Protein AF-A0A7S1Y7N0-F1 (afdb_monomer)

Solvent-accessible surface area (backbone atoms only — not comparable to full-atom values): 38386 Å² total; per-residue (Å²): 84,39,41,34,38,46,30,48,67,91,74,90,88,79,92,87,86,82,84,85,91,84,85,90,87,85,89,87,83,88,89,88,84,90,83,86,89,90,85,89,87,85,92,85,90,82,86,88,86,88,82,91,82,89,82,92,78,90,81,90,72,92,76,75,76,79,74,81,70,72,79,75,90,74,63,71,74,60,58,62,70,76,57,64,86,84,74,81,80,71,81,81,79,85,71,87,68,91,85,71,87,70,51,74,71,53,52,51,50,50,51,53,52,50,50,53,53,49,50,56,50,49,53,54,52,49,54,51,50,52,54,48,51,53,51,50,53,52,48,52,52,54,48,51,53,52,51,50,54,49,50,55,51,49,52,52,50,51,51,51,52,51,52,53,51,51,52,48,54,51,48,53,49,53,59,70,42,41,62,62,52,49,51,51,52,50,42,56,48,16,46,67,70,40,73,86,61,88,70,60,92,76,45,55,31,52,56,98,87,43,74,45,62,67,78,64,77,66,74,80,57,92,68,72,60,87,79,48,65,61,63,59,49,49,55,48,58,75,64,59,64,84,72,85,61,79,65,43,29,32,28,41,35,36,34,46,54,85,82,34,72,64,46,52,61,44,48,65,57,50,50,51,52,46,35,73,70,63,38,92,44,44,46,75,44,77,42,68,62,94,63,93,72,65,41,62,71,84,84,30,24,36,36,39,36,40,31,87,38,39,88,55,57,48,55,70,58,51,51,48,49,60,54,64,55,34,60,96,78,83,76,88,54,75,51,48,39,33,38,38,35,39,38,56,52,44,42,85,38,44,87,38,84,69,36,32,59,59,26,70,76,66,41,58,43,59,28,29,34,44,32,53,54,40,54,54,49,55,39,72,74,52,90,50,90,76,65,53,37,36,25,35,44,22,37,40,59,77,38,76,79,74,76,88,59,78,90,72,64,73,80,64,50,76,58,47,61,45,47,45,65,74,70,82,47,46,17,20,53,62,30,50,50,50,51,49,48,39,44,58,33,74,35,73,34,32,49,72,19,43,29,21,43,27,12,43,50,61,74,91,71,65,47,73,62,56,51,53,56,39,38,46,60,40,32,71,47,54,75,50,76,42,51,38,83,68,53,49,61,96,90,65,63,38,70,83,45,43,64,59,51,28,50,48,50,34,52,51,43,45,50,53,38,69,41,89,83,61,82,54,91,55,59,43,44,59,43,79,41,72,53,70,58,93,49,87,53,37,67,45,35,32,26,25,28,37,36,41,50,87,57,87,75,58,86,75,64,64,53,74,68,56,45,51,56,39,63,76,63,73,61,77,92,74,75,75,84,69,76,83,59,42,56,21,30,43,29,42,34,35,36,31,32,55,90,76,49,43,31,33,39,42,30,24,50,34,57,83,45,94,69,33,63,82,55,64,74,42,52,53,53,50,51,59,50,48,53,51,51,45,47,52,56,48,67,50,69,80,78,78,74,47,86,91,78,111

Sequence (646 aa):
TIAILCLAGGACLSEAFVAPSLRSATVCRHSRQHKHGCRLSASGDEASSKDDADSDMDWDKDIDYEKEWSKNEETDDLFDRVWGPEEKLIPKLNVEIPGLRLTEEDVEKINVEASKAIDQGYDKQLEDLERMREKLQREVSRQQERRKVNRELMGKRESAKLMAKVNKMTQDLLESTKEARESTRRAARADRESKGKPKEFGSWGTIDGAAVLVDTEFGDRESAMLGSVQNAVQKTEESVEEIDGSETNLVLIVADEDEDPIAKALIPSFAKQLEESFGDNLTVQVAKPSSSLPLGGNDAACLLLFASSFTQPPKKALQRMLSRTIKPNGKIGDPPTQIVCVSSLGTERVDKFPYSMQNFVGGKLEARRRVEECVVSTVQTRVVEPPLDYTICKFGDLVESSGDDDSKKKKLMEWALMPGDVLDDPISVEAAAATLVQAVAFQPMARNASLCASGDVALDTVTDDEWDEAFLRLSGPELKRFDEDFLLKEGEVGKDRLDSLCFFVQEWGNYLATNKNNGLTTPIRSEYSSTEPTTNSVQLRGGIRLIFLPTNTGKRYLNKAEERKRQSKGESIIIPLREKPGEGGVEVLVELVRDSQRLRVRVRRCNMIDDTVVKEMSESSILNKLEKALADWRDERPVEWTEEEM

Mean predicted aligned error: 18.17 Å

Radius of gyration: 35.56 Å; Cα contacts (8 Å, |Δi|>4): 746; chains: 1; bounding box: 86×87×111 Å

pLDDT: mean 72.17, std 21.05, range [24.11, 97.5]

Organism: NCBI:txid210454

Secondary structure (DSSP, 8-state):
-EEEE---SS----S---PPP-------------------------------------------TTSS-S--TT-HHHHHHHS-S------------TT----HHHHHHHHHHHHHHHHHHHHHHHHHHHHHHHHHHHHHHHHHHHHHHHHHHHHHHHHHHHHHHHHHHHHHHHHHTHHHHHHHHHHHHHHHHTTTPPPPTTEEEEETTEEEE--GGGSS-----TT-HHHHHHHHHHT-S---S---EEEEEE--TTT-HHHHHHHHHHHHHHHHHHGGGEEEEEE--SS----SSSS-EEEEEEGGG-SS--HHHHHHHHHHSS-TT-SS-PPEEEEEEEEETTSS-TTSTTHHHHHHTT-HHHHHHHHHHHHHHHHHT---SSPPEEEEEEE--EE----S-TTS---PPBPEEEESS---S-EEHHHHHHHHHIIIII-GGGTTEEEEEEBB--TTT--HHHHHHHHTTTSSSEEEEE-HHHHS-TT--HHHHHHHHHHHHHHHHHHHHH-TTS--SS-EEEEEPP-S-SSTTEEEEEEEEEEEPPPGGGGG---HHHHHHHHHHT-------PPPPP--EEEEEEEEETTT--EEEEEEEE---TTPPP-HHHHHHHHHHHHHHHHHHHHSPP----TTT-

Nearest PDB structures (foldseek):
  5gtg-assembly8_H  TM=3.487E-01  e=1.629E-01  Allium cepa
  2il5-assembly1_A  TM=1.975E-01  e=1.144E-01  Staphylococcus aureus subsp. aureus USA300
  5yqj-assembly3_C  TM=3.634E-01  e=1.927E+00  Saccharomyces cerevisiae S288C
  6r42-assembly1_A  TM=2.482E-01  e=3.903E+00  Pseudomonas aeruginosa PAO1

Structure (mmCIF, N/CA/C/O backbone):
data_AF-A0A7S1Y7N0-F1
#
_entry.id   AF-A0A7S1Y7N0-F1
#
loop_
_atom_site.group_PDB
_atom_site.id
_atom_site.type_symbol
_atom_site.label_atom_id
_atom_site.label_alt_id
_atom_site.label_comp_id
_atom_site.label_asym_id
_atom_site.label_entity_id
_atom_site.label_seq_id
_atom_site.pdbx_PDB_ins_code
_atom_site.Cartn_x
_atom_site.Cartn_y
_atom_site.Cartn_z
_atom_site.occupancy
_atom_site.B_iso_or_equiv
_atom_site.auth_seq_id
_atom_site.auth_comp_id
_atom_site.auth_asym_id
_atom_site.auth_atom_id
_atom_site.pdbx_PDB_model_num
ATOM 1 N N . THR A 1 1 ? 4.742 -21.887 18.304 1.00 38.41 1 THR A N 1
ATOM 2 C CA . THR A 1 1 ? 3.675 -22.734 17.723 1.00 38.41 1 THR A CA 1
ATOM 3 C C . THR A 1 1 ? 2.996 -22.021 16.573 1.00 38.41 1 THR A C 1
ATOM 5 O O . THR A 1 1 ? 2.493 -20.921 16.771 1.00 38.41 1 THR A O 1
ATOM 8 N N . ILE A 1 2 ? 3.006 -22.609 15.375 1.00 38.94 2 ILE A N 1
ATOM 9 C CA . ILE A 1 2 ? 2.332 -22.068 14.185 1.00 38.94 2 ILE A CA 1
ATOM 10 C C . ILE A 1 2 ? 1.108 -22.946 13.926 1.00 38.94 2 ILE A C 1
ATOM 12 O O . ILE A 1 2 ? 1.253 -24.110 13.588 1.00 38.94 2 ILE A O 1
ATOM 16 N N . ALA A 1 3 ? -0.107 -22.431 14.070 1.00 38.84 3 ALA A N 1
ATOM 17 C CA . ALA A 1 3 ? -1.286 -23.153 13.596 1.00 38.84 3 ALA A CA 1
ATOM 18 C C . ALA A 1 3 ? -1.543 -22.742 12.141 1.00 38.84 3 ALA A C 1
ATOM 20 O O . ALA A 1 3 ? -1.875 -21.589 11.878 1.00 38.84 3 ALA A O 1
ATOM 21 N N . ILE A 1 4 ? -1.374 -23.656 11.192 1.00 46.41 4 ILE A N 1
ATOM 22 C CA . ILE A 1 4 ? -1.753 -23.469 9.791 1.00 46.41 4 ILE A CA 1
ATOM 23 C C . ILE A 1 4 ? -3.163 -24.045 9.607 1.00 46.41 4 ILE A C 1
ATOM 25 O O . ILE A 1 4 ? -3.473 -25.139 10.053 1.00 46.41 4 ILE A O 1
ATOM 29 N N . LEU A 1 5 ? -4.075 -23.311 8.986 1.00 36.56 5 LEU A N 1
ATOM 30 C CA . LEU A 1 5 ? -5.453 -23.734 8.747 1.00 36.56 5 LEU A CA 1
ATOM 31 C C . LEU A 1 5 ? -5.699 -23.757 7.231 1.00 36.56 5 LEU A C 1
ATOM 33 O O . LEU A 1 5 ? -5.912 -22.706 6.625 1.00 36.56 5 LEU A O 1
ATOM 37 N N . CYS A 1 6 ? -5.647 -24.948 6.630 1.00 32.47 6 CYS A N 1
ATOM 38 C CA . CYS A 1 6 ? -5.736 -25.194 5.185 1.00 32.47 6 CYS A CA 1
ATOM 39 C C . CYS A 1 6 ? -7.053 -25.892 4.812 1.00 32.47 6 CYS A C 1
ATOM 41 O O . CYS A 1 6 ? -7.038 -27.089 4.557 1.00 32.47 6 CYS A O 1
ATOM 43 N N . LEU A 1 7 ? -8.204 -25.224 4.758 1.00 31.91 7 LEU A N 1
ATOM 44 C CA . LEU A 1 7 ? -9.444 -25.920 4.374 1.00 31.91 7 LEU A CA 1
ATOM 45 C C . LEU A 1 7 ? -9.545 -26.072 2.838 1.00 31.91 7 LEU A C 1
ATOM 47 O O . LEU A 1 7 ? -10.352 -25.427 2.192 1.00 31.91 7 LEU A O 1
ATOM 51 N N . ALA A 1 8 ? -8.683 -26.878 2.218 1.00 29.12 8 ALA A N 1
ATOM 52 C CA . ALA A 1 8 ? -8.687 -27.085 0.768 1.00 29.12 8 ALA A CA 1
ATOM 53 C C . ALA A 1 8 ? -9.245 -28.463 0.379 1.00 29.12 8 ALA A C 1
ATOM 55 O O . ALA A 1 8 ? -8.819 -29.484 0.917 1.00 29.12 8 ALA A O 1
ATOM 56 N N . GLY A 1 9 ? -10.143 -28.476 -0.614 1.00 30.28 9 GLY A N 1
ATOM 57 C CA . GLY A 1 9 ? -10.431 -29.656 -1.431 1.00 30.28 9 GLY A CA 1
ATOM 58 C C . GLY A 1 9 ? -9.159 -30.130 -2.144 1.00 30.28 9 GLY A C 1
ATOM 59 O O . GLY A 1 9 ? -8.339 -29.315 -2.566 1.00 30.28 9 GLY A O 1
ATOM 60 N N . GLY A 1 10 ? -8.973 -31.449 -2.186 1.00 28.80 10 GLY A N 1
ATOM 61 C CA . GLY A 1 10 ? -7.686 -32.115 -2.382 1.00 28.80 10 GLY A CA 1
ATOM 62 C C . GLY A 1 10 ? -6.833 -31.657 -3.570 1.00 28.80 10 GLY A C 1
ATOM 63 O O . GLY A 1 10 ? -7.232 -31.767 -4.722 1.00 28.80 10 GLY A O 1
ATOM 64 N N . ALA A 1 11 ? -5.594 -31.275 -3.257 1.00 26.56 11 ALA A N 1
ATOM 65 C CA . ALA A 1 11 ? -4.399 -31.546 -4.051 1.00 26.56 11 ALA A CA 1
ATOM 66 C C . ALA A 1 11 ? -3.197 -31.627 -3.087 1.00 26.56 11 ALA A C 1
ATOM 68 O O . ALA A 1 11 ? -3.073 -30.816 -2.168 1.00 26.56 11 ALA A O 1
ATOM 69 N N . CYS A 1 12 ? -2.368 -32.661 -3.241 1.00 27.47 12 CYS A N 1
ATOM 70 C CA . CYS A 1 12 ? -1.277 -33.028 -2.337 1.00 27.47 12 CYS A CA 1
ATOM 71 C C . CYS A 1 12 ? -0.229 -31.913 -2.157 1.00 27.47 12 CYS A C 1
ATOM 73 O O . CYS A 1 12 ? 0.483 -31.577 -3.094 1.00 27.47 12 CYS A O 1
ATOM 75 N N . LEU A 1 13 ? -0.066 -31.430 -0.921 1.00 31.47 13 LEU A N 1
ATOM 76 C CA . LEU A 1 13 ? 1.144 -30.761 -0.428 1.00 31.47 13 LEU A CA 1
ATOM 77 C C . LEU A 1 13 ? 1.805 -31.686 0.602 1.00 31.47 13 LEU A C 1
ATOM 79 O O . LEU A 1 13 ? 1.681 -31.496 1.810 1.00 31.47 13 LEU A O 1
ATOM 83 N N . SER A 1 14 ? 2.466 -32.737 0.129 1.00 26.69 14 SER A N 1
ATOM 84 C CA . SER A 1 14 ? 3.393 -33.527 0.939 1.00 26.69 14 SER A CA 1
ATOM 85 C C . SER A 1 14 ? 4.737 -33.488 0.227 1.00 26.69 14 SER A C 1
ATOM 87 O O . SER A 1 14 ? 4.801 -33.956 -0.901 1.00 26.69 14 SER A O 1
ATOM 89 N N . GLU A 1 15 ? 5.764 -32.949 0.892 1.00 30.09 15 GLU A N 1
ATOM 90 C CA . GLU A 1 15 ? 7.166 -32.818 0.435 1.00 30.09 15 GLU A CA 1
ATOM 91 C C . GLU A 1 15 ? 7.555 -31.487 -0.245 1.00 30.09 15 GLU A C 1
ATOM 93 O O . GLU A 1 15 ? 7.908 -31.468 -1.414 1.00 30.09 15 GLU A O 1
ATOM 98 N N . ALA A 1 16 ? 7.579 -30.369 0.498 1.00 29.08 16 ALA A N 1
ATOM 99 C CA . ALA A 1 16 ? 8.433 -29.209 0.170 1.00 29.08 16 ALA A CA 1
ATOM 100 C C . ALA A 1 16 ? 8.523 -28.204 1.340 1.00 29.08 16 ALA A C 1
ATOM 102 O O . ALA A 1 16 ? 7.947 -27.126 1.290 1.00 29.08 16 ALA A O 1
ATOM 103 N N . PHE A 1 17 ? 9.228 -28.543 2.422 1.00 32.59 17 PHE A N 1
ATOM 104 C CA . PHE A 1 17 ? 9.710 -27.546 3.392 1.00 32.59 17 PHE A CA 1
ATOM 105 C C . PHE A 1 17 ? 11.066 -28.007 3.934 1.00 32.59 17 PHE A C 1
ATOM 107 O O . PHE A 1 17 ? 11.158 -28.706 4.939 1.00 32.59 17 PHE A O 1
ATOM 114 N N . VAL A 1 18 ? 12.134 -27.638 3.228 1.00 29.09 18 VAL A N 1
ATOM 115 C CA . VAL A 1 18 ? 13.513 -27.714 3.722 1.00 29.09 18 VAL A CA 1
ATOM 116 C C . VAL A 1 18 ? 14.080 -26.303 3.600 1.00 29.09 18 VAL A C 1
ATOM 118 O O . VAL A 1 18 ? 14.380 -25.852 2.502 1.00 29.09 18 VAL A O 1
ATOM 121 N N . ALA A 1 19 ? 14.161 -25.574 4.716 1.00 31.27 19 ALA A N 1
ATOM 122 C CA . ALA A 1 19 ? 14.764 -24.242 4.754 1.00 31.27 19 ALA A CA 1
ATOM 123 C C . ALA A 1 19 ? 16.293 -24.340 4.967 1.00 31.27 19 ALA A C 1
ATOM 125 O O . ALA A 1 19 ? 16.732 -25.155 5.788 1.00 31.27 19 ALA A O 1
ATOM 126 N N . PRO A 1 20 ? 17.114 -23.523 4.281 1.00 30.56 20 PRO A N 1
ATOM 127 C CA . PRO A 1 20 ? 18.558 -23.461 4.499 1.00 30.56 20 PRO A CA 1
ATOM 128 C C . PRO A 1 20 ? 18.922 -22.612 5.735 1.00 30.56 20 PRO A C 1
ATOM 130 O O . PRO A 1 20 ? 18.231 -21.668 6.108 1.00 30.56 20 PRO A O 1
ATOM 133 N N . SER A 1 21 ? 20.020 -22.972 6.407 1.00 27.62 21 SER A N 1
ATOM 134 C CA . SER A 1 21 ? 20.470 -22.378 7.676 1.00 27.62 21 SER A CA 1
ATOM 135 C C . SER A 1 21 ? 21.104 -20.985 7.514 1.00 27.62 21 SER A C 1
ATOM 137 O O . SER A 1 21 ? 22.103 -20.867 6.803 1.00 27.62 21 SER A O 1
ATOM 139 N N . LEU A 1 22 ? 20.642 -19.971 8.261 1.00 31.95 22 LEU A N 1
ATOM 140 C CA . LEU A 1 22 ? 21.273 -18.640 8.347 1.00 31.95 22 LEU A CA 1
ATOM 141 C C . LEU A 1 22 ? 21.881 -18.370 9.739 1.00 31.95 22 LEU A C 1
ATOM 143 O O . LEU A 1 22 ? 21.341 -18.776 10.769 1.00 31.95 22 LEU A O 1
ATOM 147 N N . ARG A 1 23 ? 23.054 -17.715 9.765 1.00 28.94 23 ARG A N 1
ATOM 148 C CA . ARG A 1 23 ? 23.860 -17.410 10.966 1.00 28.94 23 ARG A CA 1
ATOM 149 C C . ARG A 1 23 ? 23.649 -15.965 11.452 1.00 28.94 23 ARG A C 1
ATOM 151 O O . ARG A 1 23 ? 23.615 -15.035 10.665 1.00 28.94 23 ARG A O 1
ATOM 158 N N . SER A 1 24 ? 23.606 -15.827 12.779 1.00 28.28 24 SER A N 1
ATOM 159 C CA . SER A 1 24 ? 23.408 -14.626 13.615 1.00 28.28 24 SER A CA 1
ATOM 160 C C . SER A 1 24 ? 24.395 -13.460 13.404 1.00 28.28 24 SER A C 1
ATOM 162 O O . SER A 1 24 ? 25.604 -13.686 13.346 1.00 28.28 24 SER A O 1
ATOM 164 N N . ALA A 1 25 ? 23.904 -12.212 13.505 1.00 26.67 25 ALA A N 1
ATOM 165 C CA . ALA A 1 25 ? 24.714 -11.009 13.753 1.00 26.67 25 ALA A CA 1
ATOM 166 C C . ALA A 1 25 ? 24.054 -10.012 14.738 1.00 26.67 25 ALA A C 1
ATOM 168 O O . ALA A 1 25 ? 22.841 -9.957 14.910 1.00 26.67 25 ALA A O 1
ATOM 169 N N . THR A 1 26 ? 24.919 -9.272 15.433 1.00 26.78 26 THR A N 1
ATOM 170 C CA . THR A 1 26 ? 24.757 -8.667 16.768 1.00 26.78 26 THR A CA 1
ATOM 171 C C . THR A 1 26 ? 24.391 -7.173 16.757 1.00 26.78 26 THR A C 1
ATOM 173 O O . THR A 1 26 ? 24.840 -6.415 15.905 1.00 26.78 26 THR A O 1
ATOM 176 N N . VAL A 1 27 ? 23.653 -6.738 17.787 1.00 24.94 27 VAL A N 1
ATOM 177 C CA . VAL A 1 27 ? 23.190 -5.361 18.074 1.00 24.94 27 VAL A CA 1
ATOM 178 C C . VAL A 1 27 ? 24.304 -4.447 18.615 1.00 24.94 27 VAL A C 1
ATOM 180 O O . VAL A 1 27 ? 25.045 -4.863 19.503 1.00 24.94 27 VAL A O 1
ATOM 183 N N . CYS A 1 28 ? 24.338 -3.162 18.216 1.00 24.11 28 CYS A N 1
ATOM 184 C CA . CYS A 1 28 ? 25.074 -2.113 18.945 1.00 24.11 28 CYS A CA 1
ATOM 185 C C . CYS A 1 28 ? 24.369 -0.735 18.962 1.00 24.11 28 CYS A C 1
ATOM 187 O O . CYS A 1 28 ? 23.735 -0.318 17.998 1.00 24.11 28 CYS A O 1
ATOM 189 N N . ARG A 1 29 ? 24.479 -0.041 20.110 1.00 24.39 29 ARG A N 1
ATOM 190 C CA . ARG A 1 29 ? 23.764 1.179 20.549 1.00 24.39 29 ARG A CA 1
ATOM 191 C C . ARG A 1 29 ? 24.584 2.482 20.397 1.00 24.39 29 ARG A C 1
ATOM 193 O O . ARG A 1 29 ? 25.750 2.494 20.761 1.00 24.39 29 ARG A O 1
ATOM 200 N N . HIS A 1 30 ? 23.864 3.568 20.068 1.00 25.88 30 HIS A N 1
ATOM 201 C CA . HIS A 1 30 ? 23.913 4.972 20.564 1.00 25.88 30 HIS A CA 1
ATOM 202 C C . HIS A 1 30 ? 25.228 5.789 20.575 1.00 25.88 30 HIS A C 1
ATOM 204 O O . HIS A 1 30 ? 26.160 5.444 21.288 1.00 25.88 30 HIS A O 1
ATOM 210 N N . SER A 1 31 ? 25.166 7.039 20.073 1.00 25.73 31 SER A N 1
ATOM 211 C CA . SER A 1 31 ? 25.398 8.250 20.901 1.00 25.73 31 SER A CA 1
ATOM 212 C C . SER A 1 31 ? 24.903 9.550 20.225 1.00 25.73 31 SER A C 1
ATOM 214 O O . SER A 1 31 ? 24.892 9.664 19.007 1.00 25.73 31 SER A O 1
ATOM 216 N N . ARG A 1 32 ? 24.460 10.514 21.049 1.00 26.03 32 ARG A N 1
ATOM 217 C CA . ARG A 1 32 ? 23.992 11.880 20.719 1.00 26.03 32 ARG A CA 1
ATOM 218 C C . ARG A 1 32 ? 25.127 12.893 20.903 1.00 26.03 32 ARG A C 1
ATOM 220 O O . ARG A 1 32 ? 25.832 12.758 21.899 1.00 26.03 32 ARG A O 1
ATOM 227 N N . GLN A 1 33 ? 25.141 14.001 20.142 1.00 26.92 33 GLN A N 1
ATOM 228 C CA . GLN A 1 33 ? 25.518 15.334 20.666 1.00 26.92 33 GLN A CA 1
ATOM 229 C C . GLN A 1 33 ? 25.117 16.539 19.768 1.00 26.92 33 GLN A C 1
ATOM 231 O O . GLN A 1 33 ? 25.598 16.707 18.660 1.00 26.92 33 GLN A O 1
ATOM 236 N N . HIS A 1 34 ? 24.219 17.378 20.308 1.00 24.48 34 HIS A N 1
ATOM 237 C CA . HIS A 1 34 ? 24.224 18.853 20.427 1.00 24.48 34 HIS A CA 1
ATOM 238 C C . HIS A 1 34 ? 25.151 19.758 19.559 1.00 24.48 34 HIS A C 1
ATOM 240 O O . HIS A 1 34 ? 26.359 19.717 19.761 1.00 24.48 34 HIS A O 1
ATOM 246 N N . LYS A 1 35 ? 24.596 20.785 18.864 1.00 27.42 35 LYS A N 1
ATOM 247 C CA . LYS A 1 35 ? 24.579 22.236 19.261 1.00 27.42 35 LYS A CA 1
ATOM 248 C C . LYS A 1 35 ? 24.129 23.228 18.155 1.00 27.42 35 LYS A C 1
ATOM 250 O O . LYS A 1 35 ? 24.346 22.978 16.984 1.00 27.42 35 LYS A O 1
ATOM 255 N N . HIS A 1 36 ? 23.546 24.346 18.636 1.00 25.44 36 HIS A N 1
ATOM 256 C CA . HIS A 1 36 ? 23.443 25.755 18.156 1.00 25.44 36 HIS A CA 1
ATOM 257 C C . HIS A 1 36 ? 23.580 26.064 16.647 1.00 25.44 36 HIS A C 1
ATOM 259 O O . HIS A 1 36 ? 24.542 25.657 16.026 1.00 25.44 36 HIS A O 1
ATOM 265 N N . GLY A 1 37 ? 22.736 26.859 15.983 1.00 25.91 37 GLY A N 1
ATOM 266 C CA . GLY A 1 37 ? 21.934 28.008 16.407 1.00 25.91 37 GLY A CA 1
ATOM 267 C C . GLY A 1 37 ? 22.420 29.252 15.652 1.00 25.91 37 GLY A C 1
ATOM 268 O O . GLY A 1 37 ? 23.575 29.607 15.816 1.00 25.91 37 GLY A O 1
ATOM 269 N N . CYS A 1 38 ? 21.573 29.907 14.848 1.00 26.30 38 CYS A N 1
ATOM 270 C CA . CYS A 1 38 ? 21.654 31.344 14.546 1.00 26.30 38 CYS A CA 1
ATOM 271 C C . CYS A 1 38 ? 20.463 31.797 13.692 1.00 26.30 38 CYS A C 1
ATOM 273 O O . CYS A 1 38 ? 19.916 31.045 12.894 1.00 26.30 38 CYS A O 1
ATOM 275 N N . ARG A 1 39 ? 20.046 33.036 13.938 1.00 25.41 39 ARG A N 1
ATOM 276 C CA . ARG A 1 39 ? 18.776 33.658 13.563 1.00 25.41 39 ARG A CA 1
ATOM 277 C C . ARG A 1 39 ? 19.116 34.966 12.860 1.00 25.41 39 ARG A C 1
ATOM 279 O O . ARG A 1 39 ? 19.744 35.802 13.499 1.00 25.41 39 ARG A O 1
ATOM 286 N N . LEU A 1 40 ? 18.680 35.163 11.618 1.00 26.70 40 LEU A N 1
ATOM 287 C CA . LEU A 1 40 ? 18.650 36.480 10.977 1.00 26.70 40 LEU A CA 1
ATOM 288 C C . LEU A 1 40 ? 17.403 36.633 10.098 1.00 26.70 40 LEU A C 1
ATOM 290 O O . LEU A 1 40 ? 16.833 35.672 9.594 1.00 26.70 40 LEU A O 1
ATOM 294 N N . SER A 1 41 ? 16.966 37.881 10.052 1.00 28.33 41 SER A N 1
ATOM 295 C CA . SER A 1 41 ? 15.671 38.448 9.687 1.00 28.33 41 SER A CA 1
ATOM 296 C C . SER A 1 41 ? 15.723 39.218 8.368 1.00 28.33 41 SER A C 1
ATOM 298 O O . SER A 1 41 ? 16.760 39.822 8.114 1.00 28.33 41 SER A O 1
ATOM 300 N N . ALA A 1 42 ? 14.592 39.307 7.654 1.00 26.98 42 ALA A N 1
ATOM 301 C CA . ALA A 1 42 ? 14.091 40.446 6.841 1.00 26.98 42 ALA A CA 1
ATOM 302 C C . ALA A 1 42 ? 13.088 39.886 5.806 1.00 26.98 42 ALA A C 1
ATOM 304 O O . ALA A 1 42 ? 13.438 38.979 5.065 1.00 26.98 42 ALA A O 1
ATOM 305 N N . SER A 1 43 ? 11.777 40.137 5.898 1.00 31.92 43 SER A N 1
ATOM 306 C CA . SER A 1 43 ? 11.004 41.331 5.489 1.00 31.92 43 SER A CA 1
ATOM 307 C C . SER A 1 43 ? 10.961 41.555 3.972 1.00 31.92 43 SER A C 1
ATOM 309 O O . SER A 1 43 ? 11.964 41.936 3.378 1.00 31.92 43 SER A O 1
ATOM 311 N N . GLY A 1 44 ? 9.773 41.391 3.389 1.00 29.62 44 GLY A N 1
ATOM 312 C CA . GLY A 1 44 ? 9.472 41.709 1.995 1.00 29.62 44 GLY A CA 1
ATOM 313 C C . GLY A 1 44 ? 8.015 41.376 1.685 1.00 29.62 44 GLY A C 1
ATOM 314 O O . GLY A 1 44 ? 7.697 40.235 1.366 1.00 29.62 44 GLY A O 1
ATOM 315 N N . ASP A 1 45 ? 7.139 42.358 1.879 1.00 30.19 45 ASP A N 1
ATOM 316 C CA . ASP A 1 45 ? 5.737 42.338 1.463 1.00 30.19 45 ASP A CA 1
ATOM 317 C C . ASP A 1 45 ? 5.649 42.489 -0.060 1.00 30.19 45 ASP A C 1
ATOM 319 O O . ASP A 1 45 ? 6.322 43.365 -0.587 1.00 30.19 45 ASP A O 1
ATOM 323 N N . GLU A 1 46 ? 4.784 41.727 -0.745 1.00 32.25 46 GLU A N 1
ATOM 324 C CA . GLU A 1 46 ? 4.046 42.242 -1.910 1.00 32.25 46 GLU A CA 1
ATOM 325 C C . GLU A 1 46 ? 2.837 41.373 -2.321 1.00 32.25 46 GLU A C 1
ATOM 327 O O . GLU A 1 46 ? 2.770 40.164 -2.100 1.00 32.25 46 GLU A O 1
ATOM 332 N N . ALA A 1 47 ? 1.829 42.079 -2.838 1.00 32.97 47 ALA A N 1
ATOM 333 C CA . ALA A 1 47 ? 0.432 41.716 -3.079 1.00 32.97 47 ALA A CA 1
ATOM 334 C C . ALA A 1 47 ? 0.238 40.711 -4.240 1.00 32.97 47 ALA A C 1
ATOM 336 O O . ALA A 1 47 ? 0.830 40.856 -5.299 1.00 32.97 47 ALA A O 1
ATOM 337 N N . SER A 1 48 ? -0.507 39.610 -4.071 1.00 33.28 48 SER A N 1
ATOM 338 C CA . SER A 1 48 ? -1.977 39.478 -4.187 1.00 33.28 48 SER A CA 1
ATOM 339 C C . SER A 1 48 ? -2.557 39.774 -5.584 1.00 33.28 48 SER A C 1
ATOM 341 O O . SER A 1 48 ? -2.929 40.908 -5.881 1.00 33.28 48 SER A O 1
ATOM 343 N N . SER A 1 49 ? -2.816 38.713 -6.353 1.00 32.34 49 SER A N 1
ATOM 344 C CA . SER A 1 49 ? -3.953 38.628 -7.281 1.00 32.34 49 SER A CA 1
ATOM 345 C C . SER A 1 49 ? -4.661 37.277 -7.092 1.00 32.34 49 SER A C 1
ATOM 347 O O . SER A 1 49 ? -4.023 36.248 -6.864 1.00 32.34 49 SER A O 1
ATOM 349 N N . LYS A 1 50 ? -5.994 37.337 -7.032 1.00 33.12 50 LYS A N 1
ATOM 350 C CA . LYS A 1 50 ? -6.936 36.230 -6.835 1.00 33.12 50 LYS A CA 1
ATOM 351 C C . LYS A 1 50 ? -7.469 35.819 -8.199 1.00 33.12 50 LYS A C 1
ATOM 353 O O . LYS A 1 50 ? -7.896 36.714 -8.915 1.00 33.12 50 LYS A O 1
ATOM 358 N N . ASP A 1 51 ? -7.556 34.519 -8.456 1.00 33.22 51 ASP A N 1
ATOM 359 C CA . ASP A 1 51 ? -8.483 33.960 -9.438 1.00 33.22 51 ASP A CA 1
ATOM 360 C C . ASP A 1 51 ? -9.144 32.713 -8.836 1.00 33.22 51 ASP A C 1
ATOM 362 O O . ASP A 1 51 ? -8.474 31.811 -8.326 1.00 33.22 51 ASP A O 1
ATOM 366 N N . ASP A 1 52 ? -10.476 32.738 -8.831 1.00 37.34 52 ASP A N 1
ATOM 367 C CA . ASP A 1 52 ? -11.380 31.730 -8.285 1.00 37.34 52 ASP A CA 1
ATOM 368 C C . ASP A 1 52 ? -11.551 30.562 -9.276 1.00 37.34 52 ASP A C 1
ATOM 370 O O . ASP A 1 52 ? -11.773 30.779 -10.469 1.00 37.34 52 ASP A O 1
ATOM 374 N N . ALA A 1 53 ? -11.493 29.317 -8.788 1.00 39.06 53 ALA A N 1
ATOM 375 C CA . ALA A 1 53 ? -11.898 28.137 -9.554 1.00 39.06 53 ALA A CA 1
ATOM 376 C C . ALA A 1 53 ? -12.689 27.162 -8.666 1.00 39.06 53 ALA A C 1
ATOM 378 O O . ALA A 1 53 ? -12.150 26.543 -7.745 1.00 39.06 53 ALA A O 1
ATOM 379 N N . ASP A 1 54 ? -13.983 27.076 -8.970 1.00 36.78 54 ASP A N 1
ATOM 380 C CA . ASP A 1 54 ? -15.018 26.268 -8.330 1.00 36.78 54 ASP A CA 1
ATOM 381 C C . ASP A 1 54 ? -14.754 24.756 -8.447 1.00 36.78 54 ASP A C 1
ATOM 383 O O . ASP A 1 54 ? -14.488 24.235 -9.531 1.00 36.78 54 ASP A O 1
ATOM 387 N N . SER A 1 55 ? -14.865 24.033 -7.325 1.00 41.44 55 SER A N 1
ATOM 388 C CA . SER A 1 55 ? -14.780 22.570 -7.274 1.00 41.44 55 SER A CA 1
ATOM 389 C C . SER A 1 55 ? -16.174 21.947 -7.115 1.00 41.44 55 SER A C 1
ATOM 391 O O . SER A 1 55 ? -16.773 22.028 -6.039 1.00 41.44 55 SER A O 1
ATOM 393 N N . ASP A 1 56 ? -16.663 21.283 -8.162 1.00 42.34 56 ASP A N 1
ATOM 394 C CA . ASP A 1 56 ? -17.831 20.395 -8.113 1.00 42.34 56 ASP A CA 1
ATOM 395 C C . ASP A 1 56 ? -17.496 19.110 -7.330 1.00 42.34 56 ASP A C 1
ATOM 397 O O . ASP A 1 56 ? -16.614 18.344 -7.723 1.00 42.34 56 ASP A O 1
ATOM 401 N N . MET A 1 57 ? -18.210 18.854 -6.227 1.00 45.72 57 MET A N 1
ATOM 402 C CA . MET A 1 57 ? -18.173 17.573 -5.507 1.00 45.72 57 MET A CA 1
ATOM 403 C C . MET A 1 57 ? -19.549 16.905 -5.469 1.00 45.72 57 MET A C 1
ATOM 405 O O . MET A 1 57 ? -20.553 17.508 -5.087 1.00 45.72 57 MET A O 1
ATOM 409 N N . ASP A 1 58 ? -19.524 15.630 -5.849 1.00 41.62 58 ASP A N 1
ATOM 410 C CA . ASP A 1 58 ? -20.615 14.665 -5.970 1.00 41.62 58 ASP A CA 1
ATOM 411 C C . ASP A 1 58 ? -21.026 14.118 -4.585 1.00 41.62 58 ASP A C 1
ATOM 413 O O . ASP A 1 58 ? -20.188 13.592 -3.849 1.00 41.62 58 ASP A O 1
ATOM 417 N N . TRP A 1 59 ? -22.306 14.250 -4.213 1.00 47.44 59 TRP A N 1
ATOM 418 C CA . TRP A 1 59 ? -22.838 13.935 -2.870 1.00 47.44 59 TRP A CA 1
ATOM 419 C C . TRP A 1 59 ? -23.751 12.699 -2.810 1.00 47.44 59 TRP A C 1
ATOM 421 O O . TRP A 1 59 ? -24.445 12.497 -1.811 1.00 47.44 59 TRP A O 1
ATOM 431 N N . ASP A 1 60 ? -23.741 11.839 -3.823 1.00 42.19 60 ASP A N 1
ATOM 432 C CA . ASP A 1 60 ? -24.619 10.668 -3.847 1.00 42.19 60 ASP A CA 1
ATOM 433 C C . ASP A 1 60 ? -23.933 9.427 -3.248 1.00 42.19 60 ASP A C 1
ATOM 435 O O . ASP A 1 60 ? -23.307 8.617 -3.931 1.00 42.19 60 ASP A O 1
ATOM 439 N N . LYS A 1 61 ? -24.080 9.265 -1.925 1.00 45.22 61 LYS A N 1
ATOM 440 C CA . LYS A 1 61 ? -24.088 7.940 -1.284 1.00 45.22 61 LYS A CA 1
ATOM 441 C C . LYS A 1 61 ? -25.316 7.791 -0.391 1.00 45.22 61 LYS A C 1
ATOM 443 O O . LYS A 1 61 ? -25.520 8.549 0.557 1.00 45.22 61 LYS A O 1
ATOM 448 N N . ASP A 1 62 ? -26.106 6.790 -0.751 1.00 46.38 62 ASP A N 1
ATOM 449 C CA . ASP A 1 62 ? -27.422 6.419 -0.248 1.00 46.38 62 ASP A CA 1
ATOM 450 C C . ASP A 1 62 ? -27.509 6.330 1.282 1.00 46.38 62 ASP A C 1
ATOM 452 O O . ASP A 1 62 ? -26.909 5.462 1.919 1.00 46.38 62 ASP A O 1
ATOM 456 N N . ILE A 1 63 ? -28.319 7.211 1.871 1.00 44.94 63 ILE A N 1
ATOM 457 C CA . ILE A 1 63 ? -28.835 7.062 3.233 1.00 44.94 63 ILE A CA 1
ATOM 458 C C . ILE A 1 63 ? -30.335 6.797 3.109 1.00 44.94 63 ILE A C 1
ATOM 460 O O . ILE A 1 63 ? -31.108 7.673 2.714 1.00 44.94 63 ILE A O 1
ATOM 464 N N . ASP A 1 64 ? -30.730 5.569 3.430 1.00 47.34 64 ASP A N 1
ATOM 465 C CA . ASP A 1 64 ? -32.117 5.110 3.445 1.00 47.34 64 ASP A CA 1
ATOM 466 C C . ASP A 1 64 ? -32.794 5.541 4.760 1.00 47.34 64 ASP A C 1
ATOM 468 O O . ASP A 1 64 ? -32.838 4.810 5.750 1.00 47.34 64 ASP A O 1
ATOM 472 N N . TYR A 1 65 ? -33.258 6.795 4.790 1.00 50.47 65 TYR A N 1
ATOM 473 C CA . TYR A 1 65 ? -33.835 7.442 5.976 1.00 50.47 65 TYR A CA 1
ATOM 474 C C . TYR A 1 65 ? -35.151 6.814 6.469 1.00 50.47 65 TYR A C 1
ATOM 476 O O . TYR A 1 65 ? -35.578 7.110 7.585 1.00 50.47 65 TYR A O 1
ATOM 484 N N . GLU A 1 66 ? -35.806 5.955 5.684 1.00 47.19 66 GLU A N 1
ATOM 485 C CA . GLU A 1 66 ? -37.118 5.398 6.042 1.00 47.19 66 GLU A CA 1
ATOM 486 C C . GLU A 1 66 ? -37.034 4.130 6.905 1.00 47.19 66 GLU A C 1
ATOM 488 O O . GLU A 1 66 ? -38.036 3.725 7.496 1.00 47.19 66 GLU A O 1
ATOM 493 N N . LYS A 1 67 ? -35.846 3.527 7.059 1.00 49.12 67 LYS A N 1
ATOM 494 C CA . LYS A 1 67 ? -35.689 2.254 7.785 1.00 49.12 67 LYS A CA 1
ATOM 495 C C . LYS A 1 67 ? -35.307 2.385 9.265 1.00 49.12 67 LYS A C 1
ATOM 497 O O . LYS A 1 67 ? -35.434 1.412 9.999 1.00 49.12 67 LYS A O 1
ATOM 502 N N . GLU A 1 68 ? -34.881 3.564 9.723 1.00 46.56 68 GLU A N 1
ATOM 503 C CA . GLU A 1 68 ? -34.418 3.780 11.112 1.00 46.56 68 GLU A CA 1
ATOM 504 C C . GLU A 1 68 ? -35.471 4.392 12.056 1.00 46.56 68 GLU A C 1
ATOM 506 O O . GLU A 1 68 ? -35.193 4.589 13.235 1.00 46.56 68 GLU A O 1
ATOM 511 N N . TRP A 1 69 ? -36.698 4.643 11.587 1.00 46.31 69 TRP A N 1
ATOM 512 C CA . TRP A 1 69 ? -37.791 5.187 12.414 1.00 46.31 69 TRP A CA 1
ATOM 513 C C . TRP A 1 69 ? -38.931 4.186 12.662 1.00 46.31 69 TRP A C 1
ATOM 515 O O . TRP A 1 69 ? 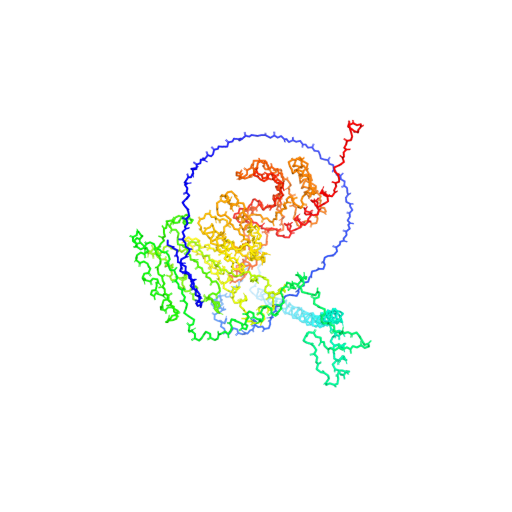-40.078 4.575 12.897 1.00 46.31 69 TRP A O 1
ATOM 525 N N . SER A 1 70 ? -38.649 2.880 12.646 1.00 40.81 70 SER A N 1
ATOM 526 C CA . SER A 1 70 ? -39.593 1.900 13.188 1.00 40.81 70 SER A CA 1
ATOM 527 C C . SER A 1 70 ? -39.620 2.014 14.715 1.00 40.81 70 SER A C 1
ATOM 529 O O . SER A 1 70 ? -38.703 1.558 15.390 1.00 40.81 70 SER A O 1
ATOM 531 N N . LYS A 1 71 ? -40.668 2.682 15.209 1.00 45.62 71 LYS A N 1
ATOM 532 C CA . LYS A 1 71 ? -41.189 2.737 16.586 1.00 45.62 71 LYS A CA 1
ATOM 533 C C . LYS A 1 71 ? -40.507 1.774 17.574 1.00 45.62 71 LYS A C 1
ATOM 535 O O . LYS A 1 71 ? -40.906 0.619 17.690 1.00 45.62 71 LYS A O 1
ATOM 540 N N . ASN A 1 72 ? -39.534 2.282 18.329 1.00 40.81 72 ASN A N 1
ATOM 541 C CA . ASN A 1 72 ? -39.166 1.685 19.609 1.00 40.81 72 ASN A CA 1
ATOM 542 C C . ASN A 1 72 ? -40.228 2.105 20.634 1.00 40.81 72 ASN A C 1
ATOM 544 O O . ASN A 1 72 ? -40.223 3.241 21.096 1.00 40.81 72 ASN A O 1
ATOM 548 N N . GLU A 1 73 ? -41.137 1.191 20.967 1.00 48.59 73 GLU A N 1
ATOM 549 C CA . GLU A 1 73 ? -42.169 1.340 22.010 1.00 48.59 73 GLU A CA 1
ATOM 550 C C . GLU A 1 73 ? -41.612 1.139 23.443 1.00 48.59 73 GLU A C 1
ATOM 552 O O . GLU A 1 73 ? -42.374 0.936 24.378 1.00 48.59 73 GLU A O 1
ATOM 557 N N . GLU A 1 74 ? -40.290 1.212 23.648 1.00 47.19 74 GLU A N 1
ATOM 558 C CA . GLU A 1 74 ? -39.636 0.951 24.949 1.00 47.19 74 GLU A CA 1
ATOM 559 C C . GLU A 1 74 ? -39.002 2.196 25.609 1.00 47.19 74 GLU A C 1
ATOM 561 O O . GLU A 1 74 ? -38.292 2.080 26.606 1.00 47.19 74 GLU A O 1
ATOM 566 N N . THR A 1 75 ? -39.225 3.408 25.087 1.00 49.16 75 THR A N 1
ATOM 567 C CA . THR A 1 75 ? -38.606 4.633 25.644 1.00 49.16 75 THR A CA 1
ATOM 568 C C . THR A 1 75 ? -39.426 5.350 26.717 1.00 49.16 75 THR A C 1
ATOM 570 O O . THR A 1 75 ? -38.903 6.282 27.331 1.00 49.16 75 THR A O 1
ATOM 573 N N . ASP A 1 76 ? -40.660 4.922 26.987 1.00 47.31 76 ASP A N 1
ATOM 574 C CA . ASP A 1 76 ? -41.536 5.611 27.949 1.00 47.31 76 ASP A CA 1
ATOM 575 C C . ASP A 1 76 ? -41.109 5.392 29.417 1.00 47.31 76 ASP A C 1
ATOM 577 O O . ASP A 1 76 ? -41.279 6.285 30.244 1.00 47.31 76 ASP A O 1
ATOM 581 N N . ASP A 1 77 ? -40.401 4.303 29.737 1.00 52.56 77 ASP A N 1
ATOM 582 C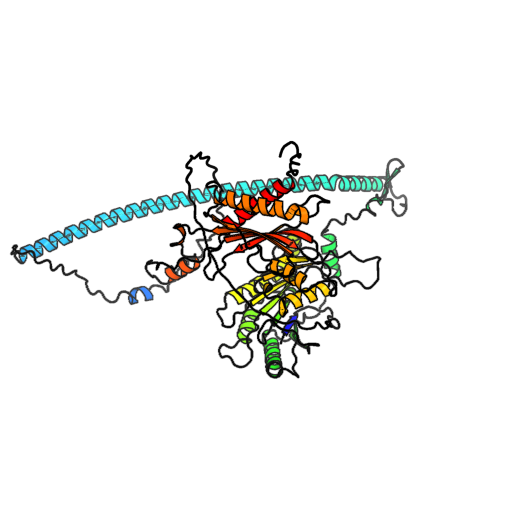 CA . ASP A 1 77 ? -39.949 4.019 31.113 1.00 52.56 77 ASP A CA 1
ATOM 583 C C . ASP A 1 77 ? -38.705 4.824 31.550 1.00 52.56 77 ASP A C 1
ATOM 585 O O . ASP A 1 77 ? -38.343 4.848 32.733 1.00 52.56 77 ASP A O 1
ATOM 589 N N . LEU A 1 78 ? -38.011 5.488 30.615 1.00 50.03 78 LEU A N 1
ATOM 590 C CA . LEU A 1 78 ? -36.808 6.270 30.928 1.00 50.03 78 LEU A CA 1
ATOM 591 C C . LEU A 1 78 ? -37.126 7.739 31.248 1.00 50.03 78 LEU A C 1
ATOM 593 O O . LEU A 1 78 ? -36.354 8.389 31.955 1.00 50.03 78 LEU A O 1
ATOM 597 N N . PHE A 1 79 ? -38.262 8.255 30.768 1.00 46.00 79 PHE A N 1
ATOM 598 C CA . PHE A 1 79 ? -38.664 9.646 30.987 1.00 46.00 79 PHE A CA 1
ATOM 599 C C . PHE A 1 79 ? -39.179 9.878 32.420 1.00 46.00 79 PHE A C 1
ATOM 601 O O . PHE A 1 79 ? -38.781 10.855 33.058 1.00 46.00 79 PHE A O 1
ATOM 608 N N . ASP A 1 80 ? -39.922 8.918 32.980 1.00 50.12 80 ASP A N 1
ATOM 609 C CA . ASP A 1 80 ? -40.444 8.972 34.359 1.00 50.12 80 ASP A CA 1
ATOM 610 C C . ASP A 1 80 ? -39.359 8.811 35.437 1.00 50.12 80 ASP A C 1
ATOM 612 O O . ASP A 1 80 ? -39.548 9.169 36.601 1.00 50.12 80 ASP A O 1
ATOM 616 N N . ARG A 1 81 ? -38.180 8.289 35.074 1.00 51.44 81 ARG A N 1
ATOM 617 C CA . ARG A 1 81 ? -37.100 8.013 36.033 1.00 51.44 81 ARG A CA 1
ATOM 618 C C . ARG A 1 81 ? -36.142 9.189 36.241 1.00 51.44 81 ARG A C 1
ATOM 620 O O . ARG A 1 81 ? -35.414 9.205 37.232 1.00 51.44 81 ARG A O 1
ATOM 627 N N . VAL A 1 82 ? -36.134 10.157 35.323 1.00 51.69 82 VAL A N 1
ATOM 628 C CA . VAL A 1 82 ? -35.281 11.360 35.393 1.00 51.69 82 VAL A CA 1
ATOM 629 C C . VAL A 1 82 ? -36.033 12.551 35.995 1.00 51.69 82 VAL A C 1
ATOM 631 O O . VAL A 1 82 ? -35.415 13.397 36.639 1.00 51.69 82 VAL A O 1
ATOM 634 N N . TRP A 1 83 ? -37.360 12.581 35.870 1.00 47.44 83 TRP A N 1
ATOM 635 C CA . TRP A 1 83 ? -38.221 13.624 36.423 1.00 47.44 83 TRP A CA 1
ATOM 636 C C . TRP A 1 83 ? -39.161 13.024 37.469 1.00 47.44 83 TRP A C 1
ATOM 638 O O . TRP A 1 83 ? -40.311 12.706 37.193 1.00 47.44 83 TRP A O 1
ATOM 648 N N . GLY A 1 84 ? -38.643 12.843 38.687 1.00 46.97 84 GLY A N 1
ATOM 649 C CA . GLY A 1 84 ? -39.466 12.484 39.844 1.00 46.97 84 GLY A CA 1
ATOM 650 C C . GLY A 1 84 ? -40.586 13.507 40.114 1.00 46.97 84 GLY A C 1
ATOM 651 O O . GLY A 1 84 ? -40.576 14.601 39.545 1.00 46.97 84 GLY A O 1
ATOM 652 N N . PRO A 1 85 ? -41.552 13.167 40.987 1.00 44.75 85 PRO A N 1
ATOM 653 C CA . PRO A 1 85 ? -42.786 13.925 41.163 1.00 44.75 85 PRO A CA 1
ATOM 654 C C . PRO A 1 85 ? -42.503 15.388 41.518 1.00 44.75 85 PRO A C 1
ATOM 656 O O . PRO A 1 85 ? -41.733 15.677 42.430 1.00 44.75 85 PRO A O 1
ATOM 659 N N . GLU A 1 86 ? -43.149 16.275 40.763 1.00 46.66 86 GLU A N 1
ATOM 660 C CA . GLU A 1 86 ? -43.052 17.734 40.766 1.00 46.66 86 GLU A CA 1
ATOM 661 C C . GLU A 1 86 ? -42.856 18.365 42.160 1.00 46.66 86 GLU A C 1
ATOM 663 O O . GLU A 1 86 ? -43.807 18.761 42.840 1.00 46.66 86 GLU A O 1
ATOM 668 N N . GLU A 1 87 ? -41.602 18.588 42.558 1.00 45.38 87 GLU A N 1
ATOM 669 C CA . GLU A 1 87 ? -41.297 19.690 43.463 1.00 45.38 87 GLU A CA 1
ATOM 670 C C . GLU A 1 87 ? -41.425 20.979 42.653 1.00 45.38 87 GLU A C 1
ATOM 672 O O . GLU A 1 87 ? -40.564 21.323 41.844 1.00 45.38 87 GLU A O 1
ATOM 677 N N . LYS A 1 88 ? -42.548 21.679 42.846 1.00 50.19 88 LYS A N 1
ATOM 678 C CA . LYS A 1 88 ? -42.800 23.019 42.309 1.00 50.19 88 LYS A CA 1
ATOM 679 C C . LYS A 1 88 ? -41.639 23.946 42.677 1.00 50.19 88 LYS A C 1
ATOM 681 O O . LYS A 1 88 ? -41.628 24.555 43.747 1.00 50.19 88 LYS A O 1
ATOM 686 N N . LEU A 1 89 ? -40.675 24.073 41.770 1.00 44.16 89 LEU A N 1
ATOM 687 C CA . LEU A 1 89 ? -39.635 25.093 41.784 1.00 44.16 89 LEU A CA 1
ATOM 688 C C . LEU A 1 89 ? -40.301 26.448 41.530 1.00 44.16 89 LEU A C 1
ATOM 690 O O . LEU A 1 89 ? -40.286 26.974 40.424 1.00 44.16 89 LEU A O 1
ATOM 694 N N . ILE A 1 90 ? -40.920 27.009 42.568 1.00 47.03 90 ILE A N 1
ATOM 695 C CA . ILE A 1 90 ? -41.239 28.432 42.621 1.00 47.03 90 ILE A CA 1
ATOM 696 C C . ILE A 1 90 ? -39.900 29.125 42.905 1.00 47.03 90 ILE A C 1
ATOM 698 O O . ILE A 1 90 ? -39.372 28.962 44.012 1.00 47.03 90 ILE A O 1
ATOM 702 N N . PRO A 1 91 ? -39.297 29.858 41.951 1.00 44.12 91 PRO A N 1
ATOM 703 C CA . PRO A 1 91 ? -38.082 30.603 42.233 1.00 44.12 91 PRO A CA 1
ATOM 704 C C . PRO A 1 91 ? -38.408 31.655 43.296 1.00 44.12 91 PRO A C 1
ATOM 706 O O . PRO A 1 91 ? -39.125 32.622 43.043 1.00 44.12 91 PRO A O 1
ATOM 709 N N . LYS A 1 92 ? -37.903 31.452 44.517 1.00 46.34 92 LYS A N 1
ATOM 710 C CA . LYS A 1 92 ? -37.974 32.447 45.590 1.00 46.34 92 LYS A CA 1
ATOM 711 C C . LYS A 1 92 ? -37.074 33.623 45.213 1.00 46.34 92 LYS A C 1
ATOM 713 O O . LYS A 1 92 ? -35.891 33.642 45.541 1.00 46.34 92 LYS A O 1
ATOM 718 N N . LEU A 1 93 ? -37.634 34.598 44.503 1.00 48.12 93 LEU A N 1
ATOM 719 C CA . LEU A 1 93 ? -37.043 35.920 44.313 1.00 48.12 93 LEU A CA 1
ATOM 720 C C . LEU A 1 93 ? -37.111 36.680 45.646 1.00 48.12 93 LEU A C 1
ATOM 722 O O . LEU A 1 93 ? -37.960 37.540 45.851 1.00 48.12 93 LEU A O 1
ATOM 726 N N . ASN A 1 94 ? -36.208 36.352 46.572 1.00 42.81 94 ASN A N 1
ATOM 727 C CA . ASN A 1 94 ? -35.954 37.166 47.761 1.00 42.81 94 ASN A CA 1
ATOM 728 C C . ASN A 1 94 ? -35.147 38.407 47.353 1.00 42.81 94 ASN A C 1
ATOM 730 O O . ASN A 1 94 ? -33.949 38.501 47.611 1.00 42.81 94 ASN A O 1
ATOM 734 N N . VAL A 1 95 ? -35.799 39.350 46.673 1.00 53.31 95 VAL A N 1
ATOM 735 C CA . VAL A 1 95 ? -35.274 40.704 46.485 1.00 53.31 95 VAL A CA 1
ATOM 736 C C . VAL A 1 95 ? -36.033 41.604 47.452 1.00 53.31 95 VAL A C 1
ATOM 738 O O . VAL A 1 95 ? -37.138 42.057 47.166 1.00 53.31 95 VAL A O 1
ATOM 741 N N . GLU A 1 96 ? -35.457 41.833 48.630 1.00 49.28 96 GLU A N 1
ATOM 742 C CA . GLU A 1 96 ? -35.962 42.839 49.563 1.00 49.28 96 GLU A CA 1
ATOM 743 C C . GLU A 1 96 ? -35.683 44.229 48.973 1.00 49.28 96 GLU A C 1
ATOM 745 O O . GLU A 1 96 ? -34.553 44.712 49.009 1.00 49.28 96 GLU A O 1
ATOM 750 N N . ILE A 1 97 ? -36.701 44.869 48.390 1.00 60.09 97 ILE A N 1
ATOM 751 C CA . ILE A 1 97 ? -36.630 46.273 47.964 1.00 60.09 97 ILE A CA 1
ATOM 752 C C . ILE A 1 97 ? -36.982 47.136 49.187 1.00 60.09 97 ILE A C 1
ATOM 754 O O . ILE A 1 97 ? -38.148 47.164 49.595 1.00 60.09 97 ILE A O 1
ATOM 758 N N . PRO A 1 98 ? -36.024 47.847 49.811 1.00 46.28 98 PRO A N 1
ATOM 759 C CA . PRO A 1 98 ? -36.296 48.598 51.028 1.00 46.28 98 PRO A CA 1
ATOM 760 C C . PRO A 1 98 ? -37.145 49.831 50.691 1.00 46.28 98 PRO A C 1
ATOM 762 O O . PRO A 1 98 ? -36.684 50.724 49.984 1.00 46.28 98 PRO A O 1
ATOM 765 N N . GLY A 1 99 ? -38.379 49.899 51.203 1.00 60.59 99 GLY A N 1
ATOM 766 C CA . GLY A 1 99 ? -39.202 51.121 51.172 1.00 60.59 99 GLY A CA 1
ATOM 767 C C . GLY A 1 99 ? -40.636 50.976 50.657 1.00 60.59 99 GLY A C 1
ATOM 768 O O . GLY A 1 99 ? -41.430 51.890 50.868 1.00 60.59 99 GLY A O 1
ATOM 769 N N . LEU A 1 100 ? -41.014 49.846 50.054 1.00 59.69 100 LEU A N 1
ATOM 770 C CA . LEU A 1 100 ? -42.397 49.584 49.638 1.00 59.69 100 LEU A CA 1
ATOM 771 C C . LEU A 1 100 ? -43.089 48.648 50.636 1.00 59.69 100 LEU A C 1
ATOM 773 O O . LEU A 1 100 ? -42.909 47.436 50.600 1.00 59.69 100 LEU A O 1
ATOM 777 N N . ARG A 1 101 ? -43.902 49.214 51.536 1.00 60.22 101 ARG A N 1
ATOM 778 C CA . ARG A 1 101 ? -44.875 48.444 52.327 1.00 60.22 101 ARG A CA 1
ATOM 779 C C . ARG A 1 101 ? -46.100 48.178 51.454 1.00 60.22 101 ARG A C 1
ATOM 781 O O . ARG A 1 101 ? -47.082 48.907 51.542 1.00 60.22 101 ARG A O 1
ATOM 788 N N . LEU A 1 102 ? -46.000 47.192 50.570 1.00 68.44 102 LEU A N 1
ATOM 789 C CA . LEU A 1 102 ? -47.157 46.681 49.838 1.00 68.44 102 LEU A CA 1
ATOM 790 C C . LEU A 1 102 ? -48.051 45.920 50.821 1.00 68.44 102 LEU A C 1
ATOM 792 O O . LEU A 1 102 ? -47.552 45.157 51.650 1.00 68.44 102 LEU A O 1
ATOM 796 N N . THR A 1 103 ? -49.355 46.176 50.771 1.00 78.88 103 THR A N 1
ATOM 797 C CA . THR A 1 103 ? -50.323 45.398 51.550 1.00 78.88 103 THR A CA 1
ATOM 798 C C . THR A 1 103 ? -50.461 44.000 50.938 1.00 78.88 103 THR A C 1
ATOM 800 O O . THR A 1 103 ? -50.166 43.820 49.756 1.00 78.88 103 THR A O 1
ATOM 803 N N . GLU A 1 104 ? -50.880 42.995 51.715 1.00 78.06 104 GLU A N 1
ATOM 804 C CA . GLU A 1 104 ? -51.048 41.621 51.199 1.00 78.06 104 GLU A CA 1
ATOM 805 C C . GLU A 1 104 ? -51.983 41.578 49.973 1.00 78.06 104 GLU A C 1
ATOM 807 O O . GLU A 1 104 ? -51.705 40.863 49.012 1.00 78.06 104 GLU A O 1
ATOM 812 N N . GLU A 1 105 ? -53.006 42.440 49.936 1.00 79.12 105 GLU A N 1
ATOM 813 C CA . GLU A 1 105 ? -53.921 42.575 48.794 1.00 79.12 105 GLU A CA 1
ATOM 814 C C . GLU A 1 105 ? -53.235 43.102 47.520 1.00 79.12 105 GLU A C 1
ATOM 816 O O . GLU A 1 105 ? -53.600 42.714 46.407 1.00 79.12 105 GLU A O 1
ATOM 821 N N . ASP A 1 106 ? -52.234 43.976 47.651 1.00 82.81 106 ASP A N 1
ATOM 822 C CA . ASP A 1 106 ? -51.489 44.504 46.503 1.00 82.81 106 ASP A CA 1
ATOM 823 C C . ASP A 1 106 ? -50.519 43.456 45.945 1.00 82.81 106 ASP A C 1
ATOM 825 O O . ASP A 1 106 ? -50.333 43.367 44.732 1.00 82.81 106 ASP A O 1
ATOM 829 N N . VAL A 1 107 ? -49.937 42.622 46.813 1.00 78.50 107 VAL A N 1
ATOM 830 C CA . VAL A 1 107 ? -49.065 41.511 46.402 1.00 78.50 107 VAL A CA 1
ATOM 831 C C . VAL A 1 107 ? -49.859 40.461 45.629 1.00 78.50 107 VAL A C 1
ATOM 833 O O . VAL A 1 107 ? -49.398 39.990 44.589 1.00 78.50 107 VAL A O 1
ATOM 836 N N . GLU A 1 108 ? -51.070 40.124 46.077 1.00 80.88 108 GLU A N 1
ATOM 837 C CA . GLU A 1 108 ? -51.944 39.204 45.344 1.00 80.88 108 GLU A CA 1
ATOM 838 C C . GLU A 1 108 ? -52.351 39.766 43.979 1.00 80.88 108 GLU A C 1
ATOM 840 O O . GLU A 1 108 ? -52.251 39.056 42.976 1.00 80.88 108 GLU A O 1
ATOM 845 N N . LYS A 1 109 ? -52.724 41.051 43.897 1.00 85.44 109 LYS A N 1
ATOM 846 C CA . LYS A 1 109 ? -53.041 41.696 42.612 1.00 85.44 109 LYS A CA 1
ATOM 847 C C . LYS A 1 109 ? -51.850 41.703 41.660 1.00 85.44 109 LYS A C 1
ATOM 849 O O . LYS A 1 109 ? -52.015 41.343 40.498 1.00 85.44 109 LYS A O 1
ATOM 854 N N . ILE A 1 110 ? -50.654 42.038 42.147 1.00 83.94 110 ILE A N 1
ATOM 855 C CA . ILE A 1 110 ? -49.430 42.025 41.335 1.00 83.94 110 ILE A CA 1
ATOM 856 C C . ILE A 1 110 ? -49.108 40.605 40.865 1.00 83.94 110 ILE A C 1
ATOM 858 O O . ILE A 1 110 ? -48.746 40.425 39.708 1.00 83.94 110 ILE A O 1
ATOM 862 N N . ASN A 1 111 ? -49.284 39.583 41.705 1.00 81.44 111 ASN A N 1
ATOM 863 C CA . ASN A 1 111 ? -49.053 38.193 41.306 1.00 81.44 111 ASN A CA 1
ATOM 864 C C . ASN A 1 111 ? -50.066 37.712 40.254 1.00 81.44 111 ASN A C 1
ATOM 866 O O . ASN A 1 111 ? -49.691 37.003 39.318 1.00 81.44 111 ASN A O 1
ATOM 870 N N . VAL A 1 112 ? -51.336 38.114 40.363 1.00 87.50 112 VAL A N 1
ATOM 871 C CA . VAL A 1 112 ? -52.371 37.796 39.363 1.00 87.50 112 VAL A CA 1
ATOM 872 C C . VAL A 1 112 ? -52.113 38.533 38.043 1.00 87.50 112 VAL A C 1
ATOM 874 O O . VAL A 1 112 ? -52.236 37.942 36.973 1.00 87.50 112 VAL A O 1
ATOM 877 N N . GLU A 1 113 ? -51.708 39.802 38.083 1.00 87.00 113 GLU A N 1
ATOM 878 C CA . GLU A 1 113 ? -51.355 40.553 36.871 1.00 87.00 113 GLU A CA 1
ATOM 879 C C . GLU A 1 113 ? -50.062 40.038 36.227 1.00 87.00 113 GLU A C 1
ATOM 881 O O . GLU A 1 113 ? -49.999 39.899 35.004 1.00 87.00 113 GLU A O 1
ATOM 886 N N . ALA A 1 114 ? -49.055 39.690 37.032 1.00 83.75 114 ALA A N 1
ATOM 887 C CA . ALA A 1 114 ? -47.797 39.127 36.558 1.00 83.75 114 ALA A CA 1
ATOM 888 C C . ALA A 1 114 ? -47.993 37.740 35.938 1.00 83.75 114 ALA A C 1
ATOM 890 O O . ALA A 1 114 ? -47.488 37.501 34.845 1.00 83.75 114 ALA A O 1
ATOM 891 N N . SER A 1 115 ? -48.756 36.848 36.580 1.00 81.19 115 SER A N 1
ATOM 892 C CA . SER A 1 115 ? -49.084 35.532 36.005 1.00 81.19 115 SER A CA 1
ATOM 893 C C . SER A 1 115 ? -49.840 35.676 34.688 1.00 81.19 115 SER A C 1
ATOM 895 O O . SER A 1 115 ? -49.426 35.101 33.689 1.00 81.19 115 SER A O 1
ATOM 897 N N . LYS A 1 116 ? -50.845 36.556 34.623 1.00 90.69 116 LYS A N 1
ATOM 898 C CA . LYS A 1 116 ? -51.581 36.820 33.381 1.00 90.69 116 LYS A CA 1
ATOM 899 C C . LYS A 1 116 ? -50.697 37.388 32.263 1.00 90.69 116 LYS A C 1
ATOM 901 O O . LYS A 1 116 ? -50.884 37.031 31.102 1.00 90.69 116 LYS A O 1
ATOM 906 N N . ALA A 1 117 ? -49.747 38.267 32.583 1.00 88.12 117 ALA A N 1
ATOM 907 C CA . ALA A 1 117 ? -48.799 38.802 31.604 1.00 88.12 117 ALA A CA 1
ATOM 908 C C . ALA A 1 117 ? -47.801 37.737 31.117 1.00 88.12 117 ALA A C 1
ATOM 910 O O . ALA A 1 117 ? -47.436 37.727 29.941 1.00 88.12 117 ALA A O 1
ATOM 911 N N . ILE A 1 118 ? -47.380 36.837 32.009 1.00 84.25 118 ILE A N 1
ATOM 912 C CA . ILE A 1 118 ? -46.515 35.701 31.685 1.00 84.25 118 ILE A CA 1
ATOM 913 C C . ILE A 1 118 ? -47.253 34.712 30.774 1.00 84.25 118 ILE A C 1
ATOM 915 O O . ILE A 1 118 ? -46.712 34.352 29.730 1.00 84.25 118 ILE A O 1
ATOM 919 N N . ASP A 1 119 ? -48.495 34.353 31.101 1.00 87.31 119 ASP A N 1
ATOM 920 C CA . ASP A 1 119 ? -49.323 33.443 30.299 1.00 87.31 119 ASP A CA 1
ATOM 921 C C . ASP A 1 119 ? -49.558 34.008 28.890 1.00 87.31 119 ASP A C 1
ATOM 923 O O . ASP A 1 119 ? -49.314 33.330 27.895 1.00 87.31 119 ASP A O 1
ATOM 927 N N . GLN A 1 120 ? -49.889 35.301 28.780 1.00 89.94 120 GLN A N 1
ATOM 928 C CA . GLN A 1 120 ? -50.010 35.982 27.482 1.00 89.94 120 GLN A CA 1
ATOM 929 C C . GLN A 1 120 ? -48.692 36.010 26.691 1.00 89.94 120 GLN A C 1
ATOM 931 O O . GLN A 1 120 ? -48.699 35.989 25.457 1.00 89.94 120 GLN A O 1
ATOM 936 N N . GLY A 1 121 ? -47.553 36.081 27.386 1.00 90.19 121 GLY A N 1
ATOM 937 C CA . GLY A 1 121 ? -46.230 35.979 26.778 1.00 90.19 121 GLY A CA 1
ATOM 938 C C . GLY A 1 121 ? -45.961 34.586 26.208 1.00 90.19 121 GLY A C 1
ATOM 939 O O . GLY A 1 121 ? -45.470 34.480 25.082 1.00 90.19 121 GLY A O 1
ATOM 940 N N . TYR A 1 122 ? -46.320 33.537 26.952 1.00 89.12 122 TYR A N 1
ATOM 941 C CA . TYR A 1 122 ? -46.177 32.150 26.514 1.00 89.12 122 TYR A CA 1
ATOM 942 C C . TYR A 1 122 ? -47.097 31.810 25.346 1.00 89.12 122 TYR A C 1
ATOM 944 O O . TYR A 1 122 ? -46.619 31.229 24.374 1.00 89.12 122 TYR A O 1
ATOM 952 N N . ASP A 1 123 ? -48.360 32.236 25.378 1.00 90.75 123 ASP A N 1
ATOM 953 C CA . ASP A 1 123 ? -49.309 32.004 24.283 1.00 90.75 123 ASP A CA 1
ATOM 954 C C . ASP A 1 123 ? -48.800 32.610 22.969 1.00 90.75 123 ASP A C 1
ATOM 956 O O . ASP A 1 123 ? -48.790 31.960 21.922 1.00 90.75 123 ASP A O 1
ATOM 960 N N . LYS A 1 124 ? -48.270 33.839 23.022 1.00 91.00 124 LYS A N 1
ATOM 961 C CA . LYS A 1 124 ? -47.696 34.493 21.840 1.00 91.00 124 LYS A CA 1
ATOM 962 C C . LYS A 1 124 ? -46.447 33.772 21.321 1.00 91.00 124 LYS A C 1
ATOM 964 O O . LYS A 1 124 ? -46.257 33.668 20.110 1.00 91.00 124 LYS A O 1
ATOM 969 N N . GLN A 1 125 ? -45.591 33.275 22.216 1.00 87.44 125 GLN A N 1
ATOM 970 C CA . GLN A 1 125 ? -44.418 32.486 21.829 1.00 87.44 125 GLN A CA 1
ATOM 971 C C . GLN A 1 125 ? -44.804 31.127 21.236 1.00 87.44 125 GLN A C 1
ATOM 973 O O . GLN A 1 125 ? -44.164 30.686 20.281 1.00 87.44 125 GLN A O 1
ATOM 978 N N . LEU A 1 126 ? -45.851 30.487 21.762 1.00 90.94 126 LEU A N 1
ATOM 979 C CA . LEU A 1 126 ? -46.419 29.252 21.225 1.00 90.94 126 LEU A CA 1
ATOM 980 C C . LEU A 1 126 ? -46.953 29.466 19.805 1.00 90.94 126 LEU A C 1
ATOM 982 O O . LEU A 1 126 ? -46.570 28.720 18.906 1.00 90.94 126 LEU A O 1
ATOM 986 N N . GLU A 1 127 ? -47.723 30.531 19.563 1.00 93.38 127 GLU A N 1
ATOM 987 C CA . GLU A 1 127 ? -48.197 30.870 18.213 1.00 93.38 127 GLU A CA 1
ATOM 988 C C . GLU A 1 127 ? -47.041 31.110 17.224 1.00 93.38 127 GLU A C 1
ATOM 990 O O . GLU A 1 127 ? -47.085 30.670 16.070 1.00 93.38 127 GLU A O 1
ATOM 995 N N . ASP A 1 128 ? -45.984 31.808 17.648 1.00 91.19 128 ASP A N 1
ATOM 996 C CA . ASP A 1 128 ? -44.824 32.069 16.791 1.00 91.19 128 ASP A CA 1
ATOM 997 C C . ASP A 1 128 ? -44.002 30.793 16.528 1.00 91.19 128 ASP A C 1
ATOM 999 O O . ASP A 1 128 ? -43.520 30.589 15.406 1.00 91.19 128 ASP A O 1
ATOM 1003 N N . LEU A 1 129 ? -43.894 29.895 17.513 1.00 86.50 129 LEU A N 1
ATOM 1004 C CA . LEU A 1 129 ? -43.287 28.571 17.351 1.00 86.50 129 LEU A CA 1
ATOM 1005 C C . LEU A 1 129 ? -44.078 27.701 16.373 1.00 86.50 129 LEU A C 1
ATOM 1007 O O . LEU A 1 129 ? -43.478 27.079 15.493 1.00 86.50 129 LEU A O 1
ATOM 1011 N N . GLU A 1 130 ? -45.407 27.689 16.464 1.00 92.25 130 GLU A N 1
ATOM 1012 C CA . GLU A 1 130 ? -46.270 26.966 15.527 1.00 92.25 130 GLU A CA 1
ATOM 1013 C C . GLU A 1 130 ? -46.128 27.514 14.103 1.00 92.25 130 GLU A C 1
ATOM 1015 O O . GLU A 1 130 ? -45.912 26.748 13.159 1.00 92.25 130 GLU A O 1
ATOM 1020 N N . ARG A 1 131 ? -46.106 28.844 13.933 1.00 93.88 131 ARG A N 1
ATOM 1021 C CA . ARG A 1 131 ? -45.843 29.472 12.626 1.00 93.88 131 ARG A CA 1
ATOM 1022 C C . ARG A 1 131 ? -44.466 29.117 12.067 1.00 93.88 131 ARG A C 1
ATOM 1024 O O . ARG A 1 131 ? -44.336 28.920 10.856 1.00 93.88 131 ARG A O 1
ATOM 1031 N N . MET A 1 132 ? -43.426 29.056 12.901 1.00 88.00 132 MET A N 1
ATOM 1032 C CA . MET A 1 132 ? -42.092 28.630 12.462 1.00 88.00 132 MET A CA 1
ATOM 1033 C C . MET A 1 132 ? -42.069 27.153 12.077 1.00 88.00 132 MET A C 1
ATOM 1035 O O . MET A 1 132 ? -41.493 26.809 11.043 1.00 88.00 132 MET A O 1
ATOM 1039 N N . ARG A 1 133 ? -42.743 26.292 12.846 1.00 89.00 133 ARG A N 1
ATOM 1040 C CA . ARG A 1 133 ? -42.874 24.863 12.544 1.00 89.00 133 ARG A CA 1
ATOM 1041 C C . ARG A 1 133 ? -43.569 24.645 11.203 1.00 89.00 133 ARG A C 1
ATOM 1043 O O . ARG A 1 133 ? -43.058 23.891 10.380 1.00 89.00 133 ARG A O 1
ATOM 1050 N N . GLU A 1 134 ? -44.662 25.358 10.935 1.00 94.94 134 GLU A N 1
ATOM 1051 C CA . GLU A 1 134 ? -45.345 25.297 9.639 1.00 94.94 134 GLU A CA 1
ATOM 1052 C C . GLU A 1 134 ? -44.463 25.790 8.483 1.00 94.94 134 GLU A C 1
ATOM 1054 O O . GLU A 1 134 ? -44.443 25.173 7.415 1.00 94.94 134 GLU A O 1
ATOM 1059 N N . LYS A 1 135 ? -43.718 26.891 8.666 1.00 91.88 135 LYS A N 1
ATOM 1060 C CA . LYS A 1 135 ? -42.785 27.396 7.642 1.00 91.88 135 LYS A CA 1
ATOM 1061 C C . LYS A 1 135 ? -41.688 26.379 7.334 1.00 91.88 135 LYS A C 1
ATOM 1063 O O . LYS A 1 135 ? -41.469 26.077 6.162 1.00 91.88 135 LYS A O 1
ATOM 1068 N N . LEU A 1 136 ? -41.066 25.809 8.365 1.00 88.25 136 LEU A N 1
ATOM 1069 C CA . LEU A 1 136 ? -40.040 24.777 8.217 1.00 88.25 136 LEU A CA 1
ATOM 1070 C C . LEU A 1 136 ? -40.601 23.528 7.539 1.00 88.25 136 LEU A C 1
ATOM 1072 O O . LEU A 1 136 ? -39.990 23.012 6.610 1.00 88.25 136 LEU A O 1
ATOM 1076 N N . GLN A 1 137 ? -41.794 23.074 7.923 1.00 92.19 137 GLN A N 1
ATOM 1077 C CA . GLN A 1 137 ? -42.420 21.905 7.306 1.00 92.19 137 GLN A CA 1
ATOM 1078 C C . GLN A 1 137 ? -42.730 22.135 5.816 1.00 92.19 137 GLN A C 1
ATOM 1080 O O . GLN A 1 137 ? -42.508 21.243 4.990 1.00 92.19 137 GLN A O 1
ATOM 1085 N N . ARG A 1 138 ? -43.169 23.345 5.437 1.00 94.19 138 ARG A N 1
ATOM 1086 C CA . ARG A 1 138 ? -43.351 23.727 4.024 1.00 94.19 138 ARG A CA 1
ATOM 1087 C C . ARG A 1 138 ? -42.024 23.798 3.265 1.00 94.19 138 ARG A C 1
ATOM 1089 O O . ARG A 1 138 ? -41.971 23.377 2.111 1.00 94.19 138 ARG A O 1
ATOM 1096 N N . GLU A 1 139 ? -40.960 24.315 3.875 1.00 89.56 139 GLU A N 1
ATOM 1097 C CA . GLU A 1 139 ? -39.631 24.365 3.252 1.00 89.56 139 GLU A CA 1
ATOM 1098 C C . GLU A 1 139 ? -39.023 22.975 3.068 1.00 89.56 139 GLU A C 1
ATOM 1100 O O . GLU A 1 139 ? -38.523 22.679 1.984 1.00 89.56 139 GLU A O 1
ATOM 1105 N N . VAL A 1 140 ? -39.135 22.100 4.070 1.00 87.06 140 VAL A N 1
ATOM 1106 C CA . VAL A 1 140 ? -38.689 20.703 3.985 1.00 87.06 140 VAL A CA 1
ATOM 1107 C C . VAL A 1 140 ? -39.433 19.974 2.868 1.00 87.06 140 VAL A C 1
ATOM 1109 O O . VAL A 1 140 ? -38.790 19.334 2.038 1.00 87.06 140 VAL A O 1
ATOM 1112 N N . SER A 1 141 ? -40.756 20.141 2.768 1.00 89.62 141 SER A N 1
ATOM 1113 C CA . SER A 1 141 ? -41.556 19.526 1.695 1.00 89.62 141 SER A CA 1
ATOM 1114 C C . SER A 1 141 ? -41.119 20.024 0.308 1.00 89.62 141 SER A C 1
ATOM 1116 O O . SER A 1 141 ? -40.871 19.228 -0.596 1.00 89.62 141 SER A O 1
ATOM 1118 N N . ARG A 1 142 ? -40.900 21.340 0.150 1.00 92.31 142 ARG A N 1
ATOM 1119 C CA . ARG A 1 142 ? -40.366 21.921 -1.099 1.00 92.31 142 ARG A CA 1
ATOM 1120 C C . ARG A 1 142 ? -38.954 21.428 -1.425 1.00 92.31 142 ARG A C 1
ATOM 1122 O O . ARG A 1 142 ? -38.630 21.230 -2.596 1.00 92.31 142 ARG A O 1
ATOM 1129 N N . GLN A 1 143 ? -38.094 21.244 -0.424 1.00 86.38 143 GLN A N 1
ATOM 1130 C CA . GLN A 1 143 ? -36.753 20.692 -0.627 1.00 86.38 143 GLN A CA 1
ATOM 1131 C C . GLN A 1 143 ? -36.802 19.215 -1.028 1.00 86.38 143 GLN A C 1
ATOM 1133 O O . GLN A 1 143 ? -36.044 18.810 -1.909 1.00 86.38 143 GLN A O 1
ATOM 1138 N N . GLN A 1 144 ? -37.700 18.421 -0.442 1.00 86.38 144 GLN A N 1
ATOM 1139 C CA . GLN A 1 144 ? -37.900 17.020 -0.816 1.00 86.38 144 GLN A CA 1
ATOM 1140 C C . GLN A 1 144 ? -38.378 16.884 -2.267 1.00 86.38 144 GLN A C 1
ATOM 1142 O O . GLN A 1 144 ? -37.811 16.082 -3.011 1.00 86.38 144 GLN A O 1
ATOM 1147 N N . GLU A 1 145 ? -39.331 17.710 -2.709 1.00 91.50 145 GLU A N 1
ATOM 1148 C CA . GLU A 1 145 ? -39.780 17.745 -4.109 1.00 91.50 145 GLU A CA 1
ATOM 1149 C C . GLU A 1 145 ? -38.643 18.122 -5.066 1.00 91.50 145 GLU A C 1
ATOM 1151 O O . GLU A 1 145 ? -38.412 17.430 -6.059 1.00 91.50 145 GLU A O 1
ATOM 1156 N N . ARG A 1 146 ? -37.859 19.161 -4.739 1.00 87.50 146 ARG A N 1
ATOM 1157 C CA . ARG A 1 146 ? -36.677 19.546 -5.532 1.00 87.50 146 ARG A CA 1
ATOM 1158 C C . ARG A 1 146 ? -35.645 18.422 -5.612 1.00 87.50 146 ARG A C 1
ATOM 1160 O O . ARG A 1 146 ? -35.121 18.152 -6.690 1.00 87.50 146 ARG A O 1
ATOM 1167 N N . ARG A 1 147 ? -35.376 17.733 -4.499 1.00 79.62 147 ARG A N 1
ATOM 1168 C CA . ARG A 1 147 ? -34.466 16.576 -4.467 1.00 79.62 147 ARG A CA 1
ATOM 1169 C C . ARG A 1 147 ? -35.003 15.404 -5.282 1.00 79.62 147 ARG A C 1
ATOM 1171 O O . ARG A 1 147 ? -34.211 14.709 -5.906 1.00 79.62 147 ARG A O 1
ATOM 1178 N N . LYS A 1 148 ? -36.318 15.169 -5.295 1.00 89.50 148 LYS A N 1
ATOM 1179 C CA . LYS A 1 148 ? -36.934 14.120 -6.119 1.00 89.50 148 LYS A CA 1
ATOM 1180 C C . LYS A 1 148 ? -36.764 14.421 -7.611 1.00 89.50 148 LYS A C 1
ATOM 1182 O O . LYS A 1 148 ? -36.266 13.569 -8.337 1.00 89.50 148 LYS A O 1
ATOM 1187 N N . VAL A 1 149 ? -37.074 15.646 -8.041 1.00 90.31 149 VAL A N 1
ATOM 1188 C CA . VAL A 1 149 ? -36.900 16.072 -9.443 1.00 90.31 149 VAL A CA 1
ATOM 1189 C C . VAL A 1 149 ? -35.429 16.015 -9.870 1.00 90.31 149 VAL A C 1
ATOM 1191 O O . VAL A 1 149 ? -35.127 15.530 -10.958 1.00 90.31 149 VAL A O 1
ATOM 1194 N N . ASN A 1 150 ? -34.497 16.443 -9.011 1.00 86.06 150 ASN A N 1
ATOM 1195 C CA . ASN A 1 150 ? -33.065 16.353 -9.306 1.00 86.06 150 ASN A CA 1
ATOM 1196 C C . ASN A 1 150 ? -32.578 14.903 -9.406 1.00 86.06 150 ASN A C 1
ATOM 1198 O O . ASN A 1 150 ? -31.855 14.592 -10.347 1.00 86.06 150 ASN A O 1
ATOM 1202 N N . ARG A 1 151 ? -33.013 14.007 -8.507 1.00 81.81 151 ARG A N 1
ATOM 1203 C CA . ARG A 1 151 ? -32.692 12.571 -8.590 1.00 81.81 151 ARG A CA 1
ATOM 1204 C C . ARG A 1 151 ? -33.216 11.946 -9.883 1.00 81.81 151 ARG A C 1
ATOM 1206 O O . ARG A 1 151 ? -32.487 11.224 -10.551 1.00 81.81 151 ARG A O 1
ATOM 1213 N N . GLU A 1 152 ? -34.438 12.282 -10.296 1.00 89.19 152 GLU A N 1
ATOM 1214 C CA . GLU A 1 152 ? -34.994 11.809 -11.570 1.00 89.19 152 GLU A CA 1
ATOM 1215 C C . GLU A 1 152 ? -34.221 12.346 -12.789 1.00 89.19 152 GLU A C 1
ATOM 1217 O O . GLU A 1 152 ? -33.999 11.614 -13.756 1.00 89.19 152 GLU A O 1
ATOM 1222 N N . LEU A 1 153 ? -33.782 13.609 -12.762 1.00 90.00 153 LEU A N 1
ATOM 1223 C CA . LEU A 1 153 ? -32.971 14.194 -13.835 1.00 90.00 153 LEU A CA 1
ATOM 1224 C C . LEU A 1 153 ? -31.557 13.603 -13.892 1.00 90.00 153 LEU A C 1
ATOM 1226 O O . LEU A 1 153 ? -31.062 13.344 -14.991 1.00 90.00 153 LEU A O 1
ATOM 1230 N N . MET A 1 154 ? -30.920 13.363 -12.743 1.00 82.50 154 MET A N 1
ATOM 1231 C CA . MET A 1 154 ? -29.604 12.719 -12.669 1.00 82.50 154 MET A CA 1
ATOM 1232 C C . MET A 1 154 ? -29.686 11.266 -13.137 1.00 82.50 154 MET A C 1
ATOM 1234 O O . MET A 1 154 ? -28.945 10.893 -14.044 1.00 82.50 154 MET A O 1
ATOM 1238 N N . GLY A 1 155 ? -30.685 10.502 -12.682 1.00 87.50 155 GLY A N 1
ATOM 1239 C CA . GLY A 1 155 ? -30.919 9.136 -13.157 1.00 87.50 155 GLY A CA 1
ATOM 1240 C C . GLY A 1 155 ? -31.146 9.058 -14.673 1.00 87.50 155 GLY A C 1
ATOM 1241 O O . GLY A 1 155 ? -30.603 8.180 -15.344 1.00 87.50 155 GLY A O 1
ATOM 1242 N N . LYS A 1 156 ? -31.867 10.024 -15.266 1.00 90.25 156 LYS A N 1
ATOM 1243 C CA . LYS A 1 156 ? -32.010 10.119 -16.734 1.00 90.25 156 LYS A CA 1
ATOM 1244 C C . LYS A 1 156 ? -30.687 10.434 -17.440 1.00 90.25 156 LYS A C 1
ATOM 1246 O O . LYS A 1 156 ? -30.430 9.880 -18.508 1.00 90.25 156 LYS A O 1
ATOM 1251 N N . ARG A 1 157 ? -29.844 11.305 -16.874 1.00 87.81 157 ARG A N 1
ATOM 1252 C CA . ARG A 1 157 ? -28.521 11.641 -17.437 1.00 87.81 157 ARG A CA 1
ATOM 1253 C C . ARG A 1 157 ? -27.560 10.461 -17.372 1.00 87.81 157 ARG A C 1
ATOM 1255 O O . ARG A 1 157 ? -26.859 10.204 -18.348 1.00 87.81 157 ARG A O 1
ATOM 1262 N N . GLU A 1 158 ? -27.536 9.739 -16.261 1.00 84.44 158 GLU A N 1
ATOM 1263 C CA . GLU A 1 158 ? -26.707 8.545 -16.097 1.00 84.44 158 GLU A CA 1
ATOM 1264 C C . GLU A 1 158 ? -27.166 7.413 -17.008 1.00 84.44 158 GLU A C 1
ATOM 1266 O O . GLU A 1 158 ? -26.347 6.837 -17.720 1.00 84.44 158 GLU A O 1
ATOM 1271 N N . SER A 1 159 ? -28.477 7.171 -17.090 1.00 88.12 159 SER A N 1
ATOM 1272 C CA . SER A 1 159 ? -29.046 6.220 -18.046 1.00 88.12 159 SER A CA 1
ATOM 1273 C C . SER A 1 159 ? -28.661 6.571 -19.490 1.00 88.12 159 SER A C 1
ATOM 1275 O O . SER A 1 159 ? -28.214 5.701 -20.236 1.00 88.12 159 SER A O 1
ATOM 1277 N N . ALA A 1 160 ? -28.724 7.850 -19.877 1.00 88.62 160 ALA A N 1
ATOM 1278 C CA . ALA A 1 160 ? -28.293 8.296 -21.203 1.00 88.62 160 ALA A CA 1
ATOM 1279 C C . ALA A 1 160 ? -26.781 8.100 -21.440 1.00 88.62 160 ALA A C 1
ATOM 1281 O O . ALA A 1 160 ? -26.388 7.659 -22.521 1.00 88.62 160 ALA A O 1
ATOM 1282 N N . LYS A 1 161 ? -25.930 8.370 -20.438 1.00 88.12 161 LYS A N 1
ATOM 1283 C CA . LYS A 1 161 ? -24.479 8.108 -20.508 1.00 88.12 161 LYS A CA 1
ATOM 1284 C C . LYS A 1 161 ? -24.179 6.613 -20.653 1.00 88.12 161 LYS A C 1
ATOM 1286 O O . LYS A 1 161 ? -23.337 6.241 -21.469 1.00 88.12 161 LYS A O 1
ATOM 1291 N N . LEU A 1 162 ? -24.879 5.759 -19.904 1.00 86.12 162 LEU A N 1
ATOM 1292 C CA . LEU A 1 162 ? -24.746 4.305 -20.002 1.00 86.12 162 LEU A CA 1
ATOM 1293 C C . LEU A 1 162 ? -25.182 3.803 -21.380 1.00 86.12 162 LEU A C 1
ATOM 1295 O O . LEU A 1 162 ? -24.435 3.060 -22.007 1.00 86.12 162 LEU A O 1
ATOM 1299 N N . MET A 1 163 ? -26.316 4.275 -21.905 1.00 88.12 163 MET A N 1
ATOM 1300 C CA . MET A 1 163 ? -26.769 3.926 -23.258 1.00 88.12 163 MET A CA 1
ATOM 1301 C C . MET A 1 163 ? -25.786 4.398 -24.338 1.00 88.12 163 MET A C 1
ATOM 1303 O O . MET A 1 163 ? -25.511 3.657 -25.278 1.00 88.12 163 MET A O 1
ATOM 1307 N N . ALA A 1 164 ? -25.189 5.585 -24.190 1.00 89.75 164 ALA A N 1
ATOM 1308 C CA . ALA A 1 164 ? -24.143 6.057 -25.097 1.00 89.75 164 ALA A CA 1
ATOM 1309 C C . ALA A 1 164 ? -22.887 5.168 -25.043 1.00 89.75 164 ALA A C 1
ATOM 1311 O O . ALA A 1 164 ? -22.321 4.839 -26.086 1.00 89.75 164 ALA A O 1
ATOM 1312 N N . LYS A 1 165 ? -22.478 4.721 -23.848 1.00 89.44 165 LYS A N 1
ATOM 1313 C CA . LYS A 1 165 ? -21.346 3.799 -23.676 1.00 89.44 165 LYS A CA 1
ATOM 1314 C C . LYS A 1 165 ? -21.646 2.414 -24.252 1.00 89.44 165 LYS A C 1
ATOM 1316 O O . LYS A 1 165 ? -20.786 1.854 -24.920 1.00 89.44 165 LYS A O 1
ATOM 1321 N N . VAL A 1 166 ? -22.853 1.883 -24.047 1.00 87.06 166 VAL A N 1
ATOM 1322 C CA . VAL A 1 166 ? -23.302 0.612 -24.642 1.00 87.06 166 VAL A CA 1
ATOM 1323 C C . VAL A 1 166 ? -23.310 0.705 -26.164 1.00 87.06 166 VAL A C 1
ATOM 1325 O O . VAL A 1 166 ? -22.784 -0.189 -26.819 1.00 87.06 166 VAL A O 1
ATOM 1328 N N . ASN A 1 167 ? -23.821 1.798 -26.735 1.00 91.62 167 ASN A N 1
ATOM 1329 C CA . ASN A 1 167 ? -23.792 2.013 -28.181 1.00 91.62 167 ASN A CA 1
ATOM 1330 C C . ASN A 1 167 ? -22.359 2.088 -28.713 1.00 91.62 167 ASN A C 1
ATOM 1332 O O . ASN A 1 167 ? -22.069 1.457 -29.724 1.00 91.62 167 ASN A O 1
ATOM 1336 N N . LYS A 1 168 ? -21.454 2.782 -28.008 1.00 91.06 168 LYS A N 1
ATOM 1337 C CA . LYS A 1 168 ? -20.034 2.837 -28.371 1.00 91.06 168 LYS A CA 1
ATOM 1338 C C . LYS A 1 168 ? -19.382 1.453 -28.317 1.00 91.06 168 LYS A C 1
ATOM 1340 O O . LYS A 1 168 ? -18.816 1.030 -29.309 1.00 91.06 168 LYS A O 1
ATOM 1345 N N . MET A 1 169 ? -19.542 0.708 -27.220 1.00 84.38 169 MET A N 1
ATOM 1346 C CA . MET A 1 169 ? -19.008 -0.659 -27.105 1.00 84.38 169 MET A CA 1
ATOM 1347 C C . MET A 1 169 ? -19.597 -1.599 -28.162 1.00 84.38 169 MET A C 1
ATOM 1349 O O . MET A 1 169 ? -18.890 -2.441 -28.704 1.00 84.38 169 MET A O 1
ATOM 1353 N N . THR A 1 170 ? -20.884 -1.446 -28.483 1.00 92.12 170 THR A N 1
ATOM 1354 C CA . THR A 1 170 ? -21.539 -2.222 -29.543 1.00 92.12 170 THR A CA 1
ATOM 1355 C C . THR A 1 170 ? -20.957 -1.862 -30.905 1.00 92.12 170 THR A C 1
ATOM 1357 O O . THR A 1 170 ? -20.699 -2.754 -31.703 1.00 92.12 170 THR A O 1
ATOM 1360 N N . GLN A 1 171 ? -20.717 -0.579 -31.176 1.00 93.25 171 GLN A N 1
ATOM 1361 C CA . GLN A 1 171 ? -20.095 -0.134 -32.417 1.00 93.25 171 GLN A CA 1
ATOM 1362 C C . GLN A 1 171 ? -18.644 -0.616 -32.523 1.00 93.25 171 GLN A C 1
ATOM 1364 O O . GLN A 1 171 ? -18.299 -1.203 -33.541 1.00 93.25 171 GLN A O 1
ATOM 1369 N N . ASP A 1 172 ? -17.844 -0.483 -31.466 1.00 88.56 172 ASP A N 1
ATOM 1370 C CA . ASP A 1 172 ? -16.457 -0.959 -31.411 1.00 88.56 172 ASP A CA 1
ATOM 1371 C C . ASP A 1 172 ? -16.390 -2.486 -31.609 1.00 88.56 172 ASP A C 1
ATOM 1373 O O . ASP A 1 172 ? -15.545 -2.995 -32.346 1.00 88.56 172 ASP A O 1
ATOM 1377 N N . LEU A 1 173 ? -17.327 -3.240 -31.017 1.00 89.50 173 LEU A N 1
ATOM 1378 C CA . LEU A 1 173 ? -17.456 -4.686 -31.226 1.00 89.50 173 LEU A CA 1
ATOM 1379 C C . LEU A 1 173 ? -17.914 -5.021 -32.651 1.00 89.50 173 LEU A C 1
ATOM 1381 O O . LEU A 1 173 ? -17.468 -6.005 -33.241 1.00 89.50 173 LEU A O 1
ATOM 1385 N N . LEU A 1 174 ? -18.797 -4.214 -33.240 1.00 90.12 174 LEU A N 1
ATOM 1386 C CA . LEU A 1 174 ? -19.200 -4.385 -34.631 1.00 90.12 174 LEU A CA 1
ATOM 1387 C C . LEU A 1 174 ? -18.068 -4.008 -35.606 1.00 90.12 174 LEU A C 1
ATOM 1389 O O . LEU A 1 174 ? -17.973 -4.587 -36.685 1.00 90.12 174 LEU A O 1
ATOM 1393 N N . GLU A 1 175 ? -17.201 -3.071 -35.265 1.00 90.56 175 GLU A N 1
ATOM 1394 C CA . GLU A 1 175 ? -16.054 -2.717 -36.097 1.00 90.56 175 GLU A CA 1
ATOM 1395 C C . GLU A 1 175 ? -14.953 -3.778 -35.979 1.00 90.56 175 GLU A C 1
ATOM 1397 O O . GLU A 1 175 ? -14.497 -4.283 -37.005 1.00 90.56 175 GLU A O 1
ATOM 1402 N N . SER A 1 176 ? -14.626 -4.232 -34.765 1.00 86.94 176 SER A N 1
ATOM 1403 C CA . SER A 1 176 ? -13.601 -5.264 -34.540 1.00 86.94 176 SER A CA 1
ATOM 1404 C C . SER A 1 176 ? -13.979 -6.629 -35.121 1.00 86.94 176 SER A C 1
ATOM 1406 O O . SER A 1 176 ? -13.137 -7.337 -35.666 1.00 86.94 176 SER A O 1
ATOM 1408 N N . THR A 1 177 ? -15.263 -6.996 -35.093 1.00 86.38 177 THR A N 1
ATOM 1409 C CA . THR A 1 177 ? -15.745 -8.269 -35.664 1.00 86.38 177 THR A CA 1
ATOM 1410 C C . THR A 1 177 ? -16.085 -8.187 -37.153 1.00 86.38 177 THR A C 1
ATOM 1412 O O . THR A 1 177 ? -16.612 -9.154 -37.713 1.00 86.38 177 THR A O 1
ATOM 1415 N N . LYS A 1 178 ? -15.863 -7.044 -37.816 1.00 90.88 178 LYS A N 1
ATOM 1416 C CA . LYS A 1 178 ? -16.228 -6.861 -39.228 1.00 90.88 178 LYS A CA 1
ATOM 1417 C C . LYS A 1 178 ? -15.490 -7.850 -40.130 1.00 90.88 178 LYS A C 1
ATOM 1419 O O . LYS A 1 178 ? -16.135 -8.517 -40.937 1.00 90.88 178 LYS A O 1
ATOM 1424 N N . GLU A 1 179 ? -14.183 -8.007 -39.943 1.00 82.19 179 GLU A N 1
ATOM 1425 C CA . GLU A 1 179 ? -13.357 -8.925 -40.736 1.00 82.19 179 GLU A CA 1
ATOM 1426 C C . GLU A 1 179 ? -13.748 -10.388 -40.512 1.00 82.19 179 GLU A C 1
ATOM 1428 O O . GLU A 1 179 ? -13.945 -11.121 -41.479 1.00 82.19 179 GLU A O 1
ATOM 1433 N N . ALA A 1 180 ? -13.988 -10.792 -39.260 1.00 77.81 180 ALA A N 1
ATOM 1434 C CA . ALA A 1 180 ? -14.458 -12.140 -38.927 1.00 77.81 180 ALA A CA 1
ATOM 1435 C C . ALA A 1 180 ? -15.844 -12.442 -39.529 1.00 77.81 180 ALA A C 1
ATOM 1437 O O . ALA A 1 180 ? -16.120 -13.546 -40.004 1.00 77.81 180 ALA A O 1
ATOM 1438 N N . ARG A 1 181 ? -16.745 -11.452 -39.559 1.00 83.62 181 ARG A N 1
ATOM 1439 C CA . ARG A 1 181 ? -18.059 -11.606 -40.201 1.00 83.62 181 ARG A CA 1
ATOM 1440 C C . ARG A 1 181 ? -17.955 -11.649 -41.719 1.00 83.62 181 ARG A C 1
ATOM 1442 O O . ARG A 1 181 ? -18.704 -12.394 -42.353 1.00 83.62 181 ARG A O 1
ATOM 1449 N N . GLU A 1 182 ? -17.044 -10.889 -42.316 1.00 86.56 182 GLU A N 1
ATOM 1450 C CA . GLU A 1 182 ? -16.760 -10.970 -43.747 1.00 86.56 182 GLU A CA 1
ATOM 1451 C C . GLU A 1 182 ? -16.112 -12.304 -44.130 1.00 86.56 182 GLU A C 1
ATOM 1453 O O . GLU A 1 182 ? -16.544 -12.905 -45.114 1.00 86.56 182 GLU A O 1
ATOM 1458 N N . SER A 1 183 ? -15.160 -12.815 -43.345 1.00 76.69 183 SER A N 1
ATOM 1459 C CA . SER A 1 183 ? -14.539 -14.123 -43.577 1.00 76.69 183 SER A CA 1
ATOM 1460 C C . SER A 1 183 ? -15.564 -15.250 -43.448 1.00 76.69 183 SER A C 1
ATOM 1462 O O . SER A 1 183 ? -15.666 -16.087 -44.342 1.00 76.69 183 SER A O 1
ATOM 1464 N N . THR A 1 184 ? -16.432 -15.199 -42.433 1.00 79.88 184 THR A N 1
ATOM 1465 C CA . THR A 1 184 ? -17.537 -16.157 -42.265 1.00 79.88 184 THR A CA 1
ATOM 1466 C C . THR A 1 184 ? -18.523 -16.091 -43.436 1.00 79.88 184 THR A C 1
ATOM 1468 O O . THR A 1 184 ? -18.963 -17.124 -43.942 1.00 79.88 184 THR A O 1
ATOM 1471 N N . ARG A 1 185 ? -18.854 -14.890 -43.938 1.00 84.75 185 ARG A N 1
ATOM 1472 C CA . ARG A 1 185 ? -19.695 -14.732 -45.141 1.00 84.75 185 ARG A CA 1
ATOM 1473 C C . ARG A 1 185 ? -19.024 -15.294 -46.393 1.00 84.75 185 ARG A C 1
ATOM 1475 O O . ARG A 1 185 ? -19.715 -15.907 -47.207 1.00 84.75 185 ARG A O 1
ATOM 1482 N N . ARG A 1 186 ? -17.710 -15.104 -46.555 1.00 79.19 186 ARG A N 1
ATOM 1483 C CA . ARG A 1 186 ? -16.936 -15.688 -47.663 1.00 79.19 186 ARG A CA 1
ATOM 1484 C C . ARG A 1 186 ? -16.912 -17.214 -47.559 1.00 79.19 186 ARG A C 1
ATOM 1486 O O . ARG A 1 186 ? -17.241 -17.871 -48.538 1.00 79.19 186 ARG A O 1
ATOM 1493 N N . ALA A 1 187 ? -16.651 -17.772 -46.379 1.00 78.12 187 ALA A N 1
ATOM 1494 C CA . ALA A 1 187 ? -16.676 -19.215 -46.139 1.00 78.12 187 ALA A CA 1
ATOM 1495 C C . ALA A 1 187 ? -18.058 -19.825 -46.435 1.00 78.12 187 ALA A C 1
ATOM 1497 O O . ALA A 1 187 ? -18.159 -20.802 -47.174 1.00 78.12 187 ALA A O 1
ATOM 1498 N N . ALA A 1 188 ? -19.138 -19.200 -45.957 1.00 80.00 188 ALA A N 1
ATOM 1499 C CA . ALA A 1 188 ? -20.505 -19.645 -46.235 1.00 80.00 188 ALA A CA 1
ATOM 1500 C C . ALA A 1 188 ? -20.877 -19.548 -47.729 1.00 80.00 188 ALA A C 1
ATOM 1502 O O . ALA A 1 188 ? -21.655 -20.360 -48.235 1.00 80.00 188 ALA A O 1
ATOM 1503 N N . ARG A 1 189 ? -20.334 -18.562 -48.457 1.00 81.94 189 ARG A N 1
ATOM 1504 C CA . ARG A 1 189 ? -20.518 -18.441 -49.910 1.00 81.94 189 ARG A CA 1
ATOM 1505 C C . ARG A 1 189 ? -19.749 -19.526 -50.670 1.00 81.94 189 ARG A C 1
ATOM 1507 O O . ARG A 1 189 ? -20.346 -20.166 -51.532 1.00 81.94 189 ARG A O 1
ATOM 1514 N N . ALA A 1 190 ? -18.489 -19.771 -50.307 1.00 78.12 190 ALA A N 1
ATOM 1515 C CA . ALA A 1 190 ? -17.673 -20.852 -50.867 1.00 78.12 190 ALA A CA 1
ATOM 1516 C C . ALA A 1 190 ? -18.341 -22.219 -50.660 1.00 78.12 190 ALA A C 1
ATOM 1518 O O . ALA A 1 190 ? -18.408 -23.036 -51.579 1.00 78.12 190 ALA A O 1
ATOM 1519 N N . ASP A 1 191 ? -18.909 -22.441 -49.473 1.00 76.69 191 ASP A N 1
ATOM 1520 C CA . ASP A 1 191 ? -19.631 -23.666 -49.146 1.00 76.69 191 ASP A CA 1
ATOM 1521 C C . ASP A 1 191 ? -20.853 -23.870 -50.057 1.00 76.69 191 ASP A C 1
ATOM 1523 O O . ASP A 1 191 ? -20.988 -24.919 -50.692 1.00 76.69 191 ASP A O 1
ATOM 1527 N N . ARG A 1 192 ? -21.681 -22.831 -50.240 1.00 81.06 192 ARG A N 1
ATOM 1528 C CA . ARG A 1 192 ? -22.841 -22.872 -51.150 1.00 81.06 192 ARG A CA 1
ATOM 1529 C C . ARG A 1 192 ? -22.465 -23.113 -52.612 1.00 81.06 192 ARG A C 1
ATOM 1531 O O . ARG A 1 192 ? -23.212 -23.788 -53.321 1.00 81.06 192 ARG A O 1
ATOM 1538 N N . GLU A 1 193 ? -21.351 -22.554 -53.076 1.00 80.69 193 GLU A N 1
ATOM 1539 C CA . GLU A 1 193 ? -20.878 -22.714 -54.458 1.00 80.69 193 GLU A CA 1
ATOM 1540 C C . GLU A 1 193 ? -20.263 -24.105 -54.698 1.00 80.69 193 GLU A C 1
ATOM 1542 O O . GLU A 1 193 ? -20.370 -24.645 -55.800 1.00 80.69 193 GLU A O 1
ATOM 1547 N N . SER A 1 194 ? -19.718 -24.744 -53.656 1.00 73.69 194 SER A N 1
ATOM 1548 C CA . SER A 1 194 ? -19.026 -26.037 -53.757 1.00 73.69 194 SER A CA 1
ATOM 1549 C C . SER A 1 194 ? -19.921 -27.266 -54.008 1.00 73.69 194 SER A C 1
ATOM 1551 O O . SER A 1 194 ? -19.381 -28.337 -54.288 1.00 73.69 194 SER A O 1
ATOM 1553 N N . LYS A 1 195 ? -21.261 -27.125 -53.957 1.00 67.75 195 LYS A N 1
ATOM 1554 C CA . LYS A 1 195 ? -22.314 -28.115 -54.315 1.00 67.75 195 LYS A CA 1
ATOM 1555 C C . LYS A 1 195 ? -21.844 -29.582 -54.421 1.00 67.75 195 LYS A C 1
ATOM 1557 O O . LYS A 1 195 ? -21.908 -30.190 -55.489 1.00 67.75 195 LYS A O 1
ATOM 1562 N N . GLY A 1 196 ? -21.408 -30.160 -53.302 1.00 63.31 196 GLY A N 1
ATOM 1563 C CA . GLY A 1 196 ? -21.167 -31.602 -53.178 1.00 63.31 196 GLY A CA 1
ATOM 1564 C C . GLY A 1 196 ? -19.881 -32.142 -53.814 1.00 63.31 196 GLY A C 1
ATOM 1565 O O . GLY A 1 196 ? -19.754 -33.358 -53.943 1.00 63.31 196 GLY A O 1
ATOM 1566 N N . LYS A 1 197 ? -18.917 -31.294 -54.195 1.00 64.31 197 LYS A N 1
ATOM 1567 C CA . LYS A 1 197 ? -17.566 -31.777 -54.519 1.00 64.31 197 LYS A CA 1
ATOM 1568 C C . LYS A 1 197 ? -16.797 -32.081 -53.220 1.00 64.31 197 LYS A C 1
ATOM 1570 O O . LYS A 1 197 ? -16.875 -31.277 -52.290 1.00 64.31 197 LYS A O 1
ATOM 1575 N N . PRO A 1 198 ? -16.078 -33.217 -53.128 1.00 55.53 198 PRO A N 1
ATOM 1576 C CA . PRO A 1 198 ? -15.286 -33.548 -51.945 1.00 55.53 198 PRO A CA 1
ATOM 1577 C C . PRO A 1 198 ? -14.221 -32.468 -51.723 1.00 55.53 198 PRO A C 1
ATOM 1579 O O . PRO A 1 198 ? -13.485 -32.126 -52.648 1.00 55.53 198 PRO A O 1
ATOM 1582 N N . LYS A 1 199 ? -14.190 -31.893 -50.516 1.00 61.31 199 LYS A N 1
ATOM 1583 C CA . LYS A 1 199 ? -13.250 -30.829 -50.144 1.00 61.31 199 LYS A CA 1
ATOM 1584 C C . LYS A 1 199 ? -11.929 -31.436 -49.682 1.00 61.31 199 LYS A C 1
ATOM 1586 O O . LYS A 1 199 ? -11.929 -32.408 -48.928 1.00 61.31 199 LYS A O 1
ATOM 1591 N N . GLU A 1 200 ? -10.820 -30.842 -50.108 1.00 56.75 200 GLU A N 1
ATOM 1592 C CA . GLU A 1 200 ? -9.500 -31.148 -49.558 1.00 56.75 200 GLU A CA 1
ATOM 1593 C C . GLU A 1 200 ? -9.417 -30.639 -48.114 1.00 56.75 200 GLU A C 1
ATOM 1595 O O . GLU A 1 200 ? -9.863 -29.527 -47.802 1.00 56.75 200 GLU A O 1
ATOM 1600 N N . PHE A 1 201 ? -8.879 -31.483 -47.231 1.00 52.00 201 PHE A N 1
ATOM 1601 C CA . PHE A 1 201 ? -8.738 -31.221 -45.802 1.00 52.00 201 PHE A CA 1
ATOM 1602 C C . PHE A 1 201 ? -7.973 -29.903 -45.588 1.00 52.00 201 PHE A C 1
ATOM 1604 O O . PHE A 1 201 ? -6.834 -29.777 -46.027 1.00 52.00 201 PHE A O 1
ATOM 1611 N N . GLY A 1 202 ? -8.616 -28.913 -44.958 1.00 60.62 202 GLY A N 1
ATOM 1612 C CA . GLY A 1 202 ? -8.037 -27.581 -44.716 1.00 60.62 202 GLY A CA 1
ATOM 1613 C C . GLY A 1 202 ? -8.530 -26.446 -45.628 1.00 60.62 202 GLY A C 1
ATOM 1614 O O . GLY A 1 202 ? -8.117 -25.306 -45.437 1.00 60.62 202 GLY A O 1
ATOM 1615 N N . SER A 1 203 ? -9.442 -26.701 -46.575 1.00 64.19 203 SER A N 1
ATOM 1616 C CA . SER A 1 203 ? -10.033 -25.654 -47.430 1.00 64.19 203 SER A CA 1
ATOM 1617 C C . SER A 1 203 ? -11.563 -25.597 -47.318 1.00 64.19 203 SER A C 1
ATOM 1619 O O . SER A 1 203 ? -12.241 -26.625 -47.260 1.00 64.19 203 SER A O 1
ATOM 1621 N N . TRP A 1 204 ? -12.139 -24.388 -47.303 1.00 60.28 204 TRP A N 1
ATOM 1622 C CA . TRP A 1 204 ? -13.603 -24.216 -47.237 1.00 60.28 204 TRP A CA 1
ATOM 1623 C C . TRP A 1 204 ? -14.286 -24.283 -48.612 1.00 60.28 204 TRP A C 1
ATOM 1625 O O . TRP A 1 204 ? -15.510 -24.421 -48.685 1.00 60.28 204 TRP A O 1
ATOM 1635 N N . GLY A 1 205 ? -13.506 -24.245 -49.694 1.00 68.50 205 GLY A N 1
ATOM 1636 C CA . GLY A 1 205 ? -13.960 -24.289 -51.084 1.00 68.50 205 GLY A CA 1
ATOM 1637 C C . GLY A 1 205 ? -13.199 -23.290 -51.959 1.00 68.50 205 GLY A C 1
ATOM 1638 O O . GLY A 1 205 ? -12.298 -22.597 -51.491 1.00 68.50 205 GLY A O 1
ATOM 1639 N N . THR A 1 206 ? -13.570 -23.201 -53.235 1.00 65.38 206 THR A N 1
ATOM 1640 C CA . THR A 1 206 ? -13.010 -22.231 -54.191 1.00 65.38 206 THR A CA 1
ATOM 1641 C C . THR A 1 206 ? -14.050 -21.176 -54.555 1.00 65.38 206 THR A C 1
ATOM 1643 O O . THR A 1 206 ? -15.159 -21.553 -54.933 1.00 65.38 206 THR A O 1
ATOM 1646 N N . ILE A 1 207 ? -13.689 -19.892 -54.508 1.00 59.84 207 ILE A N 1
ATOM 1647 C CA . ILE A 1 207 ? -14.480 -18.780 -55.068 1.00 59.84 207 ILE A CA 1
ATOM 1648 C C . ILE A 1 207 ? -13.683 -18.218 -56.252 1.00 59.84 207 ILE A C 1
ATOM 1650 O O . ILE A 1 207 ? -12.498 -17.935 -56.107 1.00 59.84 207 ILE A O 1
ATOM 1654 N N . ASP A 1 208 ? -14.300 -18.109 -57.433 1.00 70.62 208 ASP A N 1
ATOM 1655 C CA . ASP A 1 208 ? -13.678 -17.577 -58.664 1.00 70.62 208 ASP A CA 1
ATOM 1656 C C . ASP A 1 208 ? -12.342 -18.246 -59.073 1.00 70.62 208 ASP A C 1
ATOM 1658 O O . ASP A 1 208 ? -11.474 -17.635 -59.690 1.00 70.62 208 ASP A O 1
ATOM 1662 N N . GLY A 1 209 ? -12.169 -19.531 -58.742 1.00 60.72 209 GLY A N 1
ATOM 1663 C CA . GLY A 1 209 ? -10.962 -20.306 -59.064 1.00 60.72 209 GLY A CA 1
ATOM 1664 C C . GLY A 1 209 ? -9.813 -20.169 -58.057 1.00 60.72 209 GLY A C 1
ATOM 1665 O O . GLY A 1 209 ? -8.820 -20.878 -58.193 1.00 60.72 209 GLY A O 1
ATOM 1666 N N . ALA A 1 210 ? -9.958 -19.334 -57.023 1.00 57.66 210 ALA A N 1
ATOM 1667 C CA . ALA A 1 210 ? -9.020 -19.241 -55.907 1.00 57.66 210 ALA A CA 1
ATOM 1668 C C . ALA A 1 210 ? -9.521 -20.060 -54.705 1.00 57.66 210 ALA A C 1
ATOM 1670 O O . ALA A 1 210 ? -10.699 -19.994 -54.342 1.00 57.66 210 ALA A O 1
ATOM 1671 N N . ALA A 1 211 ? -8.637 -20.848 -54.087 1.00 57.62 211 ALA A N 1
ATOM 1672 C CA . ALA A 1 211 ? -8.946 -21.582 -52.863 1.00 57.62 211 ALA A CA 1
ATOM 1673 C C . ALA A 1 211 ? -9.096 -20.603 -51.692 1.00 57.62 211 ALA A C 1
ATOM 1675 O O . ALA A 1 211 ? -8.195 -19.814 -51.413 1.00 57.62 211 ALA A O 1
ATOM 1676 N N . VAL A 1 212 ? -10.234 -20.661 -51.000 1.00 56.75 212 VAL A N 1
ATOM 1677 C CA . VAL A 1 212 ? -10.429 -19.951 -49.735 1.00 56.75 212 VAL A CA 1
ATOM 1678 C C . VAL A 1 212 ? -9.749 -20.785 -48.656 1.00 56.75 212 VAL A C 1
ATOM 1680 O O . VAL A 1 212 ? -10.337 -21.713 -48.088 1.00 56.75 212 VAL A O 1
ATOM 1683 N N . LEU A 1 213 ? -8.468 -20.493 -48.454 1.00 52.94 213 LEU A N 1
ATOM 1684 C CA . LEU A 1 213 ? -7.669 -21.024 -47.360 1.00 52.94 213 LEU A CA 1
ATOM 1685 C C . LEU A 1 213 ? -8.115 -20.351 -46.059 1.00 52.94 213 LEU A C 1
ATOM 1687 O O . LEU A 1 213 ? -8.436 -19.162 -46.035 1.00 52.94 213 LEU A O 1
ATOM 1691 N N . VAL A 1 214 ? -8.167 -21.127 -44.978 1.00 50.59 214 VAL A N 1
ATOM 1692 C CA . VAL A 1 214 ? -8.144 -20.541 -43.636 1.00 50.59 214 VAL A CA 1
ATOM 1693 C C . VAL A 1 214 ? -6.776 -19.884 -43.527 1.00 50.59 214 VAL A C 1
ATOM 1695 O O . VAL A 1 214 ? -5.786 -20.591 -43.690 1.00 50.59 214 VAL A O 1
ATOM 1698 N N . ASP A 1 215 ? -6.716 -18.566 -43.326 1.00 43.28 215 ASP A N 1
ATOM 1699 C CA . ASP A 1 215 ? -5.457 -17.881 -43.029 1.00 43.28 215 ASP A CA 1
ATOM 1700 C C . ASP A 1 215 ? -4.847 -18.534 -41.786 1.00 43.28 215 ASP A C 1
ATOM 1702 O O . ASP A 1 215 ? -5.212 -18.245 -40.646 1.00 43.28 215 ASP A O 1
ATOM 1706 N N . THR A 1 216 ? -3.930 -19.468 -42.012 1.00 44.72 216 THR A N 1
ATOM 1707 C CA . THR A 1 216 ? -3.088 -20.076 -40.985 1.00 44.72 216 THR A CA 1
ATOM 1708 C C . THR A 1 216 ? -1.989 -19.113 -40.535 1.00 44.72 216 THR A C 1
ATOM 1710 O O . THR A 1 216 ? -1.231 -19.443 -39.633 1.00 44.72 216 THR A O 1
ATOM 1713 N N . GLU A 1 217 ? -1.925 -17.898 -41.092 1.00 44.03 217 GLU A N 1
ATOM 1714 C CA . GLU A 1 217 ? -1.001 -16.837 -40.668 1.00 44.03 217 GLU A CA 1
ATOM 1715 C C . GLU A 1 217 ? -1.356 -16.214 -39.302 1.00 44.03 217 GLU A C 1
ATOM 1717 O O . GLU A 1 217 ? -0.576 -15.439 -38.753 1.00 44.03 217 GLU A O 1
ATOM 1722 N N . PHE A 1 218 ? -2.473 -16.613 -38.681 1.00 44.47 218 PHE A N 1
ATOM 1723 C CA . PHE A 1 218 ? -2.711 -16.391 -37.246 1.00 44.47 218 PHE A CA 1
ATOM 1724 C C . PHE A 1 218 ? -2.079 -17.467 -36.339 1.00 44.47 218 PHE A C 1
ATOM 1726 O O . PHE A 1 218 ? -2.226 -17.392 -35.122 1.00 44.47 218 PHE A O 1
ATOM 1733 N N . GLY A 1 219 ? -1.368 -18.451 -36.904 1.00 41.62 219 GLY A N 1
ATOM 1734 C CA . GLY A 1 219 ? -0.703 -19.529 -36.163 1.00 41.62 219 GLY A CA 1
ATOM 1735 C C . GLY A 1 219 ? 0.599 -19.139 -35.453 1.00 41.62 219 GLY A C 1
ATOM 1736 O O . GLY A 1 219 ? 0.967 -19.824 -34.509 1.00 41.62 219 GLY A O 1
ATOM 1737 N N . ASP A 1 220 ? 1.241 -18.028 -35.840 1.00 41.09 220 ASP A N 1
ATOM 1738 C CA . ASP A 1 220 ? 2.564 -17.627 -35.315 1.00 41.09 220 ASP A CA 1
ATOM 1739 C C . ASP A 1 220 ? 2.593 -16.229 -34.669 1.00 41.09 220 ASP A C 1
ATOM 1741 O O . ASP A 1 220 ? 3.648 -15.732 -34.275 1.00 41.09 220 ASP A O 1
ATOM 1745 N N . ARG A 1 221 ? 1.439 -15.567 -34.510 1.00 39.00 221 ARG A N 1
ATOM 1746 C CA . ARG A 1 221 ? 1.344 -14.376 -33.657 1.00 39.00 221 ARG A CA 1
ATOM 1747 C C . ARG A 1 221 ? 0.701 -14.751 -32.337 1.00 39.00 221 ARG A C 1
ATOM 1749 O O . ARG A 1 221 ? -0.520 -14.867 -32.253 1.00 39.00 221 ARG A O 1
ATOM 1756 N N . GLU A 1 222 ? 1.550 -14.842 -31.313 1.00 41.75 222 GLU A N 1
ATOM 1757 C CA . GLU A 1 222 ? 1.275 -14.780 -29.871 1.00 41.75 222 GLU A CA 1
ATOM 1758 C C . GLU A 1 222 ? 0.501 -13.505 -29.480 1.00 41.75 222 GLU A C 1
ATOM 1760 O O . GLU A 1 222 ? 0.899 -12.698 -28.650 1.00 41.75 222 GLU A O 1
ATOM 1765 N N . SER A 1 223 ? -0.664 -13.320 -30.079 1.00 38.50 223 SER A N 1
ATOM 1766 C CA . SER A 1 223 ? -1.749 -12.532 -29.527 1.00 38.50 223 SER A CA 1
ATOM 1767 C C . SER A 1 223 ? -2.744 -13.526 -28.949 1.00 38.50 223 SER A C 1
ATOM 1769 O O . SER A 1 223 ? -3.909 -13.594 -29.333 1.00 38.50 223 SER A O 1
ATOM 1771 N N . ALA A 1 224 ? -2.263 -14.301 -27.973 1.00 37.22 224 ALA A N 1
ATOM 1772 C CA . ALA A 1 224 ? -3.119 -14.646 -26.859 1.00 37.22 224 ALA A CA 1
ATOM 1773 C C . ALA A 1 224 ? -3.655 -13.305 -26.352 1.00 37.22 224 ALA A C 1
ATOM 1775 O O . ALA A 1 224 ? -2.938 -12.547 -25.699 1.00 37.22 224 ALA A O 1
ATOM 1776 N N . MET A 1 225 ? -4.883 -12.958 -26.746 1.00 36.88 225 MET A N 1
ATOM 1777 C CA . MET A 1 225 ? -5.640 -11.937 -26.046 1.00 36.88 225 MET A CA 1
ATOM 1778 C C . MET A 1 225 ? -5.557 -12.312 -24.571 1.00 36.88 225 MET A C 1
ATOM 1780 O O . MET A 1 225 ? -6.119 -13.326 -24.148 1.00 36.88 225 MET A O 1
ATOM 1784 N N . LEU A 1 226 ? -4.775 -11.528 -23.832 1.00 38.75 226 LEU A N 1
ATOM 1785 C CA . LEU A 1 226 ? -4.698 -11.536 -22.384 1.00 38.75 226 LEU A CA 1
ATOM 1786 C C . LEU A 1 226 ? -6.129 -11.639 -21.843 1.00 38.75 226 LEU A C 1
ATOM 1788 O O . LEU A 1 226 ? -6.928 -10.717 -21.994 1.00 38.75 226 LEU A O 1
ATOM 1792 N N . GLY A 1 227 ? -6.463 -12.804 -21.285 1.00 40.88 227 GLY A N 1
ATOM 1793 C CA . GLY A 1 227 ? -7.757 -13.071 -20.661 1.00 40.88 227 GLY A CA 1
ATOM 1794 C C . GLY A 1 227 ? -8.897 -13.465 -21.605 1.00 40.88 227 GLY A C 1
ATOM 1795 O O . GLY A 1 227 ? -10.020 -12.999 -21.411 1.00 40.88 227 GLY A O 1
ATOM 1796 N N . SER A 1 228 ? -8.672 -14.331 -22.601 1.00 37.91 228 SER A N 1
ATOM 1797 C CA . SER A 1 228 ? -9.806 -14.926 -23.318 1.00 37.91 228 SER A CA 1
ATOM 1798 C C . SER A 1 228 ? -10.690 -15.707 -22.335 1.00 37.91 228 SER A C 1
ATOM 1800 O O . SER A 1 228 ? -10.256 -16.622 -21.631 1.00 37.91 228 SER A O 1
ATOM 1802 N N . VAL A 1 229 ? -11.969 -15.332 -22.300 1.00 40.84 229 VAL A N 1
ATOM 1803 C CA . VAL A 1 229 ? -13.040 -16.013 -21.558 1.00 40.84 229 VAL A CA 1
ATOM 1804 C C . VAL A 1 229 ? -13.045 -17.514 -21.859 1.00 40.84 229 VAL A C 1
ATOM 1806 O O . VAL A 1 229 ? -13.406 -18.296 -20.998 1.00 40.84 229 VAL A O 1
ATOM 1809 N N . GLN A 1 230 ? -12.557 -17.934 -23.029 1.00 37.34 230 GLN A N 1
ATOM 1810 C CA . GLN A 1 230 ? -12.378 -19.340 -23.379 1.00 37.34 230 GLN A CA 1
ATOM 1811 C C . GLN A 1 230 ? -11.314 -20.062 -22.555 1.00 37.34 230 GLN A C 1
ATOM 1813 O O . GLN A 1 230 ? -11.590 -21.178 -22.159 1.00 37.34 230 GLN A O 1
ATOM 1818 N N . ASN A 1 231 ? -10.172 -19.466 -22.200 1.00 41.12 231 ASN A N 1
ATOM 1819 C CA . ASN A 1 231 ? -9.229 -20.136 -21.290 1.00 41.12 231 ASN A CA 1
ATOM 1820 C C . ASN A 1 231 ? -9.769 -20.207 -19.854 1.00 41.12 231 ASN A C 1
ATOM 1822 O O . ASN A 1 231 ? -9.468 -21.154 -19.134 1.00 41.12 231 ASN A O 1
ATOM 1826 N N . ALA A 1 232 ? -10.587 -19.234 -19.440 1.00 43.19 232 ALA A N 1
ATOM 1827 C CA . ALA A 1 232 ? -11.269 -19.277 -18.148 1.00 43.19 232 ALA A CA 1
ATOM 1828 C C . ALA A 1 232 ? -12.404 -20.317 -18.131 1.00 43.19 232 ALA A C 1
ATOM 1830 O O . ALA A 1 232 ? -12.522 -21.046 -17.150 1.00 43.19 232 ALA A O 1
ATOM 1831 N N . VAL A 1 233 ? -13.187 -20.416 -19.214 1.00 40.44 233 VAL A N 1
ATOM 1832 C CA . VAL A 1 233 ? -14.284 -21.385 -19.408 1.00 40.44 233 VAL A CA 1
ATOM 1833 C C . VAL A 1 233 ? -13.744 -22.797 -19.626 1.00 40.44 233 VAL A C 1
ATOM 1835 O O . VAL A 1 233 ? -14.234 -23.728 -19.012 1.00 40.44 233 VAL A O 1
ATOM 1838 N N . GLN A 1 234 ? -12.674 -22.968 -20.398 1.00 40.03 234 GLN A N 1
ATOM 1839 C CA . GLN A 1 234 ? -12.059 -24.268 -20.660 1.00 40.03 234 GLN A CA 1
ATOM 1840 C C . GLN A 1 234 ? -11.299 -24.791 -19.433 1.00 40.03 234 GLN A C 1
ATOM 1842 O O . GLN A 1 234 ? -11.430 -25.965 -19.111 1.00 40.03 234 GLN A O 1
ATOM 1847 N N . LYS A 1 235 ? -10.630 -23.925 -18.648 1.00 47.44 235 LYS A N 1
ATOM 1848 C CA . LYS A 1 235 ? -10.146 -24.315 -17.309 1.00 47.44 235 LYS A CA 1
ATOM 1849 C C . LYS A 1 235 ? -11.281 -24.603 -16.329 1.00 47.44 235 LYS A C 1
ATOM 1851 O O . LYS A 1 235 ? -11.058 -25.377 -15.406 1.00 47.44 235 LYS A O 1
ATOM 1856 N N . THR A 1 236 ? -12.467 -23.998 -16.470 1.00 44.50 236 THR A N 1
ATOM 1857 C CA . THR A 1 236 ? -13.622 -24.381 -15.635 1.00 44.50 236 THR A CA 1
ATOM 1858 C C . THR A 1 236 ? -14.254 -25.686 -16.103 1.00 44.50 236 THR A C 1
ATOM 1860 O O . THR A 1 236 ? -14.624 -26.476 -15.256 1.00 44.50 236 THR A O 1
ATOM 1863 N N . GLU A 1 237 ? -14.307 -25.980 -17.398 1.00 43.47 237 GLU A N 1
ATOM 1864 C CA . GLU A 1 237 ? -14.832 -27.252 -17.910 1.00 43.47 237 GLU A CA 1
ATOM 1865 C C . GLU A 1 237 ? -13.871 -28.428 -17.654 1.00 43.47 237 GLU A C 1
ATOM 1867 O O . GLU A 1 237 ? -14.332 -29.503 -17.290 1.00 43.47 237 GLU A O 1
ATOM 1872 N N . GLU A 1 238 ? -12.549 -28.224 -17.718 1.00 45.16 238 GLU A N 1
ATOM 1873 C CA . GLU A 1 238 ? -11.549 -29.239 -17.329 1.00 45.16 238 GLU A CA 1
ATOM 1874 C C . GLU A 1 238 ? -11.384 -29.383 -15.802 1.00 45.16 238 GLU A C 1
ATOM 1876 O O . GLU A 1 238 ? -10.831 -30.376 -15.343 1.00 45.16 238 GLU A O 1
ATOM 1881 N N . SER A 1 239 ? -11.885 -28.435 -14.995 1.00 43.09 239 SER A N 1
ATOM 1882 C CA . SER A 1 239 ? -11.938 -28.553 -13.522 1.00 43.09 239 SER A CA 1
ATOM 1883 C C . SER A 1 239 ? -13.326 -28.905 -12.974 1.00 43.09 239 SER A C 1
ATOM 1885 O O . SER A 1 239 ? -13.515 -28.929 -11.759 1.00 43.09 239 SER A O 1
ATOM 1887 N N . VAL A 1 240 ? -14.286 -29.212 -13.855 1.00 39.78 240 VAL A N 1
ATOM 1888 C CA . VAL A 1 240 ? -15.603 -29.782 -13.521 1.00 39.78 240 VAL A CA 1
ATOM 1889 C C . VAL A 1 240 ? -15.615 -31.265 -13.917 1.00 39.78 240 VAL A C 1
ATOM 1891 O O . VAL A 1 240 ? -16.576 -31.792 -14.468 1.00 39.78 240 VAL A O 1
ATOM 1894 N N . GLU A 1 241 ? -14.540 -31.987 -13.592 1.00 38.22 241 GLU A N 1
ATOM 1895 C CA . GLU A 1 241 ? -14.764 -33.353 -13.130 1.00 38.22 241 GLU A CA 1
ATOM 1896 C C . GLU A 1 241 ? -15.511 -33.219 -11.800 1.00 38.22 241 GLU A C 1
ATOM 1898 O O . GLU A 1 241 ? -15.048 -32.526 -10.893 1.00 38.22 241 GLU A O 1
ATOM 1903 N N . GLU A 1 242 ? -16.710 -33.796 -11.714 1.00 38.81 242 GLU A N 1
ATOM 1904 C CA . GLU A 1 242 ? -17.480 -33.915 -10.476 1.00 38.81 242 GLU A CA 1
ATOM 1905 C C . GLU A 1 242 ? -16.624 -34.652 -9.437 1.00 38.81 242 GLU A C 1
ATOM 1907 O O . GLU A 1 242 ? -16.665 -35.876 -9.309 1.00 38.81 242 GLU A O 1
ATOM 1912 N N . ILE A 1 243 ? -15.811 -33.904 -8.690 1.00 39.81 243 ILE A N 1
ATOM 1913 C CA . ILE A 1 243 ? -15.213 -34.374 -7.451 1.00 39.81 243 ILE A CA 1
ATOM 1914 C C . ILE A 1 243 ? -16.374 -34.452 -6.464 1.00 39.81 243 ILE A C 1
ATOM 1916 O O . ILE A 1 243 ? -16.628 -33.539 -5.686 1.00 39.81 243 ILE A O 1
ATOM 1920 N N . ASP A 1 244 ? -17.078 -35.580 -6.493 1.00 36.81 244 ASP A N 1
ATOM 1921 C CA . ASP A 1 244 ? -18.098 -36.001 -5.523 1.00 36.81 244 ASP A CA 1
ATOM 1922 C C . ASP A 1 244 ? -17.457 -36.368 -4.158 1.00 36.81 244 ASP A C 1
ATOM 1924 O O . ASP A 1 244 ? -17.967 -37.158 -3.363 1.00 36.81 244 ASP A O 1
ATOM 1928 N N . GLY A 1 245 ? -16.271 -35.816 -3.891 1.00 44.53 245 GLY A N 1
ATOM 1929 C CA . GLY A 1 245 ? -15.560 -35.923 -2.635 1.00 44.53 245 GLY A CA 1
ATOM 1930 C C . GLY A 1 245 ? -16.061 -34.828 -1.715 1.00 44.53 245 GLY A C 1
ATOM 1931 O O . GLY A 1 245 ? -15.816 -33.652 -1.965 1.00 44.53 245 GLY A O 1
ATOM 1932 N N . SER A 1 246 ? -16.748 -35.217 -0.641 1.00 51.84 246 SER A N 1
ATOM 1933 C CA . SER A 1 246 ? -17.029 -34.346 0.499 1.00 51.84 246 SER A CA 1
ATOM 1934 C C . SER A 1 246 ? -15.797 -33.489 0.799 1.00 51.84 246 SER A C 1
ATOM 1936 O O . SER A 1 246 ? -14.760 -34.042 1.167 1.00 51.84 246 SER A O 1
ATOM 1938 N N . GLU A 1 247 ? -15.887 -32.175 0.587 1.00 58.47 247 GLU A N 1
ATOM 1939 C CA . GLU A 1 247 ? -14.781 -31.240 0.792 1.00 58.47 247 GLU A CA 1
ATOM 1940 C C . GLU A 1 247 ? -14.336 -31.313 2.262 1.00 58.47 247 GLU A C 1
ATOM 1942 O O . GLU A 1 247 ? -14.946 -30.714 3.152 1.00 58.47 247 GLU A O 1
ATOM 1947 N N . THR A 1 248 ? -13.310 -32.117 2.545 1.00 63.22 248 THR A N 1
ATOM 1948 C CA . THR A 1 248 ? -12.731 -32.209 3.881 1.00 63.22 248 THR A CA 1
ATOM 1949 C C . THR A 1 248 ? -11.829 -31.009 4.082 1.00 63.22 248 THR A C 1
ATOM 1951 O O . THR A 1 248 ? -10.789 -30.864 3.445 1.00 63.22 248 THR A O 1
ATOM 1954 N N . ASN A 1 249 ? -12.234 -30.152 4.996 1.00 68.19 249 ASN A N 1
ATOM 1955 C CA . ASN A 1 249 ? -11.469 -29.035 5.489 1.00 68.19 249 ASN A CA 1
ATOM 1956 C C . ASN A 1 249 ? -10.214 -29.551 6.217 1.00 68.19 249 ASN A C 1
ATOM 1958 O O . ASN A 1 249 ? -10.343 -30.292 7.183 1.00 68.19 249 ASN A O 1
ATOM 1962 N N . LEU A 1 250 ? -9.004 -29.171 5.808 1.00 74.56 250 LEU A N 1
ATOM 1963 C CA . LEU A 1 250 ? -7.766 -29.553 6.491 1.00 74.56 250 LEU A CA 1
ATOM 1964 C C . LEU A 1 250 ? -7.275 -28.432 7.441 1.00 74.56 250 LEU A C 1
ATOM 1966 O O . LEU A 1 250 ? -7.429 -27.237 7.212 1.00 74.56 250 LEU A O 1
ATOM 1970 N N . VAL A 1 251 ? -6.681 -28.793 8.568 1.00 74.31 251 VAL A N 1
ATOM 1971 C CA . VAL A 1 251 ? -5.996 -27.872 9.482 1.00 74.31 251 VAL A CA 1
ATOM 1972 C C . VAL A 1 251 ? -4.643 -28.471 9.783 1.00 74.31 251 VAL A C 1
ATOM 1974 O O . VAL A 1 251 ? -4.581 -29.581 10.279 1.00 74.31 251 VAL A O 1
ATOM 1977 N N . LEU A 1 252 ? -3.567 -27.755 9.500 1.00 75.06 252 LEU A N 1
ATOM 1978 C CA . LEU A 1 252 ? -2.197 -28.180 9.742 1.00 75.06 252 LEU A CA 1
ATOM 1979 C C . LEU A 1 252 ? -1.594 -27.430 10.941 1.00 75.06 252 LEU A C 1
ATOM 1981 O O . LEU A 1 252 ? -1.090 -26.325 10.831 1.00 75.06 252 LEU A O 1
ATOM 1985 N N . ILE A 1 253 ? -1.579 -28.016 12.122 1.00 76.25 253 ILE A N 1
ATOM 1986 C CA . ILE A 1 253 ? -0.913 -27.423 13.280 1.00 76.25 253 ILE A CA 1
ATOM 1987 C C . ILE A 1 253 ? 0.582 -27.750 13.213 1.00 76.25 253 ILE A C 1
ATOM 1989 O O . ILE A 1 253 ? 0.967 -28.905 13.321 1.00 76.25 253 ILE A O 1
ATOM 1993 N N . VAL A 1 254 ? 1.443 -26.748 13.065 1.00 74.62 254 VAL A N 1
ATOM 1994 C CA . VAL A 1 254 ? 2.902 -26.907 13.098 1.00 74.62 254 VAL A CA 1
ATOM 1995 C C . VAL A 1 254 ? 3.440 -26.551 14.482 1.00 74.62 254 VAL A C 1
ATOM 1997 O O . VAL A 1 254 ? 3.482 -25.385 14.895 1.00 74.62 254 VAL A O 1
ATOM 2000 N N . ALA A 1 255 ? 3.871 -27.563 15.223 1.00 78.06 255 ALA A N 1
ATOM 2001 C CA . ALA A 1 255 ? 4.386 -27.376 16.568 1.00 78.06 255 ALA A CA 1
ATOM 2002 C C . ALA A 1 255 ? 5.349 -28.483 16.973 1.00 78.06 255 ALA A C 1
ATOM 2004 O O . ALA A 1 255 ? 5.201 -29.631 16.560 1.00 78.06 255 ALA A O 1
ATOM 2005 N N . ASP A 1 256 ? 6.313 -28.135 17.818 1.00 80.94 256 ASP A N 1
ATOM 2006 C CA . ASP A 1 256 ? 7.190 -29.126 18.422 1.00 80.94 256 ASP A CA 1
ATOM 2007 C C . ASP A 1 25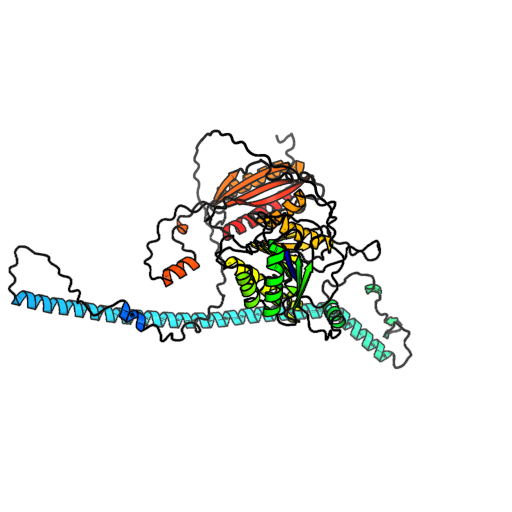6 ? 6.559 -29.657 19.714 1.00 80.94 256 ASP A C 1
ATOM 2009 O O . ASP A 1 256 ? 6.741 -29.094 20.790 1.00 80.94 256 ASP A O 1
ATOM 2013 N N . GLU A 1 257 ? 5.768 -30.726 19.607 1.00 81.94 257 GLU A N 1
ATOM 2014 C CA . GLU A 1 257 ? 5.159 -31.384 20.773 1.00 81.94 257 GLU A CA 1
ATOM 2015 C C . GLU A 1 257 ? 6.185 -32.049 21.703 1.00 81.94 257 GLU A C 1
ATOM 2017 O O . GLU A 1 257 ? 5.861 -32.368 22.854 1.00 81.94 257 GLU A O 1
ATOM 2022 N N . ASP A 1 258 ? 7.407 -32.279 21.217 1.00 82.56 258 ASP A N 1
ATOM 2023 C CA . ASP A 1 258 ? 8.461 -32.927 21.988 1.00 82.56 258 ASP A CA 1
ATOM 2024 C C . ASP A 1 258 ? 9.215 -31.909 22.846 1.00 82.56 258 ASP A C 1
ATOM 2026 O O . ASP A 1 258 ? 9.472 -32.174 24.024 1.00 82.56 258 ASP A O 1
ATOM 2030 N N . GLU A 1 259 ? 9.555 -30.755 22.266 1.00 80.50 259 GLU A N 1
ATOM 2031 C CA . GLU A 1 259 ? 10.345 -29.714 22.930 1.00 80.50 259 GLU A CA 1
ATOM 2032 C C . GLU A 1 259 ? 9.489 -28.685 23.683 1.00 80.50 259 GLU A C 1
ATOM 2034 O O . GLU A 1 259 ? 9.903 -28.221 24.749 1.00 80.50 259 GLU A O 1
ATOM 2039 N N . ASP A 1 260 ? 8.292 -28.348 23.184 1.00 73.88 260 ASP A N 1
ATOM 2040 C CA . ASP A 1 260 ? 7.428 -27.328 23.784 1.00 73.88 260 ASP A CA 1
ATOM 2041 C C . ASP A 1 260 ? 6.329 -27.963 24.675 1.00 73.88 260 ASP A C 1
ATOM 2043 O O . ASP A 1 260 ? 5.327 -28.501 24.180 1.00 73.88 260 ASP A O 1
ATOM 2047 N N . PRO A 1 261 ? 6.449 -27.877 26.020 1.00 74.00 261 PRO A N 1
ATOM 2048 C CA . PRO A 1 261 ? 5.455 -28.434 26.936 1.00 74.00 261 PRO A CA 1
ATOM 2049 C C . PRO A 1 261 ? 4.094 -27.729 26.832 1.00 74.00 261 PRO A C 1
ATOM 2051 O O . PRO A 1 261 ? 3.070 -28.318 27.190 1.00 74.00 261 PRO A O 1
ATOM 2054 N N . ILE A 1 262 ? 4.067 -26.481 26.353 1.00 69.81 262 ILE A N 1
ATOM 2055 C CA . ILE A 1 262 ? 2.843 -25.711 26.135 1.00 69.81 262 ILE A CA 1
ATOM 2056 C C . ILE A 1 262 ? 2.125 -26.258 24.900 1.00 69.81 262 ILE A C 1
ATOM 2058 O O . ILE A 1 262 ? 0.927 -26.542 24.976 1.00 69.81 262 ILE A O 1
ATOM 2062 N N . ALA A 1 263 ? 2.849 -26.478 23.798 1.00 73.19 263 ALA A N 1
ATOM 2063 C CA . ALA A 1 263 ? 2.318 -27.099 22.584 1.00 73.19 263 ALA A CA 1
ATOM 2064 C C . ALA A 1 263 ? 1.710 -28.477 22.876 1.00 73.19 263 ALA A C 1
ATOM 2066 O O . ALA A 1 263 ? 0.544 -28.720 22.559 1.00 73.19 263 ALA A O 1
ATOM 2067 N N . LYS A 1 264 ? 2.446 -29.330 23.597 1.00 79.75 264 LYS A N 1
ATOM 2068 C CA . LYS A 1 264 ? 1.995 -30.673 23.991 1.00 79.75 264 LYS A CA 1
ATOM 2069 C C . LYS A 1 264 ? 0.667 -30.681 24.756 1.00 79.75 264 LYS A C 1
ATOM 2071 O O . LYS A 1 264 ? -0.129 -31.609 24.621 1.00 79.75 264 LYS A O 1
ATOM 2076 N N . ALA A 1 265 ? 0.416 -29.660 25.577 1.00 74.56 265 ALA A N 1
ATOM 2077 C CA . ALA A 1 265 ? -0.834 -29.521 26.323 1.00 74.56 265 ALA A CA 1
ATOM 2078 C C . ALA A 1 265 ? -1.958 -28.864 25.499 1.00 74.56 265 ALA A C 1
ATOM 2080 O O . ALA A 1 265 ? -3.132 -29.199 25.674 1.00 74.56 265 ALA A O 1
ATOM 2081 N N . LEU A 1 266 ? -1.616 -27.913 24.624 1.00 71.31 266 LEU A N 1
ATOM 2082 C CA . LEU A 1 266 ? -2.578 -27.110 23.867 1.00 71.31 266 LEU A CA 1
ATOM 2083 C C . LEU A 1 266 ? -3.148 -27.835 22.655 1.00 71.31 266 LEU A C 1
ATOM 2085 O O . LEU A 1 266 ? -4.352 -27.748 22.419 1.00 71.31 266 LEU A O 1
ATOM 2089 N N . ILE A 1 267 ? -2.311 -28.529 21.889 1.00 79.56 267 ILE A N 1
ATOM 2090 C CA . ILE A 1 267 ? -2.685 -29.035 20.564 1.00 79.56 267 ILE A CA 1
ATOM 2091 C C . ILE A 1 267 ? -3.823 -30.047 20.623 1.00 79.56 267 ILE A C 1
ATOM 2093 O O . ILE A 1 267 ? -4.793 -29.841 19.897 1.00 79.56 267 ILE A O 1
ATOM 2097 N N . PRO A 1 268 ? -3.824 -31.051 21.521 1.00 81.56 268 PRO A N 1
ATOM 2098 C CA . PRO A 1 268 ? -4.941 -31.991 21.598 1.00 81.56 268 PRO A CA 1
ATOM 2099 C C . PRO A 1 268 ? -6.260 -31.303 21.974 1.00 81.56 268 PRO A C 1
ATOM 2101 O O . PRO A 1 268 ? -7.322 -31.633 21.450 1.00 81.56 268 PRO A O 1
ATOM 2104 N N . SER A 1 269 ? -6.198 -30.311 22.871 1.00 76.69 269 SER A N 1
ATOM 2105 C CA . SER A 1 269 ? -7.365 -29.520 23.279 1.00 76.69 269 SER A CA 1
ATOM 2106 C C . SER A 1 269 ? -7.879 -28.650 22.132 1.00 76.69 269 SER A C 1
ATOM 2108 O O . SER A 1 269 ? -9.088 -28.535 21.934 1.00 76.69 269 SER A O 1
ATOM 2110 N N . PHE A 1 270 ? -6.968 -28.049 21.368 1.00 74.38 270 PHE A N 1
ATOM 2111 C CA . PHE A 1 270 ? -7.295 -27.194 20.236 1.00 74.38 270 PHE A CA 1
ATOM 2112 C C . PHE A 1 270 ? -7.842 -27.995 19.050 1.00 74.38 270 PHE A C 1
ATOM 2114 O O . PHE A 1 270 ? -8.896 -27.641 18.530 1.00 74.38 270 PHE A O 1
ATOM 2121 N N . ALA A 1 271 ? -7.199 -29.107 18.684 1.00 81.06 271 ALA A N 1
ATOM 2122 C CA . ALA A 1 271 ? -7.655 -30.022 17.638 1.00 81.06 271 ALA A CA 1
ATOM 2123 C C . ALA A 1 271 ? -9.076 -30.526 17.924 1.00 81.06 271 ALA A C 1
ATOM 2125 O O . ALA A 1 271 ? -9.970 -30.349 17.101 1.00 81.06 271 ALA A O 1
ATOM 2126 N N . LYS A 1 272 ? -9.327 -31.007 19.149 1.00 80.81 272 LYS A N 1
ATOM 2127 C CA . LYS A 1 272 ? -10.664 -31.443 19.570 1.00 80.81 272 LYS A CA 1
ATOM 2128 C C . LYS A 1 272 ? -11.709 -30.325 19.475 1.00 80.81 272 LYS A C 1
ATOM 2130 O O . LYS A 1 272 ? -12.835 -30.552 19.051 1.00 80.81 272 LYS A O 1
ATOM 2135 N N . GLN A 1 273 ? -11.353 -29.099 19.861 1.00 74.25 273 GLN A N 1
ATOM 2136 C CA . GLN A 1 273 ? -12.267 -27.954 19.762 1.00 74.25 273 GLN A CA 1
ATOM 2137 C C . GLN A 1 273 ? -12.573 -27.559 18.317 1.00 74.25 273 GLN A C 1
ATOM 2139 O O . GLN A 1 273 ? -13.673 -27.072 18.033 1.00 74.25 273 GLN A O 1
ATOM 2144 N N . LEU A 1 274 ? -11.602 -27.716 17.419 1.00 74.19 274 LEU A N 1
ATOM 2145 C CA . LEU A 1 274 ? -11.789 -27.488 15.996 1.00 74.19 274 LEU A CA 1
ATOM 2146 C C . LEU A 1 274 ? -12.730 -28.544 15.407 1.00 74.19 274 LEU A C 1
ATOM 2148 O O . LEU A 1 274 ? -13.718 -28.171 14.777 1.00 74.19 274 LEU A O 1
ATOM 2152 N N . GLU A 1 275 ? -12.502 -29.821 15.702 1.00 81.25 275 GLU A N 1
ATOM 2153 C CA . GLU A 1 275 ? -13.392 -30.924 15.314 1.00 81.25 275 GLU A CA 1
ATOM 2154 C C . GLU A 1 275 ? -14.829 -30.692 15.820 1.00 81.25 275 GLU A C 1
ATOM 2156 O O . GLU A 1 275 ? -15.782 -30.747 15.048 1.00 81.25 275 GLU A O 1
ATOM 2161 N N . GLU A 1 276 ? -15.004 -30.289 17.085 1.00 81.00 276 GLU A N 1
ATOM 2162 C CA . GLU A 1 276 ? -16.323 -29.952 17.651 1.00 81.00 276 GLU A CA 1
ATOM 2163 C C . GLU A 1 276 ? -16.996 -28.745 16.967 1.00 81.00 276 GLU A C 1
ATOM 2165 O O . GLU A 1 276 ? -18.224 -28.636 16.954 1.00 81.00 276 GLU A O 1
ATOM 2170 N N . SER A 1 277 ? -16.213 -27.798 16.439 1.00 73.06 277 SER A N 1
ATOM 2171 C CA . SER A 1 277 ? -16.736 -26.549 15.868 1.00 73.06 277 SER A CA 1
ATOM 2172 C C . SER A 1 277 ? -17.064 -26.653 14.380 1.00 73.06 277 SER A C 1
ATOM 2174 O O . SER A 1 277 ? -17.977 -25.960 13.924 1.00 73.06 277 SER A O 1
ATOM 2176 N N . PHE A 1 278 ? -16.320 -27.473 13.638 1.00 72.44 278 PHE A N 1
ATOM 2177 C CA . PHE A 1 278 ? -16.449 -27.632 12.187 1.00 72.44 278 PHE A CA 1
ATOM 2178 C C . PHE A 1 278 ? -17.093 -28.970 11.776 1.00 72.44 278 PHE A C 1
ATOM 2180 O O . PHE A 1 278 ? -17.465 -29.120 10.612 1.00 72.44 278 PHE A O 1
ATOM 2187 N N . GLY A 1 279 ? -17.311 -29.888 12.726 1.00 78.94 279 GLY A N 1
ATOM 2188 C CA . GLY A 1 279 ? -17.929 -31.195 12.496 1.00 78.94 279 GLY A CA 1
ATOM 2189 C C . GLY A 1 279 ? -16.994 -32.189 11.803 1.00 78.94 279 GLY A C 1
ATOM 2190 O O . GLY A 1 279 ? -15.800 -31.937 11.652 1.00 78.94 279 GLY A O 1
ATOM 2191 N N . ASP A 1 280 ? -17.562 -33.305 11.337 1.00 79.00 280 ASP A N 1
ATOM 2192 C CA . ASP A 1 280 ? -16.826 -34.447 10.760 1.00 79.00 280 ASP A CA 1
ATOM 2193 C C . ASP A 1 280 ? -16.075 -34.122 9.455 1.00 79.00 280 ASP A C 1
ATOM 2195 O O . ASP A 1 280 ? -15.257 -34.906 8.983 1.00 79.00 280 ASP A O 1
ATOM 2199 N N . ASN A 1 281 ? -16.318 -32.946 8.875 1.00 74.88 281 ASN A N 1
ATOM 2200 C CA . ASN A 1 281 ? -15.667 -32.506 7.647 1.00 74.88 281 ASN A CA 1
ATOM 2201 C C . ASN A 1 281 ? -14.296 -31.864 7.897 1.00 74.88 281 ASN A C 1
ATOM 2203 O O . ASN A 1 281 ? -13.727 -31.329 6.954 1.00 74.88 281 ASN A O 1
ATOM 2207 N N . LEU A 1 282 ? -13.774 -31.853 9.129 1.00 78.06 282 LEU A N 1
ATOM 2208 C CA . LEU A 1 282 ? -12.478 -31.260 9.455 1.00 78.06 282 LEU A CA 1
ATOM 2209 C C . LEU A 1 282 ? -11.426 -32.330 9.769 1.00 78.06 282 LEU A C 1
ATOM 2211 O O . LEU A 1 282 ? -11.571 -33.095 10.714 1.00 78.06 282 LEU A O 1
ATOM 2215 N N . THR A 1 283 ? -10.323 -32.332 9.027 1.00 79.56 283 THR A N 1
ATOM 2216 C CA . THR A 1 283 ? -9.124 -33.118 9.331 1.00 79.56 283 THR A CA 1
ATOM 2217 C C . THR A 1 283 ? -8.084 -32.212 9.974 1.00 79.56 283 THR A C 1
ATOM 2219 O O . THR A 1 283 ? -7.658 -31.242 9.356 1.00 79.56 283 THR A O 1
ATOM 2222 N N . VAL A 1 284 ? -7.642 -32.517 11.193 1.00 79.50 284 VAL A N 1
ATOM 2223 C CA . VAL A 1 284 ? -6.526 -31.808 11.835 1.00 79.50 284 VAL A CA 1
ATOM 2224 C C . VAL A 1 284 ? -5.262 -32.665 11.732 1.00 79.50 284 VAL A C 1
ATOM 2226 O O . VAL A 1 284 ? -5.213 -33.781 12.236 1.00 79.50 284 VAL A O 1
ATOM 2229 N N . GLN A 1 285 ? -4.232 -32.152 11.070 1.00 82.62 285 GLN A N 1
ATOM 2230 C CA . GLN A 1 285 ? -2.890 -32.718 11.002 1.00 82.62 285 GLN A CA 1
ATOM 2231 C C . GLN A 1 285 ? -1.960 -31.914 11.899 1.00 82.62 285 GLN A C 1
ATOM 2233 O O . GLN A 1 285 ? -2.008 -30.689 11.899 1.00 82.62 285 GLN A O 1
ATOM 2238 N N . VAL A 1 286 ? -1.097 -32.595 12.647 1.00 79.44 286 VAL A N 1
ATOM 2239 C CA . VAL A 1 286 ? -0.046 -31.951 13.436 1.00 79.44 286 VAL A CA 1
ATOM 2240 C C . VAL A 1 286 ? 1.294 -32.313 12.810 1.00 79.44 286 VAL A C 1
ATOM 2242 O O . VAL A 1 286 ? 1.594 -33.493 12.644 1.00 79.44 286 VAL A O 1
ATOM 2245 N N . ALA A 1 287 ? 2.085 -31.312 12.437 1.00 81.19 287 ALA A N 1
ATOM 2246 C CA . ALA A 1 287 ? 3.415 -31.494 11.875 1.00 81.19 287 ALA A CA 1
ATOM 2247 C C . ALA A 1 287 ? 4.477 -30.936 12.820 1.00 81.19 287 ALA A C 1
ATOM 2249 O O . ALA A 1 287 ? 4.366 -29.819 13.329 1.00 81.19 287 ALA A O 1
ATOM 2250 N N . LYS A 1 288 ? 5.545 -31.709 13.017 1.00 79.50 288 LYS A N 1
ATOM 2251 C CA . LYS A 1 288 ? 6.719 -31.240 13.745 1.00 79.50 288 LYS A CA 1
ATOM 2252 C C . LYS A 1 288 ? 7.534 -30.307 12.841 1.00 79.50 288 LYS A C 1
ATOM 2254 O O . LYS A 1 288 ? 7.823 -30.693 11.706 1.00 79.50 288 LYS A O 1
ATOM 2259 N N . PRO A 1 289 ? 7.913 -29.101 13.298 1.00 78.00 289 PRO A N 1
ATOM 2260 C CA . PRO A 1 289 ? 8.776 -28.228 12.517 1.00 78.00 289 PRO A CA 1
ATOM 2261 C C . PRO A 1 289 ? 10.157 -28.871 12.325 1.00 78.00 289 PRO A C 1
ATOM 2263 O O . PRO A 1 289 ? 10.709 -29.474 13.242 1.00 78.00 289 PRO A O 1
ATOM 2266 N N . SER A 1 290 ? 10.737 -28.714 11.134 1.00 75.25 290 SER A N 1
ATOM 2267 C CA . SER A 1 290 ? 12.107 -29.158 10.835 1.00 75.25 290 SER A CA 1
ATOM 2268 C C . SER A 1 290 ? 13.176 -28.292 11.511 1.00 75.25 290 SER A C 1
ATOM 2270 O O . SER A 1 290 ? 14.316 -28.721 11.675 1.00 75.25 290 SER A O 1
ATOM 2272 N N . SER A 1 291 ? 12.821 -27.059 11.872 1.00 73.62 291 SER A N 1
ATOM 2273 C CA . SER A 1 291 ? 13.703 -26.060 12.473 1.00 73.62 291 SER A CA 1
ATOM 2274 C C . SER A 1 291 ? 12.890 -25.041 13.268 1.00 73.62 291 SER A C 1
ATOM 2276 O O . SER A 1 291 ? 11.743 -24.750 12.919 1.00 73.62 291 SER A O 1
ATOM 2278 N N . SER A 1 292 ? 13.487 -24.450 14.303 1.00 69.69 292 SER A N 1
ATOM 2279 C CA . SER A 1 292 ? 12.869 -23.340 15.025 1.00 69.69 292 SER A CA 1
ATOM 2280 C C . SER A 1 292 ? 12.870 -22.072 14.166 1.00 69.69 292 SER A C 1
ATOM 2282 O O . SER A 1 292 ? 13.890 -21.671 13.608 1.00 69.69 292 SER A O 1
ATOM 2284 N N . LEU A 1 293 ? 11.701 -21.445 14.042 1.00 67.69 293 LEU A N 1
ATOM 2285 C CA . LEU A 1 293 ? 11.519 -20.169 13.355 1.00 67.69 293 LEU A CA 1
ATOM 2286 C C . LEU A 1 293 ? 11.345 -19.079 14.422 1.00 67.69 293 LEU A C 1
ATOM 2288 O O . LEU A 1 293 ? 10.510 -19.264 15.316 1.00 67.69 293 LEU A O 1
ATOM 2292 N N . PRO A 1 294 ? 12.082 -17.956 14.372 1.00 65.38 294 PRO A N 1
ATOM 2293 C CA . PRO A 1 294 ? 11.838 -16.848 15.284 1.00 65.38 294 PRO A CA 1
ATOM 2294 C C . PRO A 1 294 ? 10.497 -16.196 14.925 1.00 65.38 294 PRO A C 1
ATOM 2296 O O . PRO A 1 294 ? 10.413 -15.386 14.012 1.00 65.38 294 PRO A O 1
ATOM 2299 N N . LEU A 1 295 ? 9.423 -16.566 15.621 1.00 66.50 295 LEU A N 1
ATOM 2300 C CA . LEU A 1 295 ? 8.143 -15.867 15.512 1.00 66.50 295 LEU A CA 1
ATOM 2301 C C . LEU A 1 295 ? 8.285 -14.527 16.233 1.00 66.50 295 LEU A C 1
ATOM 2303 O O . LEU A 1 295 ? 8.689 -14.496 17.396 1.00 66.50 295 LEU A O 1
ATOM 2307 N N . GLY A 1 296 ? 8.026 -13.428 15.518 1.00 51.72 296 GLY A N 1
ATOM 2308 C CA . GLY A 1 296 ? 8.429 -12.078 15.910 1.00 51.72 296 GLY A CA 1
ATOM 2309 C C . GLY A 1 296 ? 8.115 -11.714 17.367 1.00 51.72 296 GLY A C 1
ATOM 2310 O O . GLY A 1 296 ? 6.990 -11.331 17.684 1.00 51.72 296 GLY A O 1
ATOM 2311 N N . GLY A 1 297 ? 9.151 -11.775 18.211 1.00 47.50 297 GLY A N 1
ATOM 2312 C CA . GLY A 1 297 ? 9.188 -11.311 19.600 1.00 47.50 297 GLY A CA 1
ATOM 2313 C C . GLY A 1 297 ? 8.303 -12.091 20.585 1.00 47.50 297 GLY A C 1
ATOM 2314 O O . GLY A 1 297 ? 7.084 -11.974 20.547 1.00 47.50 297 GLY A O 1
ATOM 2315 N N . ASN A 1 298 ? 8.934 -12.763 21.558 1.00 49.25 298 ASN A N 1
ATOM 2316 C CA . ASN A 1 298 ? 8.325 -13.333 22.777 1.00 49.25 298 ASN A CA 1
ATOM 2317 C C . ASN A 1 298 ? 7.397 -14.551 22.591 1.00 49.25 298 ASN A C 1
ATOM 2319 O O . ASN A 1 298 ? 6.257 -14.508 23.044 1.00 49.25 298 ASN A O 1
ATOM 2323 N N . ASP A 1 299 ? 7.863 -15.638 21.966 1.00 51.09 299 ASP A N 1
ATOM 2324 C CA . ASP A 1 299 ? 7.131 -16.926 21.930 1.00 51.09 299 ASP A CA 1
ATOM 2325 C C . ASP A 1 299 ? 5.688 -16.826 21.393 1.00 51.09 299 ASP A C 1
ATOM 2327 O O . ASP A 1 299 ? 4.793 -17.605 21.726 1.00 51.09 299 ASP A O 1
ATOM 2331 N N . ALA A 1 300 ? 5.472 -15.846 20.520 1.00 60.38 300 ALA A N 1
ATOM 2332 C CA . ALA A 1 300 ? 4.219 -15.559 19.855 1.00 60.38 300 ALA A CA 1
ATOM 2333 C C . ALA A 1 300 ? 3.663 -16.771 19.091 1.00 60.38 300 ALA A C 1
ATOM 2335 O O . ALA A 1 300 ? 4.375 -17.418 18.322 1.00 60.38 300 ALA A O 1
ATOM 2336 N N . ALA A 1 301 ? 2.361 -17.037 19.220 1.00 70.00 301 ALA A N 1
ATOM 2337 C CA . ALA A 1 301 ? 1.674 -17.927 18.289 1.00 70.00 301 ALA A CA 1
ATOM 2338 C C . ALA A 1 301 ? 1.320 -17.177 16.990 1.00 70.00 301 ALA A C 1
ATOM 2340 O O . ALA A 1 301 ? 1.001 -15.987 17.000 1.00 70.00 301 ALA A O 1
ATOM 2341 N N . CYS A 1 302 ? 1.357 -17.880 15.862 1.00 76.06 302 CYS A N 1
ATOM 2342 C CA . CYS A 1 302 ? 0.912 -17.363 14.570 1.00 76.06 302 CYS A CA 1
ATOM 2343 C C . CYS A 1 302 ? -0.196 -18.268 14.028 1.00 76.06 302 CYS A C 1
ATOM 2345 O O . CYS A 1 302 ? -0.096 -19.495 14.121 1.00 76.06 302 CYS A O 1
ATOM 2347 N N . LEU A 1 303 ? -1.253 -17.663 13.486 1.00 79.69 303 LEU A N 1
ATOM 2348 C CA . LEU A 1 303 ? -2.323 -18.371 12.788 1.00 79.69 303 LEU A CA 1
ATOM 2349 C C . LEU A 1 303 ? -2.231 -18.066 11.293 1.00 79.69 303 LEU A C 1
ATOM 2351 O O . LEU A 1 303 ? -2.478 -16.928 10.904 1.00 79.69 303 LEU A O 1
ATOM 2355 N N . LEU A 1 304 ? -1.936 -19.071 10.467 1.00 84.69 304 LEU A N 1
ATOM 2356 C CA . LEU A 1 304 ? -1.952 -18.955 9.007 1.00 84.69 304 LEU A CA 1
ATOM 2357 C C . LEU A 1 304 ? -3.302 -19.451 8.472 1.00 84.69 304 LEU A C 1
ATOM 2359 O O . LEU A 1 304 ? -3.681 -20.590 8.718 1.00 84.69 304 LEU A O 1
ATOM 2363 N N . LEU A 1 305 ? -4.037 -18.607 7.757 1.00 85.31 305 LEU A N 1
ATOM 2364 C CA . LEU A 1 305 ? -5.387 -18.866 7.268 1.00 85.31 305 LEU A CA 1
ATOM 2365 C C . LEU A 1 305 ? -5.429 -18.736 5.749 1.00 85.31 305 LEU A C 1
ATOM 2367 O O . LEU A 1 305 ? -5.094 -17.683 5.224 1.00 85.31 305 LEU A O 1
ATOM 2371 N N . PHE A 1 306 ? -5.904 -19.752 5.035 1.00 88.69 306 PHE A N 1
ATOM 2372 C CA . PHE A 1 306 ? -6.072 -19.671 3.581 1.00 88.69 306 PHE A CA 1
ATOM 2373 C C . PHE A 1 306 ? -7.499 -19.240 3.224 1.00 88.69 306 PHE A C 1
ATOM 2375 O O . PHE A 1 306 ? -8.446 -19.988 3.432 1.00 88.69 306 PHE A O 1
ATOM 2382 N N . ALA A 1 307 ? -7.691 -18.049 2.658 1.00 87.44 307 ALA A N 1
ATOM 2383 C CA . ALA A 1 307 ? -9.016 -17.511 2.330 1.00 87.44 307 ALA A CA 1
ATOM 2384 C C . ALA A 1 307 ? -9.765 -18.345 1.278 1.00 87.44 307 ALA A C 1
ATOM 2386 O O . ALA A 1 307 ? -10.994 -18.405 1.298 1.00 87.44 3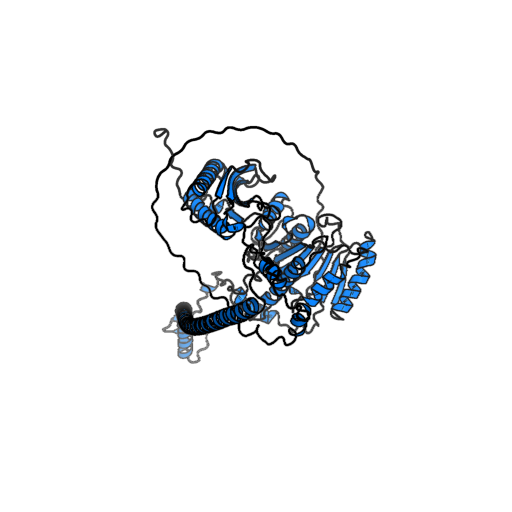07 ALA A O 1
ATOM 2387 N N . SER A 1 308 ? -9.035 -19.028 0.387 1.00 83.00 308 SER A N 1
ATOM 2388 C CA . SER A 1 308 ? -9.585 -19.987 -0.585 1.00 83.00 308 SER A CA 1
ATOM 2389 C C . SER A 1 308 ? -10.365 -21.126 0.061 1.00 83.00 308 SER A C 1
ATOM 2391 O O . SER A 1 308 ? -11.190 -21.744 -0.603 1.00 83.00 308 SER A O 1
ATOM 2393 N N . SER A 1 309 ? -10.118 -21.357 1.344 1.00 77.00 309 SER A N 1
ATOM 2394 C CA . SER A 1 309 ? -10.654 -22.465 2.108 1.00 77.00 309 SER A CA 1
ATOM 2395 C C . SER A 1 309 ? -12.076 -22.251 2.625 1.00 77.00 309 SER A C 1
ATOM 2397 O O . SER A 1 309 ? -12.685 -23.130 3.225 1.00 77.00 309 SER A O 1
ATOM 2399 N N . PHE A 1 310 ? -12.613 -21.046 2.452 1.00 73.62 310 PHE A N 1
ATOM 2400 C CA . PHE A 1 310 ? -13.900 -20.665 3.010 1.00 73.62 310 PHE A CA 1
ATOM 2401 C C . PHE A 1 310 ? -14.884 -20.359 1.889 1.00 73.62 310 PHE A C 1
ATOM 2403 O O . PHE A 1 310 ? -14.743 -19.379 1.160 1.00 73.62 310 PHE A O 1
ATOM 2410 N N . THR A 1 311 ? -15.937 -21.167 1.795 1.00 69.19 311 THR A N 1
ATOM 2411 C CA . THR A 1 311 ? -17.076 -20.909 0.898 1.00 69.19 311 THR A CA 1
ATOM 2412 C C . THR A 1 311 ? -17.973 -19.781 1.417 1.00 69.19 311 THR A C 1
ATOM 2414 O O . THR A 1 311 ? -18.629 -19.087 0.641 1.00 69.19 311 THR A O 1
ATOM 2417 N N . GLN A 1 312 ? -17.984 -19.553 2.734 1.00 69.38 312 GLN A N 1
ATOM 2418 C CA . GLN A 1 312 ? -18.712 -18.472 3.399 1.00 69.38 312 GLN A CA 1
ATOM 2419 C C . GLN A 1 312 ? -17.804 -17.740 4.394 1.00 69.38 312 GLN A C 1
ATOM 2421 O O . GLN A 1 312 ? -16.946 -18.373 5.010 1.00 69.38 312 GLN A O 1
ATOM 2426 N N . PRO A 1 313 ? -18.001 -16.425 4.615 1.00 65.44 313 PRO A N 1
ATOM 2427 C CA . PRO A 1 313 ? -17.174 -15.669 5.544 1.00 65.44 313 PRO A CA 1
ATOM 2428 C C . PRO A 1 313 ? -17.283 -16.266 6.951 1.00 65.44 313 PRO A C 1
ATOM 2430 O O . PRO A 1 313 ? -18.382 -16.301 7.520 1.00 65.44 313 PRO A O 1
ATOM 2433 N N . PRO A 1 314 ? -16.168 -16.690 7.567 1.00 66.81 314 PRO A N 1
ATOM 2434 C CA . PRO A 1 314 ? -16.195 -17.422 8.820 1.00 66.81 314 PRO A CA 1
ATOM 2435 C C . PRO A 1 314 ? -16.448 -16.500 10.016 1.00 66.81 314 PRO A C 1
ATOM 2437 O O . PRO A 1 314 ? -15.938 -16.770 11.088 1.00 66.81 314 PRO A O 1
ATOM 2440 N N . LYS A 1 315 ? -17.236 -15.421 9.913 1.00 66.56 315 LYS A N 1
ATOM 2441 C CA . LYS A 1 315 ? -17.307 -14.392 10.966 1.00 66.56 315 LYS A CA 1
ATOM 2442 C C . LYS A 1 315 ? -17.594 -14.964 12.347 1.00 66.56 315 LYS A C 1
ATOM 2444 O O . LYS A 1 315 ? -16.877 -14.669 13.292 1.00 66.56 315 LYS A O 1
ATOM 2449 N N . LYS A 1 316 ? -18.578 -15.861 12.464 1.00 70.81 316 LYS A N 1
ATOM 2450 C CA . LYS A 1 316 ? -18.865 -16.536 13.739 1.00 70.81 316 LYS A CA 1
ATOM 2451 C C . LYS A 1 316 ? -17.826 -17.603 14.087 1.00 70.81 316 LYS A C 1
ATOM 2453 O O . LYS A 1 316 ? -17.517 -17.745 15.261 1.00 70.81 316 LYS A O 1
ATOM 2458 N N . ALA A 1 317 ? -17.313 -18.352 13.112 1.00 67.88 317 ALA A N 1
ATOM 2459 C CA . ALA A 1 317 ? -16.360 -19.439 13.341 1.00 67.88 317 ALA A CA 1
ATOM 2460 C C . ALA A 1 317 ? -14.969 -18.908 13.721 1.00 67.88 317 ALA A C 1
ATOM 2462 O O . ALA A 1 317 ? -14.447 -19.283 14.761 1.00 67.88 317 ALA A O 1
ATOM 2463 N N . LEU A 1 318 ? -14.435 -17.955 12.959 1.00 68.62 318 LEU A N 1
ATOM 2464 C CA . LEU A 1 318 ? -13.202 -17.218 13.213 1.00 68.62 318 LEU A CA 1
ATOM 2465 C C . LEU A 1 318 ? -13.279 -16.445 14.531 1.00 68.62 318 LEU A C 1
ATOM 2467 O O . LEU A 1 318 ? -12.393 -16.588 15.364 1.00 68.62 318 LEU A O 1
ATOM 2471 N N . GLN A 1 319 ? -14.357 -15.692 14.784 1.00 67.75 319 GLN A N 1
ATOM 2472 C CA . GLN A 1 319 ? -14.514 -14.975 16.052 1.00 67.75 319 GLN A CA 1
ATOM 2473 C C . GLN A 1 319 ? -14.636 -15.940 17.238 1.00 67.75 319 GLN A C 1
ATOM 2475 O O . GLN A 1 319 ? -14.058 -15.679 18.290 1.00 67.75 319 GLN A O 1
ATOM 2480 N N . ARG A 1 320 ? -15.341 -17.074 17.095 1.00 68.25 320 ARG A N 1
ATOM 2481 C CA . ARG A 1 320 ? -15.365 -18.136 18.116 1.00 68.25 320 ARG A CA 1
ATOM 2482 C C . ARG A 1 320 ? -13.989 -18.759 18.305 1.00 68.25 320 ARG A C 1
ATOM 2484 O O . ARG A 1 320 ? -13.599 -18.961 19.441 1.00 68.25 320 ARG A O 1
ATOM 2491 N N . MET A 1 321 ? -13.259 -19.037 17.235 1.00 65.69 321 MET A N 1
ATOM 2492 C CA . MET A 1 321 ? -11.933 -19.645 17.300 1.00 65.69 321 MET A CA 1
ATOM 2493 C C . MET A 1 321 ? -10.962 -18.702 18.009 1.00 65.69 321 MET A C 1
ATOM 2495 O O . MET A 1 321 ? -10.402 -19.082 19.027 1.00 65.69 321 MET A O 1
ATOM 2499 N N . LEU A 1 322 ? -10.889 -17.442 17.573 1.00 65.19 322 LEU A N 1
ATOM 2500 C CA . LEU A 1 322 ? -10.041 -16.409 18.169 1.00 65.19 322 LEU A CA 1
ATOM 2501 C C . LEU A 1 322 ? -10.451 -16.058 19.604 1.00 65.19 322 LEU A C 1
ATOM 2503 O O . LEU A 1 322 ? -9.594 -15.826 20.447 1.00 65.19 322 LEU A O 1
ATOM 2507 N N . SER A 1 323 ? -11.747 -16.042 19.930 1.00 61.16 323 SER A N 1
ATOM 2508 C CA . SER A 1 323 ? -12.183 -15.847 21.325 1.00 61.16 323 SER A CA 1
ATOM 2509 C C . SER A 1 323 ? -11.933 -17.068 22.216 1.00 61.16 323 SER A C 1
ATOM 2511 O O . SER A 1 323 ? -11.815 -16.909 23.428 1.00 61.16 323 SER A O 1
ATOM 2513 N N . ARG A 1 324 ? -11.840 -18.281 21.654 1.00 59.12 324 ARG A N 1
ATOM 2514 C CA . ARG A 1 324 ? -11.623 -19.531 22.407 1.00 59.12 324 ARG A CA 1
ATOM 2515 C C . ARG A 1 324 ? -10.154 -19.890 22.581 1.00 59.12 324 ARG A C 1
ATOM 2517 O O . ARG A 1 324 ? -9.805 -20.429 23.628 1.00 59.12 324 ARG A O 1
ATOM 2524 N N . THR A 1 325 ? -9.299 -19.538 21.623 1.00 54.22 325 THR A N 1
ATOM 2525 C CA . THR A 1 325 ? -7.838 -19.647 21.754 1.00 54.22 325 THR A CA 1
ATOM 2526 C C . THR A 1 325 ? -7.270 -18.663 22.773 1.00 54.22 325 THR A C 1
ATOM 2528 O O . THR A 1 325 ? -6.101 -18.766 23.116 1.00 54.22 325 THR A O 1
ATOM 2531 N N . ILE A 1 326 ? -8.072 -17.706 23.263 1.00 53.00 326 ILE A N 1
ATOM 2532 C CA . ILE A 1 326 ? -7.591 -16.596 24.087 1.00 53.00 326 ILE A CA 1
ATOM 2533 C C . ILE A 1 326 ? -8.543 -16.396 25.264 1.00 53.00 326 ILE A C 1
ATOM 2535 O O . ILE A 1 326 ? -9.489 -15.610 25.201 1.00 53.00 326 ILE A O 1
ATOM 2539 N N . LYS A 1 327 ? -8.321 -17.133 26.358 1.00 49.72 327 LYS A N 1
ATOM 2540 C CA . LYS A 1 327 ? -9.123 -16.942 27.573 1.00 49.72 327 LYS A CA 1
ATOM 2541 C C . LYS A 1 327 ? -8.705 -15.652 28.294 1.00 49.72 327 LYS A C 1
ATOM 2543 O O . LYS A 1 327 ? -7.512 -15.415 28.451 1.00 49.72 327 LYS A O 1
ATOM 2548 N N . PRO A 1 328 ? -9.658 -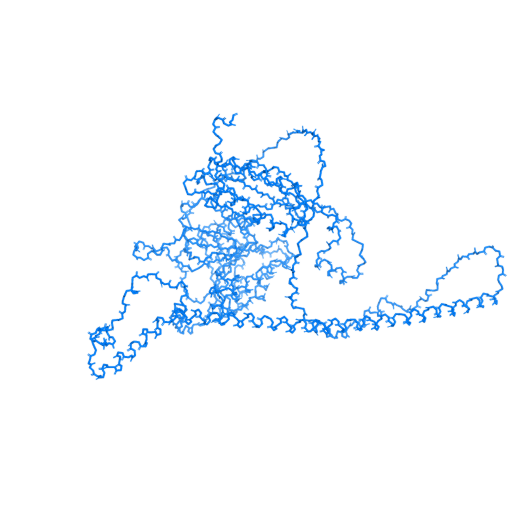14.884 28.852 1.00 46.47 328 PRO A N 1
ATOM 2549 C CA . PRO A 1 328 ? -9.385 -13.620 29.548 1.00 46.47 328 PRO A CA 1
ATOM 2550 C C . PRO A 1 328 ? -8.554 -13.749 30.842 1.00 46.47 328 PRO A C 1
ATOM 2552 O O . PRO A 1 328 ? -8.179 -12.734 31.413 1.00 46.47 328 PRO A O 1
ATOM 2555 N N . ASN A 1 329 ? -8.246 -14.970 31.307 1.00 45.47 329 ASN A N 1
ATOM 2556 C CA . ASN A 1 329 ? -7.617 -15.223 32.612 1.00 45.47 329 ASN A CA 1
ATOM 2557 C C . ASN A 1 329 ? -6.203 -15.846 32.547 1.00 45.47 329 ASN A C 1
ATOM 2559 O O . ASN A 1 329 ? -5.754 -16.426 33.534 1.00 45.47 329 ASN A O 1
ATOM 2563 N N . GLY A 1 330 ? -5.493 -15.745 31.417 1.00 47.28 330 GLY A N 1
ATOM 2564 C CA . GLY A 1 330 ? -4.023 -15.834 31.398 1.00 47.28 330 GLY A CA 1
ATOM 2565 C C . GLY A 1 330 ? -3.370 -17.115 31.943 1.00 47.28 330 GLY A C 1
ATOM 2566 O O . GLY A 1 330 ? -2.293 -17.037 32.528 1.00 47.28 330 GLY A O 1
ATOM 2567 N N . LYS A 1 331 ? -3.974 -18.302 31.771 1.00 44.56 331 LYS A N 1
ATOM 2568 C CA . LYS A 1 331 ? -3.231 -19.569 31.905 1.00 44.56 331 LYS A CA 1
ATOM 2569 C C . LYS A 1 331 ? -3.506 -20.532 30.748 1.00 44.56 331 LYS A C 1
ATOM 2571 O O . LYS A 1 331 ? -4.606 -21.067 30.625 1.00 44.56 331 LYS A O 1
ATOM 2576 N N . ILE A 1 332 ? -2.411 -20.736 30.007 1.00 39.19 332 ILE A N 1
ATOM 2577 C CA . ILE A 1 332 ? -2.102 -21.599 28.858 1.00 39.19 332 ILE A CA 1
ATOM 2578 C C . ILE A 1 332 ? -2.836 -21.240 27.556 1.00 39.19 332 ILE A C 1
ATOM 2580 O O . ILE A 1 332 ? -4.032 -21.482 27.398 1.00 39.19 332 ILE A O 1
ATOM 2584 N N . GLY A 1 333 ? -2.026 -20.685 26.644 1.00 46.09 333 GLY A N 1
ATOM 2585 C CA . GLY A 1 333 ? -2.364 -20.104 25.350 1.00 46.09 333 GLY A CA 1
ATOM 2586 C C . GLY A 1 333 ? -2.250 -18.583 25.397 1.00 46.09 333 GLY A C 1
ATOM 2587 O O . GLY A 1 333 ? -3.271 -17.912 25.541 1.00 46.09 333 GLY A O 1
ATOM 2588 N N . ASP A 1 334 ? -1.033 -18.032 25.312 1.00 52.34 334 ASP A N 1
ATOM 2589 C CA . ASP A 1 334 ? -0.906 -16.626 24.922 1.00 52.34 334 ASP A CA 1
ATOM 2590 C C . ASP A 1 334 ? -1.541 -16.484 23.533 1.00 52.34 334 ASP A C 1
ATOM 2592 O O . ASP A 1 334 ? -1.398 -17.386 22.696 1.00 52.34 334 ASP A O 1
ATOM 2596 N N . PRO A 1 335 ? -2.333 -15.427 23.293 1.00 52.38 335 PRO A N 1
ATOM 2597 C CA . PRO A 1 335 ? -2.976 -15.251 22.004 1.00 52.38 335 PRO A CA 1
ATOM 2598 C C . PRO A 1 335 ? -1.965 -15.328 20.865 1.00 52.38 335 PRO A C 1
ATOM 2600 O O . PRO A 1 335 ? -0.826 -14.892 21.054 1.00 52.38 335 PRO A O 1
ATOM 2603 N N . PRO A 1 336 ? -2.366 -15.809 19.668 1.00 57.94 336 PRO A N 1
ATOM 2604 C CA . PRO A 1 336 ? -1.547 -15.536 18.509 1.00 57.94 336 PRO A CA 1
ATOM 2605 C C . PRO A 1 336 ? -1.324 -14.031 18.451 1.00 57.94 336 PRO A C 1
ATOM 2607 O O . PRO A 1 336 ? -2.271 -13.267 18.618 1.00 57.94 336 PRO A O 1
ATOM 2610 N N . THR A 1 337 ? -0.080 -13.599 18.303 1.00 71.62 337 THR A N 1
ATOM 2611 C CA . THR A 1 337 ? 0.217 -12.168 18.183 1.00 71.62 337 THR A CA 1
ATOM 2612 C C . THR A 1 337 ? -0.030 -11.698 16.757 1.00 71.62 337 THR A C 1
ATOM 2614 O O . THR A 1 337 ? -0.170 -10.503 16.537 1.00 71.62 337 THR A O 1
ATOM 2617 N N . GLN A 1 338 ? -0.148 -12.628 15.802 1.00 81.81 338 GLN A N 1
ATOM 2618 C CA . GLN A 1 338 ? -0.341 -12.336 14.389 1.00 81.81 338 GLN A CA 1
ATOM 2619 C C . GLN A 1 338 ? -1.263 -13.369 13.721 1.00 81.81 338 GLN A C 1
ATOM 2621 O O . GLN A 1 338 ? -1.075 -14.582 13.860 1.00 81.81 338 GLN A O 1
ATOM 2626 N N . ILE A 1 339 ? -2.245 -12.887 12.959 1.00 86.69 339 ILE A N 1
ATOM 2627 C CA . ILE A 1 339 ? -3.035 -13.687 12.014 1.00 86.69 339 ILE A CA 1
ATOM 2628 C C . ILE A 1 339 ? -2.538 -13.385 10.607 1.00 86.69 339 ILE A C 1
ATOM 2630 O O . ILE A 1 339 ? -2.692 -12.264 10.135 1.00 86.69 339 ILE A O 1
ATOM 2634 N N . VAL A 1 340 ? -2.007 -14.380 9.910 1.00 90.38 340 VAL A N 1
ATOM 2635 C CA . VAL A 1 340 ? -1.619 -14.252 8.505 1.00 90.38 340 VAL A CA 1
ATOM 2636 C C . VAL A 1 340 ? -2.691 -14.889 7.632 1.00 90.38 340 VAL A C 1
ATOM 2638 O O . VAL A 1 340 ? -2.965 -16.076 7.734 1.00 90.38 340 VAL A O 1
ATOM 2641 N N . CYS A 1 341 ? -3.333 -14.100 6.783 1.00 92.56 341 CYS A N 1
ATOM 2642 C CA . CYS A 1 341 ? -4.349 -14.544 5.841 1.00 92.56 341 CYS A CA 1
ATOM 2643 C C . CYS A 1 341 ? -3.746 -14.627 4.436 1.00 92.56 341 CYS A C 1
ATOM 2645 O O . CYS A 1 341 ? -3.434 -13.603 3.836 1.00 92.56 341 CYS A O 1
ATOM 2647 N N . VAL A 1 342 ? -3.619 -15.831 3.889 1.00 94.88 342 VAL A N 1
ATOM 2648 C CA . VAL A 1 342 ? -3.234 -16.071 2.498 1.00 94.88 342 VAL A CA 1
ATOM 2649 C C . VAL A 1 342 ? -4.471 -15.975 1.619 1.00 94.88 342 VAL A C 1
ATOM 2651 O O . VAL A 1 342 ? -5.407 -16.762 1.759 1.00 94.88 342 VAL A O 1
ATOM 2654 N N . SER A 1 343 ? -4.492 -15.007 0.718 1.00 95.12 343 SER A N 1
ATOM 2655 C CA . SER A 1 343 ? -5.593 -14.760 -0.205 1.00 95.12 343 SER A CA 1
ATOM 2656 C C . SER A 1 343 ? -5.104 -14.761 -1.652 1.00 95.12 343 SER A C 1
ATOM 2658 O O . SER A 1 343 ? -3.915 -14.902 -1.932 1.00 95.12 343 SER A O 1
ATOM 2660 N N . SER A 1 344 ? -6.039 -14.639 -2.587 1.00 93.50 344 SER A N 1
ATOM 2661 C CA . SER A 1 344 ? -5.728 -14.520 -4.011 1.00 93.50 344 SER A CA 1
ATOM 2662 C C . SER A 1 344 ? -5.655 -13.065 -4.446 1.00 93.50 344 SER A C 1
ATOM 2664 O O . SER A 1 344 ? -6.367 -12.223 -3.899 1.00 93.50 344 SER A O 1
ATOM 2666 N N . LEU A 1 345 ? -4.892 -12.794 -5.503 1.00 93.31 345 LEU A N 1
ATOM 2667 C CA . LEU A 1 345 ? -5.006 -11.535 -6.241 1.00 93.31 345 LEU A CA 1
ATOM 2668 C C . LEU A 1 345 ? -6.436 -11.324 -6.774 1.00 93.31 345 LEU A C 1
ATOM 2670 O O . LEU A 1 345 ? -7.195 -12.273 -6.999 1.00 93.31 345 LEU A O 1
ATOM 2674 N N . GLY A 1 346 ? -6.808 -10.063 -6.961 1.00 91.31 346 GLY A N 1
ATOM 2675 C CA . GLY A 1 346 ? -8.103 -9.618 -7.476 1.00 91.31 346 GLY A CA 1
ATOM 2676 C C . GLY A 1 346 ? -9.161 -9.294 -6.415 1.00 91.31 346 GLY A C 1
ATOM 2677 O O . GLY A 1 346 ? -10.233 -8.796 -6.767 1.00 91.31 346 GLY A O 1
ATOM 2678 N N . THR A 1 347 ? -8.910 -9.548 -5.124 1.00 93.06 347 THR A N 1
ATOM 2679 C CA . THR A 1 347 ? -9.911 -9.345 -4.057 1.00 93.06 347 THR A CA 1
ATOM 2680 C C . THR A 1 347 ? -10.213 -7.879 -3.746 1.00 93.06 347 THR A C 1
ATOM 2682 O O . THR A 1 347 ? -11.288 -7.594 -3.225 1.00 93.06 347 THR A O 1
ATOM 2685 N N . GLU A 1 348 ? -9.346 -6.926 -4.103 1.00 91.50 348 GLU A N 1
ATOM 2686 C CA . GLU A 1 348 ? -9.659 -5.483 -4.003 1.00 91.50 348 GLU A CA 1
ATOM 2687 C C . GLU A 1 348 ? -10.206 -4.917 -5.319 1.00 91.50 348 GLU A C 1
ATOM 2689 O O . GLU A 1 348 ? -10.753 -3.813 -5.365 1.00 91.50 348 GLU A O 1
ATOM 2694 N N . ARG A 1 349 ? -10.079 -5.685 -6.404 1.00 91.62 349 ARG A N 1
ATOM 2695 C CA . ARG A 1 349 ? -10.407 -5.276 -7.774 1.00 91.62 349 ARG A CA 1
ATOM 2696 C C . ARG A 1 349 ? -11.624 -6.002 -8.327 1.00 91.62 349 ARG A C 1
ATOM 2698 O O . ARG A 1 349 ? -11.816 -6.027 -9.535 1.00 91.62 349 ARG A O 1
ATOM 2705 N N . VAL A 1 350 ? -12.478 -6.518 -7.447 1.00 89.12 350 VAL A N 1
ATOM 2706 C CA . VAL A 1 350 ? -13.673 -7.305 -7.786 1.00 89.12 350 VAL A CA 1
ATOM 2707 C C . VAL A 1 350 ? -14.587 -6.602 -8.799 1.00 89.12 350 VAL A C 1
ATOM 2709 O O . VAL A 1 350 ? -15.193 -7.261 -9.634 1.00 89.12 350 VAL A O 1
ATOM 2712 N N . ASP A 1 351 ? -14.649 -5.269 -8.786 1.00 88.69 351 ASP A N 1
ATOM 2713 C CA . ASP A 1 351 ? -15.482 -4.486 -9.710 1.00 88.69 351 ASP A CA 1
ATOM 2714 C C . ASP A 1 351 ? -14.785 -4.143 -11.041 1.00 88.69 351 ASP A C 1
ATOM 2716 O O . ASP A 1 351 ? -15.408 -3.621 -11.969 1.00 88.69 351 ASP A O 1
ATOM 2720 N N . LYS A 1 352 ? -13.482 -4.420 -11.162 1.00 89.25 352 LYS A N 1
ATOM 2721 C CA . LYS A 1 352 ? -12.668 -4.104 -12.340 1.00 89.25 352 LYS A CA 1
ATOM 2722 C C . LYS A 1 352 ? -12.524 -5.333 -13.234 1.00 89.25 352 LYS A C 1
ATOM 2724 O O . LYS A 1 352 ? -12.354 -6.453 -12.768 1.00 89.25 352 LYS A O 1
ATOM 2729 N N . PHE A 1 353 ? -12.569 -5.122 -14.545 1.00 82.75 353 PHE A N 1
ATOM 2730 C CA . PHE A 1 353 ? -12.233 -6.164 -15.515 1.00 82.75 353 PHE A CA 1
ATOM 2731 C C . PHE A 1 353 ? -10.726 -6.489 -15.429 1.00 82.75 353 PHE A C 1
ATOM 2733 O O . PHE A 1 353 ? -9.947 -5.542 -15.305 1.00 82.75 353 PHE A O 1
ATOM 2740 N N . PRO A 1 354 ? -10.298 -7.766 -15.513 1.00 86.44 354 PRO A N 1
ATOM 2741 C CA . PRO A 1 354 ? -11.096 -8.972 -15.792 1.00 86.44 354 PRO A CA 1
ATOM 2742 C C . PRO A 1 354 ? -11.764 -9.626 -14.564 1.00 86.44 354 PRO A C 1
ATOM 2744 O O . PRO A 1 354 ? -12.630 -10.487 -14.728 1.00 86.44 354 PRO A O 1
ATOM 2747 N N . TYR A 1 355 ? -11.417 -9.212 -13.344 1.00 87.06 355 TYR A N 1
ATOM 2748 C CA . TYR A 1 355 ? -11.875 -9.824 -12.085 1.00 87.06 355 TYR A CA 1
ATOM 2749 C C . TYR A 1 355 ? -13.390 -9.788 -11.879 1.00 87.06 355 TYR A C 1
ATOM 2751 O O . TYR A 1 355 ? -13.955 -10.723 -11.312 1.00 87.06 355 TYR A O 1
ATOM 2759 N N . SER A 1 356 ? -14.071 -8.764 -12.393 1.00 86.31 356 SER A N 1
ATOM 2760 C CA . SER A 1 356 ? -15.531 -8.669 -12.324 1.00 86.31 356 SER A CA 1
ATOM 2761 C C . SER A 1 356 ? -16.245 -9.808 -13.047 1.00 86.31 356 SER A C 1
ATOM 2763 O O . SER A 1 356 ? -17.263 -10.292 -12.554 1.00 86.31 356 SE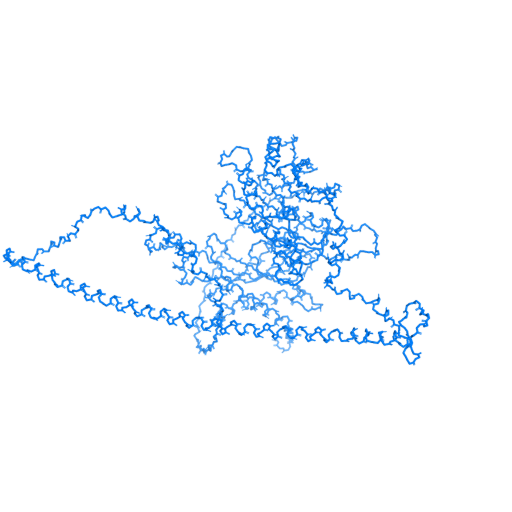R A O 1
ATOM 2765 N N . MET A 1 357 ? -15.688 -10.318 -14.152 1.00 84.44 357 MET A N 1
ATOM 2766 C CA . MET A 1 357 ? -16.232 -11.504 -14.823 1.00 84.44 357 MET A CA 1
ATOM 2767 C C . MET A 1 357 ? -15.966 -12.777 -14.022 1.00 84.44 357 MET A C 1
ATOM 2769 O O . MET A 1 357 ? -16.867 -13.598 -13.861 1.00 84.44 357 MET A O 1
ATOM 2773 N N . GLN A 1 358 ? -14.754 -12.928 -13.482 1.00 81.62 358 GLN A N 1
ATOM 2774 C CA . GLN A 1 358 ? -14.408 -14.077 -12.643 1.00 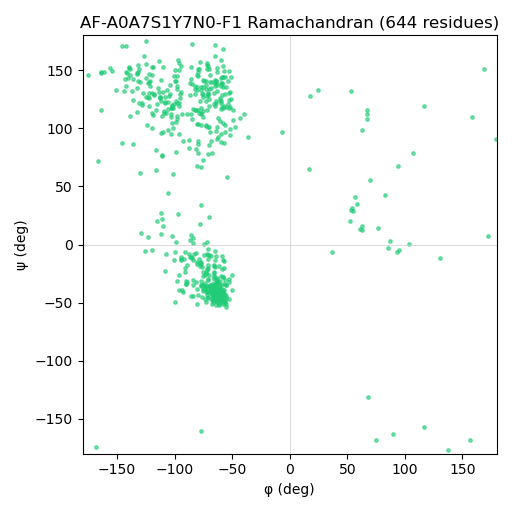81.62 358 GLN A CA 1
ATOM 2775 C C . GLN A 1 358 ? -15.295 -14.136 -11.393 1.00 81.62 358 GLN A C 1
ATOM 2777 O O . GLN A 1 358 ? -15.729 -15.211 -10.978 1.00 81.62 358 GLN A O 1
ATOM 2782 N N . ASN A 1 359 ? -15.613 -12.976 -10.817 1.00 82.94 359 ASN A N 1
ATOM 2783 C CA . ASN A 1 359 ? -16.507 -12.887 -9.678 1.00 82.94 359 ASN A CA 1
ATOM 2784 C C . ASN A 1 359 ? -17.978 -13.111 -10.060 1.00 82.94 359 ASN A C 1
ATOM 2786 O O . ASN A 1 359 ? -18.716 -13.714 -9.285 1.00 82.94 359 ASN A O 1
ATOM 2790 N N . PHE A 1 360 ? -18.411 -12.702 -11.256 1.00 80.62 360 PHE A N 1
ATOM 2791 C CA . PHE A 1 360 ? -19.775 -12.957 -11.731 1.00 80.62 360 PHE A CA 1
ATOM 2792 C C . PHE A 1 360 ? -20.087 -14.459 -11.847 1.00 80.62 360 PHE A C 1
ATOM 2794 O O . PHE A 1 360 ? -21.198 -14.883 -11.543 1.00 80.62 360 PHE A O 1
ATOM 2801 N N . VAL A 1 361 ? -19.096 -15.277 -12.219 1.00 75.31 361 VAL A N 1
ATOM 2802 C CA . VAL A 1 361 ? -19.268 -16.720 -12.489 1.00 75.31 361 VAL A CA 1
ATOM 2803 C C . VAL A 1 361 ? -19.171 -17.598 -11.223 1.00 75.31 361 VAL A C 1
ATOM 2805 O O . VAL A 1 361 ? -19.222 -18.820 -11.295 1.00 75.31 361 VAL A O 1
ATOM 2808 N N . GLY A 1 362 ? -19.112 -17.020 -10.020 1.00 73.75 362 GLY A N 1
ATOM 2809 C CA . GLY A 1 362 ? -19.171 -17.840 -8.799 1.00 73.75 362 GLY A CA 1
ATOM 2810 C C . GLY A 1 362 ? -18.912 -17.133 -7.476 1.00 73.75 362 GLY A C 1
ATOM 2811 O O . GLY A 1 362 ? -18.767 -17.803 -6.460 1.00 73.75 362 GLY A O 1
ATOM 2812 N N . GLY A 1 363 ? -18.790 -15.803 -7.463 1.00 82.56 363 GLY A N 1
ATOM 2813 C CA . GLY A 1 363 ? -18.593 -15.013 -6.246 1.00 82.56 363 GLY A CA 1
ATOM 2814 C C . GLY A 1 363 ? -17.319 -15.344 -5.462 1.00 82.56 363 GLY A C 1
ATOM 2815 O O . GLY A 1 363 ? -17.209 -14.954 -4.301 1.00 82.56 363 GLY A O 1
ATOM 2816 N N . LYS A 1 364 ? -16.371 -16.095 -6.047 1.00 86.19 364 LYS A N 1
ATOM 2817 C CA . LYS A 1 364 ? -15.218 -16.659 -5.323 1.00 86.19 364 LYS A CA 1
ATOM 2818 C C . LYS A 1 364 ? -14.301 -15.567 -4.761 1.00 86.19 364 LYS A C 1
ATOM 2820 O O . LYS A 1 364 ? -13.835 -15.688 -3.632 1.00 86.19 364 LYS A O 1
ATOM 2825 N N . LEU A 1 365 ? -14.062 -14.495 -5.522 1.00 89.75 365 LEU A N 1
ATOM 2826 C CA . LEU A 1 365 ? -13.223 -13.372 -5.082 1.00 89.75 365 LEU A CA 1
ATOM 2827 C C . LEU A 1 365 ? -13.917 -12.545 -3.997 1.00 89.75 365 LEU A C 1
ATOM 2829 O O . LEU A 1 365 ? -13.292 -12.195 -3.002 1.00 89.75 365 LEU A O 1
ATOM 2833 N N . GLU A 1 366 ? -15.221 -12.310 -4.140 1.00 90.06 366 GLU A N 1
ATOM 2834 C CA . GLU A 1 366 ? -16.033 -11.626 -3.132 1.00 90.06 366 GLU A CA 1
ATOM 2835 C C . GLU A 1 366 ? -16.088 -12.412 -1.813 1.00 90.06 366 GLU A C 1
ATOM 2837 O O . GLU A 1 366 ? -15.987 -11.837 -0.731 1.00 90.06 366 GLU A O 1
ATOM 2842 N N . ALA A 1 367 ? -16.198 -13.743 -1.879 1.00 87.69 367 ALA A N 1
ATOM 2843 C CA . ALA A 1 367 ? -16.138 -14.596 -0.698 1.00 87.69 367 ALA A CA 1
ATOM 2844 C C . ALA A 1 367 ? -14.793 -14.441 0.030 1.00 87.69 367 ALA A C 1
ATOM 2846 O O . ALA A 1 367 ? -14.788 -14.176 1.232 1.00 87.69 367 ALA A O 1
ATOM 2847 N N . ARG A 1 368 ? -13.670 -14.509 -0.699 1.00 90.69 368 ARG A N 1
ATOM 2848 C CA . ARG A 1 368 ? -12.314 -14.317 -0.149 1.00 90.69 368 ARG A CA 1
ATOM 2849 C C . ARG A 1 368 ? -12.125 -12.920 0.443 1.00 90.69 368 ARG A C 1
ATOM 2851 O O . ARG A 1 368 ? -11.655 -12.802 1.572 1.00 90.69 368 ARG A O 1
ATOM 2858 N N . ARG A 1 369 ? -12.594 -11.876 -0.245 1.00 92.38 369 ARG A N 1
ATOM 2859 C CA . ARG A 1 369 ? -12.604 -10.495 0.263 1.00 92.38 369 ARG A CA 1
ATOM 2860 C C . ARG A 1 369 ? -13.354 -10.380 1.592 1.00 92.38 369 ARG A C 1
ATOM 2862 O O . ARG A 1 369 ? -12.871 -9.748 2.525 1.00 92.38 369 ARG A O 1
ATOM 2869 N N . ARG A 1 370 ? -14.506 -11.040 1.737 1.00 89.50 370 ARG A N 1
ATOM 2870 C CA . ARG A 1 370 ? -15.245 -11.040 3.014 1.00 89.50 370 ARG A CA 1
ATOM 2871 C C . ARG A 1 370 ? -14.492 -11.756 4.136 1.00 89.50 370 ARG A C 1
ATOM 2873 O O . ARG A 1 370 ? -14.686 -11.409 5.301 1.00 89.50 370 ARG A O 1
ATOM 2880 N N . VAL A 1 371 ? -13.661 -12.755 3.822 1.00 88.25 371 VAL A N 1
ATOM 2881 C CA . VAL A 1 371 ? -12.759 -13.382 4.805 1.00 88.25 371 VAL A CA 1
ATOM 2882 C C . VAL A 1 371 ? -11.690 -12.384 5.247 1.00 88.25 371 VAL A C 1
ATOM 2884 O O . VAL A 1 371 ? -11.503 -12.213 6.450 1.00 88.25 371 VAL A O 1
ATOM 2887 N N . GLU A 1 372 ? -11.058 -11.676 4.308 1.00 92.00 372 GLU A N 1
ATOM 2888 C CA . GLU A 1 372 ? -10.085 -10.610 4.597 1.00 92.00 372 GLU A CA 1
ATOM 2889 C C . GLU A 1 372 ? -10.692 -9.533 5.512 1.00 92.00 372 GLU A C 1
ATOM 2891 O O . GLU A 1 372 ? -10.180 -9.272 6.601 1.00 92.00 372 GLU A O 1
ATOM 2896 N N . GLU A 1 373 ? -11.846 -8.975 5.133 1.00 90.69 373 GLU A N 1
ATOM 2897 C CA . GLU A 1 373 ? -12.569 -7.969 5.923 1.00 90.69 373 GLU A CA 1
ATOM 2898 C C . GLU A 1 373 ? -12.950 -8.493 7.314 1.00 90.69 373 GLU A C 1
ATOM 2900 O O . GLU A 1 373 ? -12.931 -7.756 8.303 1.00 90.69 373 GLU A O 1
ATOM 2905 N N . CYS A 1 374 ? -13.271 -9.784 7.416 1.00 87.69 374 CYS A N 1
ATOM 2906 C CA . CYS A 1 374 ? -13.546 -10.430 8.688 1.00 87.69 374 CYS A CA 1
ATOM 2907 C C . CYS A 1 374 ? -12.299 -10.510 9.579 1.00 87.69 374 CYS A C 1
ATOM 2909 O O . CYS A 1 374 ? -12.410 -10.250 10.780 1.00 87.69 374 CYS A O 1
ATOM 2911 N N . VAL A 1 375 ? -11.132 -10.856 9.028 1.00 88.19 375 VAL A N 1
ATOM 2912 C CA . VAL A 1 375 ? -9.859 -10.881 9.768 1.00 88.19 375 VAL A CA 1
ATOM 2913 C C . VAL A 1 375 ? -9.537 -9.479 10.284 1.00 88.19 375 VAL A C 1
ATOM 2915 O O . VAL A 1 375 ? -9.381 -9.301 11.493 1.00 88.19 375 VAL A O 1
ATOM 2918 N N . VAL A 1 376 ? -9.564 -8.473 9.403 1.00 89.62 376 VAL A N 1
ATOM 2919 C CA . VAL A 1 376 ? -9.296 -7.067 9.755 1.00 89.62 376 VAL A CA 1
ATOM 2920 C C . VAL A 1 376 ? -10.265 -6.574 10.829 1.00 89.62 376 VAL A C 1
ATOM 2922 O O . VAL A 1 376 ? -9.846 -6.039 11.854 1.00 89.62 376 VAL A O 1
ATOM 2925 N N . SER A 1 377 ? -11.568 -6.803 10.643 1.00 86.25 377 SER A N 1
ATOM 2926 C CA . SER A 1 377 ? -12.592 -6.402 11.610 1.00 86.25 377 SER A CA 1
ATOM 2927 C C . SER A 1 377 ? -12.402 -7.093 12.960 1.00 86.25 377 SER A C 1
ATOM 2929 O O . SER A 1 377 ? -12.592 -6.462 14.001 1.00 86.25 377 SER A O 1
ATOM 2931 N N . THR A 1 378 ? -12.008 -8.368 12.973 1.00 83.12 378 THR A N 1
ATOM 2932 C CA . THR A 1 378 ? -11.794 -9.106 14.224 1.00 83.12 378 THR A CA 1
ATOM 2933 C C . THR A 1 378 ? -10.592 -8.575 14.993 1.00 83.12 378 THR A C 1
ATOM 2935 O O . THR A 1 378 ? -10.659 -8.475 16.214 1.00 83.12 378 THR A O 1
ATOM 2938 N N . VAL A 1 379 ? -9.526 -8.183 14.294 1.00 84.19 379 VAL A N 1
ATOM 2939 C CA . VAL A 1 379 ? -8.374 -7.528 14.916 1.00 84.19 379 VAL A CA 1
ATOM 2940 C C . VAL A 1 379 ? -8.735 -6.133 15.433 1.00 84.19 379 VAL A C 1
ATOM 2942 O O . VAL A 1 379 ? -8.546 -5.848 16.611 1.00 84.19 379 VAL A O 1
ATOM 2945 N N . GLN A 1 380 ? -9.343 -5.283 14.603 1.00 83.25 380 GLN A N 1
ATOM 2946 C CA . GLN A 1 380 ? -9.652 -3.891 14.963 1.00 83.25 380 GLN A CA 1
ATOM 2947 C C . GLN A 1 380 ? -10.692 -3.748 16.081 1.00 83.25 380 GLN A C 1
ATOM 2949 O O . GLN A 1 380 ? -10.643 -2.806 16.868 1.00 83.25 380 GLN A O 1
ATOM 2954 N N . THR A 1 381 ? -11.669 -4.656 16.152 1.00 79.00 381 THR A N 1
ATOM 2955 C CA . THR A 1 381 ? -12.697 -4.622 17.210 1.00 79.00 381 THR A CA 1
ATOM 2956 C C . THR A 1 381 ? -12.166 -5.078 18.565 1.00 79.00 381 THR A C 1
ATOM 2958 O O . THR A 1 381 ? -12.855 -4.938 19.579 1.00 79.00 381 THR A O 1
ATOM 2961 N N . ARG A 1 382 ? -10.949 -5.621 18.605 1.00 72.19 382 ARG A N 1
ATOM 2962 C CA . ARG A 1 382 ? -10.396 -6.261 19.781 1.00 72.19 382 ARG A CA 1
ATOM 2963 C C . ARG A 1 382 ? -9.487 -5.311 20.547 1.00 72.19 382 ARG A C 1
ATOM 2965 O O . ARG A 1 382 ? -8.379 -5.007 20.133 1.00 72.19 382 ARG A O 1
ATOM 2972 N N . VAL A 1 383 ? -9.954 -4.903 21.721 1.00 67.12 383 VAL A N 1
ATOM 2973 C CA . VAL A 1 383 ? -9.157 -4.165 22.708 1.00 67.12 383 VAL A CA 1
ATOM 2974 C C . VAL A 1 383 ? -8.681 -5.171 23.755 1.00 67.12 383 VAL A C 1
ATOM 2976 O O . VAL A 1 383 ? -9.324 -5.348 24.787 1.00 67.12 383 VAL A O 1
ATOM 2979 N N . VAL A 1 384 ? -7.630 -5.928 23.444 1.00 65.19 384 VAL A N 1
ATOM 2980 C CA . VAL A 1 384 ? -7.030 -6.905 24.368 1.00 65.19 384 VAL A CA 1
ATOM 2981 C C . VAL A 1 384 ? -5.522 -6.690 24.378 1.00 65.19 384 VAL A C 1
ATOM 2983 O O . VAL A 1 384 ? -4.939 -6.422 23.333 1.00 65.19 384 VAL A O 1
ATOM 2986 N N . GLU A 1 385 ? -4.909 -6.797 25.554 1.00 61.97 385 GLU A N 1
ATOM 2987 C CA . GLU A 1 385 ? -3.457 -6.872 25.713 1.00 61.97 385 GLU A CA 1
ATOM 2988 C C . GLU A 1 385 ? -3.040 -8.353 25.809 1.00 61.97 385 GLU A C 1
ATOM 2990 O O . GLU A 1 385 ? -3.634 -9.085 26.608 1.00 61.97 385 GLU A O 1
ATOM 2995 N N . PRO A 1 386 ? -2.049 -8.821 25.025 1.00 65.81 386 PRO A N 1
ATOM 2996 C CA . PRO A 1 386 ? -1.314 -8.094 23.984 1.00 65.81 386 PRO A CA 1
ATOM 2997 C C . PRO A 1 386 ? -2.161 -7.836 22.720 1.00 65.81 386 PRO A C 1
ATOM 2999 O O . PRO A 1 386 ? -3.097 -8.600 22.446 1.00 65.81 386 PRO A O 1
ATOM 3002 N N . PRO A 1 387 ? -1.838 -6.776 21.948 1.00 71.00 387 PRO A N 1
ATOM 3003 C CA . PRO A 1 387 ? -2.514 -6.494 20.690 1.00 71.00 387 PRO A CA 1
ATOM 3004 C C . PRO A 1 387 ? -2.344 -7.667 19.722 1.00 71.00 387 PRO A C 1
ATOM 3006 O O . PRO A 1 387 ? -1.313 -8.337 19.690 1.00 71.00 387 PRO A O 1
ATOM 3009 N N . LEU A 1 388 ? -3.398 -7.921 18.955 1.00 80.62 388 LEU A N 1
ATOM 3010 C CA . LEU A 1 388 ? -3.418 -8.909 17.887 1.00 80.62 388 LEU A CA 1
ATOM 3011 C C . LEU A 1 388 ? -3.114 -8.173 16.583 1.00 80.62 388 LEU A C 1
ATOM 3013 O O . LEU A 1 388 ? -3.815 -7.217 16.280 1.00 80.62 388 LEU A O 1
ATOM 3017 N N . ASP A 1 389 ? -2.121 -8.613 15.823 1.00 85.94 389 ASP A N 1
ATOM 3018 C CA . ASP A 1 389 ? -1.809 -8.078 14.499 1.00 85.94 389 ASP A CA 1
ATOM 3019 C C . ASP A 1 389 ? -2.437 -8.957 13.404 1.00 85.94 389 ASP A C 1
ATOM 3021 O O . ASP A 1 389 ? -2.725 -10.140 13.615 1.00 85.94 389 ASP A O 1
ATOM 3025 N N . TYR A 1 390 ? -2.633 -8.406 12.206 1.00 90.38 390 TYR A N 1
ATOM 3026 C CA . TYR A 1 390 ? -2.955 -9.202 11.015 1.00 90.38 390 TYR A CA 1
ATOM 3027 C C . TYR A 1 390 ? -1.979 -8.943 9.870 1.00 90.38 390 TYR A C 1
ATOM 3029 O O . TYR A 1 390 ? -1.420 -7.865 9.764 1.00 90.38 390 TYR A O 1
ATOM 3037 N N . THR A 1 391 ? -1.823 -9.893 8.962 1.00 92.81 391 THR A N 1
ATOM 3038 C CA . THR A 1 391 ? -1.137 -9.699 7.682 1.00 92.81 391 THR A CA 1
ATOM 3039 C C . THR A 1 391 ? -1.961 -10.385 6.611 1.00 92.81 391 THR A C 1
ATOM 3041 O O . THR A 1 391 ? -2.366 -11.526 6.804 1.00 92.81 391 THR A O 1
ATOM 3044 N N . ILE A 1 392 ? -2.242 -9.724 5.494 1.00 94.88 392 ILE A N 1
ATOM 3045 C CA . ILE A 1 392 ? -2.928 -10.352 4.359 1.00 94.88 392 ILE A CA 1
ATOM 3046 C C . ILE A 1 392 ? -1.913 -10.499 3.234 1.00 94.88 392 ILE A C 1
ATOM 3048 O O . ILE A 1 392 ? -1.469 -9.493 2.699 1.00 94.88 392 ILE A O 1
ATOM 3052 N N . CYS A 1 393 ? -1.555 -11.731 2.878 1.00 96.25 393 CYS A N 1
ATOM 3053 C CA . CYS A 1 393 ? -0.644 -12.032 1.776 1.00 96.25 393 CYS A CA 1
ATOM 3054 C C . CYS A 1 393 ? -1.445 -12.492 0.560 1.00 96.25 393 CYS A C 1
ATOM 3056 O O . CYS A 1 393 ? -2.125 -13.516 0.623 1.00 96.25 393 CYS A O 1
ATOM 3058 N N . LYS A 1 394 ? -1.372 -11.749 -0.542 1.00 96.31 394 LYS A N 1
ATOM 3059 C CA . LYS A 1 394 ? -2.091 -12.028 -1.786 1.00 96.31 394 LYS A CA 1
ATOM 3060 C C . LYS A 1 394 ? -1.128 -12.570 -2.829 1.00 96.31 394 L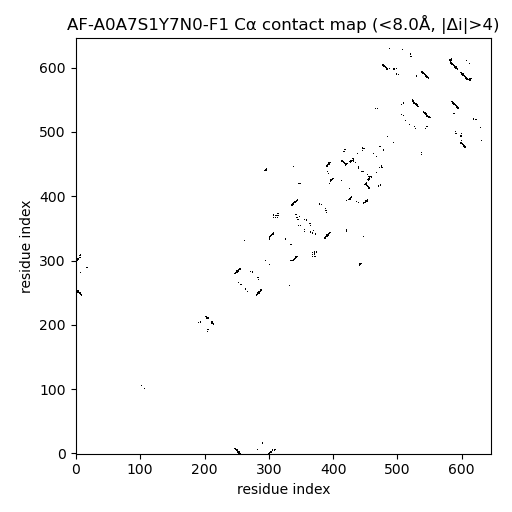YS A C 1
ATOM 3062 O O . LYS A 1 394 ? -0.145 -11.916 -3.170 1.00 96.31 394 LYS A O 1
ATOM 3067 N N . PHE A 1 395 ? -1.427 -13.756 -3.339 1.00 96.00 395 PHE A N 1
ATOM 3068 C CA . PHE A 1 395 ? -0.608 -14.414 -4.351 1.00 96.00 395 PHE A CA 1
ATOM 3069 C C . PHE A 1 395 ? -1.406 -14.662 -5.626 1.00 96.00 395 PHE A C 1
ATOM 3071 O O . PHE A 1 395 ? -2.626 -14.870 -5.589 1.00 96.00 395 PHE A O 1
ATOM 3078 N N . GLY A 1 396 ? -0.704 -14.575 -6.755 1.00 91.38 396 GLY A N 1
ATOM 3079 C CA . GLY A 1 396 ? -1.237 -14.927 -8.064 1.00 91.38 396 GLY A CA 1
ATOM 3080 C C . GLY A 1 396 ? -1.286 -16.431 -8.278 1.00 91.38 396 GLY A C 1
ATOM 3081 O O . GLY A 1 396 ? -1.238 -17.217 -7.330 1.00 91.38 396 GLY A O 1
ATOM 3082 N N . ASP A 1 397 ? -1.373 -16.829 -9.544 1.00 91.50 397 ASP A N 1
ATOM 3083 C CA . ASP A 1 397 ? -1.262 -18.236 -9.911 1.00 91.50 397 ASP A CA 1
ATOM 3084 C C . ASP A 1 397 ? 0.116 -18.764 -9.484 1.00 91.50 397 ASP A C 1
ATOM 3086 O O . ASP A 1 397 ? 1.151 -18.199 -9.853 1.00 91.50 397 ASP A O 1
ATOM 3090 N N . LEU A 1 398 ? 0.111 -19.840 -8.694 1.00 91.75 398 LEU A N 1
ATOM 3091 C CA . LEU A 1 398 ? 1.328 -20.528 -8.284 1.00 91.75 398 LEU A CA 1
ATOM 3092 C C . LEU A 1 398 ? 1.897 -21.287 -9.479 1.00 91.75 398 LEU A C 1
ATOM 3094 O O . LEU A 1 398 ? 1.194 -22.068 -10.125 1.00 91.75 398 LEU A O 1
ATOM 3098 N N . VAL A 1 399 ? 3.173 -21.057 -9.760 1.00 91.88 399 VAL A N 1
ATOM 3099 C CA . VAL A 1 399 ? 3.917 -21.749 -10.810 1.00 91.88 399 VAL A CA 1
ATOM 3100 C C . VAL A 1 399 ? 5.052 -22.513 -10.144 1.00 91.88 399 VAL A C 1
ATOM 3102 O O . VAL A 1 399 ? 5.794 -21.960 -9.335 1.00 91.88 399 VAL A O 1
ATOM 3105 N N . GLU A 1 400 ? 5.182 -23.799 -10.449 1.00 86.62 400 GLU A N 1
ATOM 3106 C CA . GLU A 1 400 ? 6.360 -24.556 -10.029 1.00 86.62 400 GLU A CA 1
ATOM 3107 C C . GLU A 1 400 ? 7.582 -23.984 -10.753 1.00 86.62 400 GLU A C 1
ATOM 3109 O O . GLU A 1 400 ? 7.545 -23.781 -11.971 1.00 86.62 400 GLU A O 1
ATOM 3114 N N . SER A 1 401 ? 8.648 -23.694 -10.003 1.00 71.75 401 SER A N 1
ATOM 3115 C CA . SER A 1 401 ? 9.971 -23.349 -10.527 1.00 71.75 401 SER A CA 1
ATOM 3116 C C . SER A 1 401 ? 10.450 -24.539 -11.364 1.00 71.75 401 SER A C 1
ATOM 3118 O O . SER A 1 401 ? 11.013 -25.506 -10.865 1.00 71.75 401 SER A O 1
ATOM 3120 N N . SER A 1 402 ? 10.099 -24.545 -12.650 1.00 56.19 402 SER A N 1
ATOM 3121 C CA . SER A 1 402 ? 10.252 -25.710 -13.519 1.00 56.19 402 SER A CA 1
ATOM 3122 C C . SER A 1 402 ? 11.709 -26.175 -13.549 1.00 56.19 402 SER A C 1
ATOM 3124 O O . SER A 1 402 ? 12.582 -25.429 -14.007 1.00 56.19 402 SER A O 1
ATOM 3126 N N . GLY A 1 403 ? 11.957 -27.410 -13.111 1.00 57.66 403 GLY A N 1
ATOM 3127 C CA . GLY A 1 403 ? 13.238 -28.081 -13.309 1.00 57.66 403 GLY A CA 1
ATOM 3128 C C . GLY A 1 403 ? 13.568 -28.181 -14.799 1.00 57.66 403 GLY A C 1
ATOM 3129 O O . GLY A 1 403 ? 12.711 -28.604 -15.563 1.00 57.66 403 GLY A O 1
ATOM 3130 N N . ASP A 1 404 ? 14.775 -27.738 -15.170 1.00 55.66 404 ASP A N 1
ATOM 3131 C CA . ASP A 1 404 ? 15.577 -27.909 -16.406 1.00 55.66 404 ASP A CA 1
ATOM 3132 C C . ASP A 1 404 ? 14.946 -27.960 -17.817 1.00 55.66 404 ASP A C 1
ATOM 3134 O O . ASP A 1 404 ? 15.685 -27.904 -18.799 1.00 55.66 404 ASP A O 1
ATOM 3138 N N . ASP A 1 405 ? 13.627 -27.980 -17.993 1.00 63.38 405 ASP A N 1
ATOM 3139 C CA . ASP A 1 405 ? 12.993 -28.117 -19.304 1.00 63.38 405 ASP A CA 1
ATOM 3140 C C . ASP A 1 405 ? 12.821 -26.736 -19.970 1.00 63.38 405 ASP A C 1
ATOM 3142 O O . ASP A 1 405 ? 11.781 -26.074 -19.905 1.00 63.38 405 ASP A O 1
ATOM 3146 N N . ASP A 1 406 ? 13.898 -26.273 -20.609 1.00 63.81 406 ASP A N 1
ATOM 3147 C CA . ASP A 1 406 ? 14.061 -24.930 -21.192 1.00 63.81 406 ASP A CA 1
ATOM 3148 C C . ASP A 1 406 ? 13.012 -24.532 -22.250 1.00 63.81 406 ASP A C 1
ATOM 3150 O O . ASP A 1 406 ? 12.889 -23.356 -22.590 1.00 63.81 406 ASP A O 1
ATOM 3154 N N . SER A 1 407 ? 12.216 -25.473 -22.762 1.00 62.03 407 SER A N 1
ATOM 3155 C CA . SER A 1 407 ? 11.251 -25.210 -23.840 1.00 62.03 407 SER A CA 1
ATOM 3156 C C . SER A 1 407 ? 9.896 -24.652 -23.378 1.00 62.03 407 SER A C 1
ATOM 3158 O O . SER A 1 407 ? 9.132 -24.161 -24.209 1.00 62.03 407 SER A O 1
ATOM 3160 N N . LYS A 1 408 ? 9.583 -24.697 -22.073 1.00 58.62 408 LYS A N 1
ATOM 3161 C CA . LYS A 1 408 ? 8.301 -24.207 -21.518 1.00 58.62 408 LYS A CA 1
ATOM 3162 C C . LYS A 1 408 ? 8.442 -23.255 -20.332 1.00 58.62 408 LYS A C 1
ATOM 3164 O O . LYS A 1 408 ? 7.431 -22.914 -19.716 1.00 58.62 408 LYS A O 1
ATOM 3169 N N . LYS A 1 409 ? 9.659 -22.789 -20.029 1.00 61.78 409 LYS A N 1
ATOM 3170 C CA . LYS A 1 409 ? 9.899 -21.770 -19.000 1.00 61.78 409 LYS A CA 1
ATOM 3171 C C . LYS A 1 409 ? 9.204 -20.472 -19.401 1.00 61.78 409 LYS A C 1
ATOM 3173 O O . LYS A 1 409 ? 9.769 -19.623 -20.089 1.00 61.78 409 LYS A O 1
ATOM 3178 N N . LYS A 1 410 ? 7.954 -20.307 -18.962 1.00 66.88 410 LYS A N 1
ATOM 3179 C CA . LYS A 1 410 ? 7.305 -19.001 -18.910 1.00 66.88 410 LYS A CA 1
ATOM 3180 C C . LYS A 1 410 ? 8.203 -18.157 -18.017 1.00 66.88 410 LYS A C 1
ATOM 3182 O O . LYS A 1 410 ? 8.258 -18.403 -16.818 1.00 66.88 410 LYS A O 1
ATOM 3187 N N . LYS A 1 411 ? 8.974 -17.253 -18.624 1.00 75.94 411 LYS A N 1
ATOM 3188 C CA . LYS A 1 411 ? 9.937 -16.410 -17.919 1.00 75.94 411 LYS A CA 1
ATOM 3189 C C . LYS A 1 411 ? 9.179 -15.649 -16.835 1.00 75.94 411 LYS A C 1
ATOM 3191 O O . LYS A 1 411 ? 8.421 -14.732 -17.150 1.00 75.94 411 LYS A O 1
ATOM 3196 N N . LEU A 1 412 ? 9.317 -16.095 -15.588 1.00 80.31 412 LEU A N 1
ATOM 3197 C CA . LEU A 1 412 ? 8.792 -15.368 -14.446 1.00 80.31 412 LEU A CA 1
ATOM 3198 C C . LEU A 1 412 ? 9.540 -14.035 -14.379 1.00 80.31 412 LEU A C 1
ATOM 3200 O O . LEU A 1 412 ? 10.729 -13.952 -14.702 1.00 80.31 412 LEU A O 1
ATOM 3204 N N . MET A 1 413 ? 8.800 -12.981 -14.052 1.00 84.12 413 MET A N 1
ATOM 3205 C CA . MET A 1 413 ? 9.382 -11.666 -13.812 1.00 84.12 413 MET A CA 1
ATOM 3206 C C . MET A 1 413 ? 10.285 -11.721 -12.574 1.00 84.12 413 MET A C 1
ATOM 3208 O O . MET A 1 413 ? 10.179 -12.632 -11.747 1.00 84.12 413 MET A O 1
ATOM 3212 N N . GLU A 1 414 ? 11.150 -10.717 -12.447 1.00 88.69 414 GLU A N 1
ATOM 3213 C CA . GLU A 1 414 ? 11.861 -10.448 -11.200 1.00 88.69 414 GLU A CA 1
ATOM 3214 C C . GLU A 1 414 ? 10.857 -10.318 -10.047 1.00 88.69 414 GLU A C 1
ATOM 3216 O O . GLU A 1 414 ? 9.755 -9.789 -10.228 1.00 88.69 414 GLU A O 1
ATOM 3221 N N . TRP A 1 415 ? 11.217 -10.851 -8.881 1.00 92.38 415 TRP A N 1
ATOM 3222 C CA . TRP A 1 415 ? 10.347 -10.810 -7.717 1.00 92.38 415 TRP A CA 1
ATOM 3223 C C . TRP A 1 415 ? 9.974 -9.380 -7.328 1.00 92.38 415 TRP A C 1
ATOM 3225 O O . TRP A 1 415 ? 10.816 -8.484 -7.259 1.00 92.38 415 TRP A O 1
ATOM 3235 N N . ALA A 1 416 ? 8.694 -9.185 -7.026 1.00 91.50 416 ALA A N 1
ATOM 3236 C CA . ALA A 1 416 ? 8.158 -7.908 -6.595 1.00 91.50 416 ALA A CA 1
ATOM 3237 C C . ALA A 1 416 ? 7.206 -8.084 -5.411 1.00 91.50 416 ALA A C 1
ATOM 3239 O O . ALA A 1 416 ? 6.402 -9.015 -5.367 1.00 91.50 416 ALA A O 1
ATOM 3240 N N . LEU A 1 417 ? 7.262 -7.129 -4.480 1.00 93.44 417 LEU A N 1
ATOM 3241 C CA . LEU A 1 417 ? 6.370 -7.007 -3.328 1.00 93.44 417 LEU A CA 1
ATOM 3242 C C . LEU A 1 417 ? 5.729 -5.617 -3.340 1.00 93.44 417 LEU A C 1
ATOM 3244 O O . LEU A 1 417 ? 6.434 -4.602 -3.404 1.00 93.44 417 LEU A O 1
ATOM 3248 N N . MET A 1 418 ? 4.400 -5.562 -3.274 1.00 92.50 418 MET A N 1
ATOM 3249 C CA . MET A 1 418 ? 3.634 -4.314 -3.329 1.00 92.50 418 MET A CA 1
ATOM 3250 C C . MET A 1 418 ? 2.483 -4.317 -2.315 1.00 92.50 418 MET A C 1
ATOM 3252 O O . MET A 1 418 ? 1.947 -5.379 -1.997 1.00 92.50 418 MET A O 1
ATOM 3256 N N . PRO A 1 419 ? 2.066 -3.149 -1.796 1.00 91.81 419 PRO A N 1
ATOM 3257 C CA . PRO A 1 419 ? 0.919 -3.066 -0.897 1.00 91.81 419 PRO A CA 1
ATOM 3258 C C . PRO A 1 419 ? -0.396 -3.365 -1.630 1.00 91.81 419 PRO A C 1
ATOM 3260 O O . PRO A 1 419 ? -0.575 -2.989 -2.788 1.00 91.81 419 PRO A O 1
ATOM 3263 N N . GLY A 1 420 ? -1.335 -4.001 -0.929 1.00 89.69 420 GLY A N 1
ATOM 3264 C CA . GLY A 1 420 ? -2.670 -4.319 -1.435 1.00 89.69 420 GLY A CA 1
ATOM 3265 C C . GLY A 1 420 ? -2.652 -5.371 -2.541 1.00 89.69 420 GLY A C 1
ATOM 3266 O O . GLY A 1 420 ? -2.049 -6.430 -2.399 1.00 89.69 420 GLY A O 1
ATOM 3267 N N . ASP A 1 421 ? -3.352 -5.082 -3.632 1.00 91.00 421 ASP A N 1
ATOM 3268 C CA . ASP A 1 421 ? -3.599 -5.995 -4.751 1.00 91.00 421 ASP A CA 1
ATOM 3269 C C . ASP A 1 421 ? -3.253 -5.307 -6.084 1.00 91.00 421 ASP A C 1
ATOM 3271 O O . ASP A 1 421 ? -4.117 -5.019 -6.913 1.00 91.00 421 ASP A O 1
ATOM 3275 N N . VAL A 1 422 ? -1.982 -4.928 -6.236 1.00 90.56 422 VAL A N 1
ATOM 3276 C CA . VAL A 1 422 ? -1.488 -4.159 -7.393 1.00 90.56 422 VAL A CA 1
ATOM 3277 C C . VAL A 1 422 ? -0.942 -5.071 -8.491 1.00 90.56 422 VAL A C 1
ATOM 3279 O O . VAL A 1 422 ? -1.154 -4.787 -9.668 1.00 90.56 422 VAL A O 1
ATOM 3282 N N . LEU A 1 423 ? -0.252 -6.144 -8.105 1.00 91.19 423 LEU A N 1
ATOM 3283 C CA . LEU A 1 423 ? 0.415 -7.075 -9.016 1.00 91.19 423 LEU A CA 1
ATOM 3284 C C . LEU A 1 423 ? -0.588 -8.065 -9.626 1.00 91.19 423 LEU A C 1
ATOM 3286 O O . LEU A 1 423 ? -1.584 -8.391 -8.983 1.00 91.19 423 LEU A O 1
ATOM 3290 N N . ASP A 1 424 ? -0.300 -8.544 -10.842 1.00 90.56 424 ASP A N 1
ATOM 3291 C CA . ASP A 1 424 ? -1.122 -9.521 -11.590 1.00 90.56 424 ASP A CA 1
ATOM 3292 C C . ASP A 1 424 ? -0.346 -10.754 -12.052 1.00 90.56 424 ASP A C 1
ATOM 3294 O O . ASP A 1 424 ? -0.923 -11.694 -12.605 1.00 90.56 424 ASP A O 1
ATOM 3298 N N . ASP A 1 425 ? 0.963 -10.753 -11.832 1.00 92.62 425 ASP A N 1
ATOM 3299 C CA . ASP A 1 425 ? 1.841 -11.791 -12.338 1.00 92.62 425 ASP A CA 1
ATOM 3300 C C . ASP A 1 425 ? 1.778 -13.062 -11.473 1.00 92.62 425 ASP A C 1
ATOM 3302 O O . ASP A 1 425 ? 1.516 -12.996 -10.265 1.00 92.62 425 ASP A O 1
ATOM 3306 N N . PRO A 1 426 ? 2.027 -14.240 -12.075 1.00 93.00 426 PRO A N 1
ATOM 3307 C CA . PRO A 1 426 ? 2.206 -15.473 -11.318 1.00 93.00 426 PRO A CA 1
ATOM 3308 C C . PRO A 1 426 ? 3.390 -15.367 -10.350 1.00 93.00 426 PRO A C 1
ATOM 3310 O O . PRO A 1 426 ? 4.305 -14.563 -10.547 1.00 93.00 426 PRO A O 1
ATOM 3313 N N . ILE A 1 427 ? 3.388 -16.216 -9.325 1.00 94.81 427 ILE A N 1
ATOM 3314 C CA . ILE A 1 427 ? 4.474 -16.309 -8.346 1.00 94.81 427 ILE A CA 1
ATOM 3315 C C . ILE A 1 427 ? 5.000 -17.741 -8.275 1.00 94.81 427 ILE A C 1
ATOM 3317 O O . ILE A 1 427 ? 4.221 -18.694 -8.372 1.00 94.81 427 ILE A O 1
ATOM 3321 N N . SER A 1 428 ? 6.311 -17.904 -8.099 1.00 93.62 428 SER A N 1
ATOM 3322 C CA . SER A 1 428 ? 6.864 -19.227 -7.821 1.00 93.62 428 SER A CA 1
ATOM 3323 C C . SER A 1 428 ? 6.477 -19.714 -6.423 1.00 93.62 428 SER A C 1
ATOM 3325 O O . SER A 1 428 ? 6.270 -18.925 -5.495 1.00 93.62 428 SER A O 1
ATOM 3327 N N . VAL A 1 429 ? 6.370 -21.033 -6.251 1.00 92.38 429 VAL A N 1
ATOM 3328 C CA . VAL A 1 429 ? 6.063 -21.636 -4.940 1.00 92.38 429 VAL A CA 1
ATOM 3329 C C . VAL A 1 429 ? 7.124 -21.253 -3.901 1.00 92.38 429 VAL A C 1
ATOM 3331 O O . VAL A 1 429 ? 6.785 -20.922 -2.763 1.00 92.38 429 VAL A O 1
ATOM 3334 N N . GLU A 1 430 ? 8.394 -21.224 -4.309 1.00 91.88 430 GLU A N 1
ATOM 3335 C CA . GLU A 1 430 ? 9.525 -20.825 -3.467 1.00 91.88 430 GLU A CA 1
ATOM 3336 C C . GLU A 1 430 ? 9.432 -19.353 -3.052 1.00 91.88 430 GLU A C 1
ATOM 3338 O O . GLU A 1 430 ? 9.527 -19.049 -1.862 1.00 91.88 430 GLU A O 1
ATOM 3343 N N . ALA A 1 431 ? 9.149 -18.443 -3.991 1.00 93.38 431 ALA A N 1
ATOM 3344 C CA . ALA A 1 431 ? 8.974 -17.022 -3.696 1.00 93.38 431 ALA A CA 1
ATOM 3345 C C . ALA A 1 431 ? 7.778 -16.754 -2.772 1.00 93.38 431 ALA A C 1
ATOM 3347 O O . ALA A 1 431 ? 7.869 -15.931 -1.854 1.00 93.38 431 ALA A O 1
ATOM 3348 N N . ALA A 1 432 ? 6.661 -17.460 -2.974 1.00 94.44 432 ALA A N 1
ATOM 3349 C CA . ALA A 1 432 ? 5.485 -17.352 -2.114 1.00 94.44 432 ALA A CA 1
ATOM 3350 C C . ALA A 1 432 ? 5.795 -17.820 -0.684 1.00 94.44 432 ALA A C 1
ATOM 3352 O O . ALA A 1 432 ? 5.477 -17.122 0.284 1.00 94.44 432 ALA A O 1
ATOM 3353 N N . ALA A 1 433 ? 6.466 -18.968 -0.545 1.00 92.00 433 ALA A N 1
ATOM 3354 C CA . ALA A 1 433 ? 6.886 -19.503 0.746 1.00 92.00 433 ALA A CA 1
ATOM 3355 C C . ALA A 1 433 ? 7.886 -18.572 1.449 1.00 92.00 433 ALA A C 1
ATOM 3357 O O . ALA A 1 433 ? 7.709 -18.267 2.630 1.00 92.00 433 ALA A O 1
ATOM 3358 N N . ALA A 1 434 ? 8.881 -18.058 0.722 1.00 92.12 434 ALA A N 1
ATOM 3359 C CA . ALA A 1 434 ? 9.859 -17.099 1.228 1.00 92.12 434 ALA A CA 1
ATOM 3360 C C . ALA A 1 434 ? 9.179 -15.828 1.748 1.00 92.12 434 ALA A C 1
ATOM 3362 O O . ALA A 1 434 ? 9.411 -15.412 2.882 1.00 92.12 434 ALA A O 1
ATOM 3363 N N . THR A 1 435 ? 8.264 -15.263 0.956 1.00 94.06 435 THR A N 1
ATOM 3364 C CA . THR A 1 435 ? 7.506 -14.061 1.325 1.00 94.06 435 THR A CA 1
ATOM 3365 C C . THR A 1 435 ? 6.668 -14.296 2.584 1.00 94.06 435 THR A C 1
ATOM 3367 O O . THR A 1 435 ? 6.629 -13.438 3.466 1.00 94.06 435 THR A O 1
ATOM 3370 N N . LEU A 1 436 ? 6.022 -15.463 2.709 1.00 92.56 436 LEU A N 1
ATOM 3371 C CA . LEU A 1 436 ? 5.266 -15.830 3.911 1.00 92.56 436 LEU A CA 1
ATOM 3372 C C . LEU A 1 436 ? 6.161 -15.943 5.142 1.00 92.56 436 LEU A C 1
ATOM 3374 O O . LEU A 1 436 ? 5.819 -15.408 6.196 1.00 92.56 436 LEU A O 1
ATOM 3378 N N . VAL A 1 437 ? 7.307 -16.611 5.014 1.00 89.69 437 VAL A N 1
ATOM 3379 C CA . VAL A 1 437 ? 8.272 -16.752 6.108 1.00 89.69 437 VAL A CA 1
ATOM 3380 C C . VAL A 1 437 ? 8.779 -15.384 6.555 1.00 89.69 437 VAL A C 1
ATOM 3382 O O . VAL A 1 437 ? 8.766 -15.093 7.750 1.00 89.69 437 VAL A O 1
ATOM 3385 N N . GLN A 1 438 ? 9.147 -14.519 5.611 1.00 90.19 438 GLN A N 1
ATOM 3386 C CA . GLN A 1 438 ? 9.593 -13.156 5.892 1.00 90.19 438 GLN A CA 1
ATOM 3387 C C . GLN A 1 438 ? 8.508 -12.349 6.613 1.00 90.19 438 GLN A C 1
ATOM 3389 O O . GLN A 1 438 ? 8.771 -11.777 7.672 1.00 90.19 438 GLN A O 1
ATOM 3394 N N . ALA A 1 439 ? 7.267 -12.394 6.123 1.00 90.06 439 ALA A N 1
ATOM 3395 C CA . ALA A 1 439 ? 6.130 -11.695 6.720 1.00 90.06 439 ALA A CA 1
ATOM 3396 C C . ALA A 1 439 ? 5.778 -12.164 8.148 1.00 90.06 439 ALA A C 1
ATOM 3398 O O . ALA A 1 439 ? 5.303 -11.374 8.967 1.00 90.06 439 ALA A O 1
ATOM 3399 N N . VAL A 1 440 ? 5.980 -13.449 8.448 1.00 85.94 440 VAL A N 1
ATOM 3400 C CA . VAL A 1 440 ? 5.675 -14.048 9.758 1.00 85.94 440 VAL A CA 1
ATOM 3401 C C . VAL A 1 440 ? 6.819 -13.843 10.758 1.00 85.94 440 VAL A C 1
ATOM 3403 O O . VAL A 1 440 ? 6.586 -13.543 11.930 1.00 85.94 440 VAL A O 1
ATOM 3406 N N . ALA A 1 441 ? 8.061 -14.052 10.322 1.00 82.38 441 ALA A N 1
ATOM 3407 C CA . ALA A 1 441 ? 9.201 -14.196 11.224 1.00 82.38 441 ALA A CA 1
ATOM 3408 C C . ALA A 1 441 ? 10.025 -12.918 11.361 1.00 82.38 441 ALA A C 1
ATOM 3410 O O . ALA A 1 441 ? 10.341 -12.484 12.470 1.00 82.38 441 ALA A O 1
ATOM 3411 N N . PHE A 1 442 ? 10.385 -12.327 10.226 1.00 83.38 442 PHE A N 1
ATOM 3412 C CA . PHE A 1 442 ? 11.504 -11.392 10.156 1.00 83.38 442 PHE A CA 1
ATOM 3413 C C . PHE A 1 442 ? 11.068 -9.947 9.955 1.00 83.38 442 PHE A C 1
ATOM 3415 O O . PHE A 1 442 ? 11.808 -9.050 10.338 1.00 83.38 442 PHE A O 1
ATOM 3422 N N . GLN A 1 443 ? 9.869 -9.719 9.411 1.00 86.50 443 GLN A N 1
ATOM 3423 C CA . GLN A 1 443 ? 9.441 -8.408 8.931 1.00 86.50 443 GLN A CA 1
ATOM 3424 C C . GLN A 1 443 ? 8.312 -7.819 9.788 1.00 86.50 443 GLN A C 1
ATOM 3426 O O . GLN A 1 443 ? 7.132 -8.073 9.531 1.00 86.50 443 GLN A O 1
ATOM 3431 N N . PRO A 1 444 ? 8.618 -6.950 10.776 1.00 82.62 444 PRO A N 1
ATOM 3432 C CA . PRO A 1 444 ? 7.598 -6.235 11.546 1.00 82.62 444 PRO A CA 1
ATOM 3433 C C . PRO A 1 444 ? 6.684 -5.390 10.660 1.00 82.62 444 PRO A C 1
ATOM 3435 O O . PRO A 1 444 ? 5.525 -5.176 10.999 1.00 82.62 444 PRO A O 1
ATOM 3438 N N . MET A 1 445 ? 7.198 -4.940 9.513 1.00 83.94 445 MET A N 1
ATOM 3439 C CA . MET A 1 445 ? 6.459 -4.145 8.535 1.00 83.94 445 MET A CA 1
ATOM 3440 C C . MET A 1 445 ? 5.367 -4.943 7.804 1.00 83.94 445 MET A C 1
ATOM 3442 O O . MET A 1 445 ? 4.533 -4.369 7.117 1.00 83.94 445 MET A O 1
ATOM 3446 N N . ALA A 1 446 ? 5.311 -6.262 7.963 1.00 89.00 446 ALA A N 1
ATOM 3447 C CA . ALA A 1 446 ? 4.180 -7.041 7.475 1.00 89.00 446 ALA A CA 1
ATOM 3448 C C . ALA A 1 446 ? 2.946 -6.932 8.391 1.00 89.00 446 ALA A C 1
ATOM 3450 O O . ALA A 1 446 ? 1.840 -7.312 8.000 1.00 89.00 446 ALA A O 1
ATOM 3451 N N . ARG A 1 447 ? 3.111 -6.453 9.630 1.00 87.31 447 ARG A N 1
ATOM 3452 C CA . ARG A 1 447 ? 2.036 -6.405 10.627 1.00 87.31 447 ARG A CA 1
ATOM 3453 C C . ARG A 1 447 ? 1.052 -5.284 10.324 1.00 87.31 447 ARG A C 1
ATOM 3455 O O . ARG A 1 447 ? 1.427 -4.155 10.035 1.00 87.31 447 ARG A O 1
ATOM 3462 N N . ASN A 1 448 ? -0.224 -5.615 10.443 1.00 88.12 448 ASN A N 1
ATOM 3463 C CA . ASN A 1 448 ? -1.382 -4.803 10.079 1.00 88.12 448 ASN A CA 1
ATOM 3464 C C . ASN A 1 448 ? -1.349 -4.296 8.627 1.00 88.12 448 ASN A C 1
ATOM 3466 O O . ASN A 1 448 ? -1.880 -3.224 8.338 1.00 88.12 448 ASN A O 1
ATOM 3470 N N . ALA A 1 449 ? -0.747 -5.077 7.723 1.00 90.75 449 ALA A N 1
ATOM 3471 C CA . ALA A 1 449 ? -0.603 -4.749 6.310 1.00 90.75 449 ALA A CA 1
ATOM 3472 C C . ALA A 1 449 ? -1.299 -5.774 5.397 1.00 90.75 449 ALA A C 1
ATOM 3474 O O . ALA A 1 449 ? -1.444 -6.954 5.726 1.00 90.75 449 ALA A O 1
ATOM 3475 N N . SER A 1 450 ? -1.713 -5.297 4.223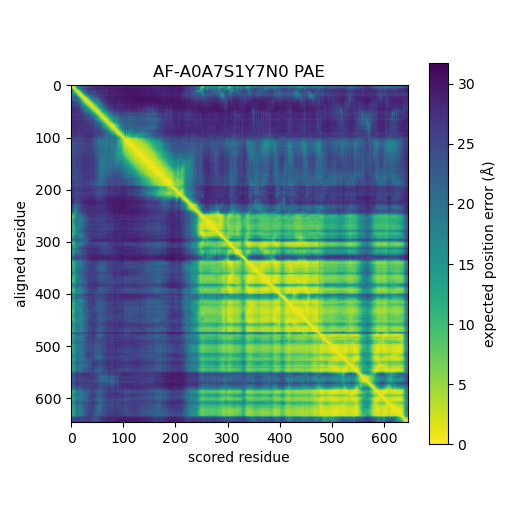 1.00 93.00 450 SER A N 1
ATOM 3476 C CA . SER A 1 450 ? -2.134 -6.113 3.080 1.00 93.00 450 SER A CA 1
ATOM 3477 C C . SER A 1 450 ? -1.043 -5.998 2.021 1.00 93.00 450 SER A C 1
ATOM 3479 O O . SER A 1 450 ? -0.643 -4.883 1.681 1.00 93.00 450 SER A O 1
ATOM 3481 N N . LEU A 1 451 ? -0.531 -7.126 1.543 1.00 94.94 451 LEU A N 1
ATOM 3482 C CA . LEU A 1 451 ? 0.571 -7.213 0.592 1.00 94.94 451 LEU A CA 1
ATOM 3483 C C . LEU A 1 451 ? 0.216 -8.158 -0.548 1.00 94.94 451 LEU A C 1
ATOM 3485 O O . LEU A 1 451 ? -0.505 -9.135 -0.349 1.00 94.94 451 LEU A O 1
ATOM 3489 N N . CYS A 1 452 ? 0.787 -7.904 -1.716 1.00 95.50 452 CYS A N 1
ATOM 3490 C CA . CYS A 1 452 ? 0.841 -8.832 -2.829 1.00 95.50 452 CYS A CA 1
ATOM 3491 C C . CYS A 1 452 ? 2.292 -9.089 -3.222 1.00 95.50 452 CYS A C 1
ATOM 3493 O O . CYS A 1 452 ? 3.138 -8.197 -3.112 1.00 95.50 452 CYS A O 1
ATOM 3495 N N . ALA A 1 453 ? 2.567 -10.307 -3.677 1.00 95.50 453 ALA A N 1
ATOM 3496 C CA . ALA A 1 453 ? 3.858 -10.663 -4.245 1.00 95.50 453 ALA A CA 1
ATOM 3497 C C . ALA A 1 453 ? 3.682 -11.413 -5.564 1.00 95.50 453 ALA A C 1
ATOM 3499 O O . ALA A 1 453 ? 2.721 -12.173 -5.728 1.00 95.50 453 ALA A O 1
ATOM 3500 N N . SER A 1 454 ? 4.629 -11.217 -6.475 1.00 94.94 454 SER A N 1
ATOM 3501 C CA . SER A 1 454 ? 4.713 -11.929 -7.749 1.00 94.94 454 SER A CA 1
ATOM 3502 C C . SER A 1 454 ? 6.164 -12.169 -8.168 1.00 94.94 454 SER A C 1
ATOM 3504 O O . SER A 1 454 ? 7.088 -11.646 -7.544 1.00 94.94 454 SER A O 1
ATOM 3506 N N . GLY A 1 455 ? 6.361 -12.974 -9.214 1.00 92.62 455 GLY A N 1
ATOM 3507 C CA . GLY A 1 455 ? 7.677 -13.276 -9.777 1.00 92.62 455 GLY A CA 1
ATOM 3508 C C . GLY A 1 455 ? 8.359 -14.486 -9.140 1.00 92.62 455 GLY A C 1
ATOM 3509 O O . GLY A 1 455 ? 7.716 -15.324 -8.502 1.00 92.62 455 GLY A O 1
ATOM 3510 N N . ASP A 1 456 ? 9.665 -14.590 -9.362 1.00 91.38 456 ASP A N 1
ATOM 3511 C CA . ASP A 1 456 ? 10.501 -15.676 -8.850 1.00 91.38 456 ASP A CA 1
ATOM 3512 C C . ASP A 1 456 ? 11.642 -15.146 -7.979 1.00 91.38 456 ASP A C 1
ATOM 3514 O O . ASP A 1 456 ? 12.242 -14.113 -8.284 1.00 91.38 456 ASP A O 1
ATOM 3518 N N . VAL A 1 457 ? 11.937 -15.861 -6.896 1.00 85.44 457 VAL A N 1
ATOM 3519 C CA . VAL A 1 457 ? 12.978 -15.518 -5.925 1.00 85.44 457 VAL A CA 1
ATOM 3520 C C . VAL A 1 457 ? 13.997 -16.636 -5.923 1.00 85.44 457 VAL A C 1
ATOM 3522 O O . VAL A 1 457 ? 13.736 -17.713 -5.394 1.00 85.44 457 VAL A O 1
ATOM 3525 N N . ALA A 1 458 ? 15.196 -16.348 -6.421 1.00 84.25 458 ALA A N 1
ATOM 3526 C CA . ALA A 1 458 ? 16.345 -17.160 -6.067 1.00 84.25 458 ALA A CA 1
ATOM 3527 C C . ALA A 1 458 ? 16.712 -16.832 -4.610 1.00 84.25 458 ALA A C 1
ATOM 3529 O O . ALA A 1 458 ? 17.269 -15.778 -4.311 1.00 84.25 458 ALA A O 1
ATOM 3530 N N . LEU A 1 459 ? 16.351 -17.722 -3.683 1.00 76.69 459 LEU A N 1
ATOM 3531 C CA . LEU A 1 459 ? 16.555 -17.535 -2.238 1.00 76.69 459 LEU A CA 1
ATOM 3532 C C . LEU A 1 459 ? 18.007 -17.192 -1.866 1.00 76.69 459 LEU A C 1
ATOM 3534 O O . LEU A 1 459 ? 18.233 -16.468 -0.902 1.00 76.69 459 LEU A O 1
ATOM 3538 N N . ASP A 1 460 ? 18.973 -17.673 -2.649 1.00 78.06 460 ASP A N 1
ATOM 3539 C CA . ASP A 1 460 ? 20.399 -17.415 -2.437 1.00 78.06 460 ASP A CA 1
ATOM 3540 C C . ASP A 1 460 ? 20.845 -16.016 -2.890 1.00 78.06 460 ASP A C 1
ATOM 3542 O O . ASP A 1 460 ? 21.935 -15.572 -2.528 1.00 78.06 460 ASP A O 1
ATOM 3546 N N . THR A 1 461 ? 20.042 -15.325 -3.705 1.00 79.06 461 THR A N 1
ATOM 3547 C CA . THR A 1 461 ? 20.403 -14.011 -4.250 1.00 79.06 461 THR A CA 1
ATOM 3548 C C . THR A 1 461 ? 19.798 -12.861 -3.469 1.00 79.06 461 THR A C 1
ATOM 3550 O O . THR A 1 461 ? 20.418 -11.804 -3.422 1.00 79.06 461 THR A O 1
ATOM 3553 N N . VAL A 1 462 ? 18.613 -13.048 -2.875 1.00 82.38 462 VAL A N 1
ATOM 3554 C CA . VAL A 1 462 ? 17.914 -11.951 -2.196 1.00 82.38 462 VAL A CA 1
ATOM 3555 C C . VAL A 1 462 ? 18.479 -11.748 -0.796 1.00 82.38 462 VAL A C 1
ATOM 3557 O O . VAL A 1 462 ? 18.379 -12.615 0.072 1.00 82.38 462 VAL A O 1
ATOM 3560 N N . THR A 1 463 ? 19.073 -10.584 -0.580 1.00 86.50 463 THR A N 1
ATOM 3561 C CA . THR A 1 463 ? 19.675 -10.182 0.693 1.00 86.50 463 THR A CA 1
ATOM 3562 C C . THR A 1 463 ? 18.616 -9.739 1.707 1.00 86.50 463 THR A C 1
ATOM 3564 O O . THR A 1 463 ? 17.525 -9.298 1.344 1.00 86.50 463 THR A O 1
ATOM 3567 N N . ASP A 1 464 ? 18.939 -9.802 3.003 1.00 86.38 464 ASP A N 1
ATOM 3568 C CA . ASP A 1 464 ? 18.053 -9.294 4.065 1.00 86.38 464 ASP A CA 1
ATOM 3569 C C . ASP A 1 464 ? 17.714 -7.802 3.866 1.00 86.38 464 ASP A C 1
ATOM 3571 O O . ASP A 1 464 ? 16.589 -7.381 4.123 1.00 86.38 464 ASP A O 1
ATOM 3575 N N . ASP A 1 465 ? 18.657 -7.013 3.336 1.00 84.56 465 ASP A N 1
ATOM 3576 C CA . ASP A 1 465 ? 18.461 -5.591 3.030 1.00 84.56 465 ASP A CA 1
ATOM 3577 C C . ASP A 1 465 ? 17.415 -5.369 1.913 1.00 84.56 465 ASP A C 1
ATOM 3579 O O . ASP A 1 465 ? 16.647 -4.402 1.967 1.00 84.56 465 ASP A O 1
ATOM 3583 N N . GLU A 1 466 ? 17.347 -6.256 0.914 1.00 85.94 466 GLU A N 1
ATOM 3584 C CA . GLU A 1 466 ? 16.332 -6.212 -0.150 1.00 85.94 466 GLU A CA 1
ATOM 3585 C C . GLU A 1 466 ? 14.948 -6.600 0.375 1.00 85.94 466 GLU A C 1
ATOM 3587 O O . GLU A 1 466 ? 13.950 -5.963 0.021 1.00 85.94 466 GLU A O 1
ATOM 3592 N N . TRP A 1 467 ? 14.879 -7.593 1.268 1.00 89.31 467 TRP A N 1
ATOM 3593 C CA . TRP A 1 467 ? 13.644 -7.937 1.971 1.00 89.31 467 TRP A CA 1
ATOM 3594 C C . TRP A 1 467 ? 13.146 -6.770 2.822 1.00 89.31 467 TRP A C 1
ATOM 3596 O O . TRP A 1 467 ? 11.996 -6.354 2.671 1.00 89.31 467 TRP A O 1
ATOM 3606 N N . ASP A 1 468 ? 14.011 -6.193 3.655 1.00 86.69 468 ASP A N 1
ATOM 3607 C CA . ASP A 1 468 ? 13.685 -5.025 4.472 1.00 86.69 468 ASP A CA 1
ATOM 3608 C C . ASP A 1 468 ? 13.179 -3.870 3.595 1.00 86.69 468 ASP A C 1
ATOM 3610 O O . ASP A 1 468 ? 12.167 -3.231 3.894 1.00 86.69 468 ASP A O 1
ATOM 3614 N N . GLU A 1 469 ? 13.840 -3.617 2.465 1.00 84.12 469 GLU A N 1
ATOM 3615 C CA . GLU A 1 469 ? 13.434 -2.582 1.520 1.00 84.12 469 GLU A CA 1
ATOM 3616 C C . GLU A 1 469 ? 12.054 -2.830 0.900 1.00 84.12 469 GLU A C 1
ATOM 3618 O O . GLU A 1 469 ? 11.255 -1.889 0.757 1.00 84.12 469 GLU A O 1
ATOM 3623 N N . ALA A 1 470 ? 11.791 -4.066 0.490 1.00 89.12 470 ALA A N 1
ATOM 3624 C CA . ALA A 1 470 ? 10.531 -4.456 -0.108 1.00 89.12 470 ALA A CA 1
ATOM 3625 C C . ALA A 1 470 ? 9.393 -4.328 0.914 1.00 89.12 470 ALA A C 1
ATOM 3627 O O . ALA A 1 470 ? 8.364 -3.713 0.626 1.00 89.12 470 ALA A O 1
ATOM 3628 N N . PHE A 1 471 ? 9.596 -4.824 2.137 1.00 89.81 471 PHE A N 1
ATOM 3629 C CA . PHE A 1 471 ? 8.601 -4.781 3.207 1.00 89.81 471 PHE A CA 1
ATOM 3630 C C . PHE A 1 471 ? 8.360 -3.370 3.756 1.00 89.81 471 PHE A C 1
ATOM 3632 O O . PHE A 1 471 ? 7.245 -3.068 4.187 1.00 89.81 471 PHE A O 1
ATOM 3639 N N . LEU A 1 472 ? 9.332 -2.457 3.660 1.00 84.81 472 LEU A N 1
ATOM 3640 C CA . LEU A 1 472 ? 9.122 -1.034 3.959 1.00 84.81 472 LEU A CA 1
ATOM 3641 C C . LEU A 1 472 ? 8.036 -0.382 3.083 1.00 84.81 472 LEU A C 1
ATOM 3643 O O . LEU A 1 472 ? 7.453 0.619 3.498 1.00 84.81 472 LEU A O 1
ATOM 3647 N N . ARG A 1 473 ? 7.710 -0.957 1.914 1.00 84.75 473 ARG A N 1
ATOM 3648 C CA . ARG A 1 473 ? 6.588 -0.504 1.067 1.00 84.75 473 ARG A CA 1
ATOM 3649 C C . ARG A 1 473 ? 5.215 -0.838 1.662 1.00 84.75 473 ARG A C 1
ATOM 3651 O O . ARG A 1 473 ? 4.221 -0.248 1.249 1.00 84.75 473 ARG A O 1
ATOM 3658 N N . LEU A 1 474 ? 5.149 -1.817 2.569 1.00 79.06 474 LEU A N 1
ATOM 3659 C CA . LEU A 1 474 ? 3.901 -2.409 3.061 1.00 79.06 474 LEU A CA 1
ATOM 3660 C C . LEU A 1 474 ? 3.378 -1.751 4.330 1.00 79.06 474 LEU A C 1
ATOM 3662 O O . LEU A 1 474 ? 2.171 -1.555 4.470 1.00 79.06 474 LEU A O 1
ATOM 3666 N N . SER A 1 475 ? 4.280 -1.425 5.253 1.00 55.66 475 SER A N 1
ATOM 3667 C CA . SER A 1 475 ? 3.928 -0.758 6.498 1.00 55.66 475 SER A CA 1
ATOM 3668 C C . SER A 1 475 ? 4.675 0.540 6.639 1.00 55.66 475 SER A C 1
ATOM 3670 O O . SER A 1 475 ? 5.904 0.623 6.602 1.00 55.66 475 SER A O 1
ATOM 3672 N N . GLY A 1 476 ? 3.873 1.543 6.952 1.00 59.84 476 GLY A N 1
ATOM 3673 C CA . GLY A 1 476 ? 4.335 2.718 7.628 1.00 59.84 476 GLY A CA 1
ATOM 3674 C C . GLY A 1 476 ? 4.182 3.959 6.772 1.00 59.84 476 GLY A C 1
ATOM 3675 O O . GLY A 1 476 ? 3.296 4.052 5.926 1.00 59.84 476 GLY A O 1
ATOM 3676 N N . PRO A 1 477 ? 4.980 4.982 7.074 1.00 62.19 477 PRO A N 1
ATOM 3677 C CA . PRO A 1 477 ? 4.776 6.306 6.539 1.00 62.19 477 PRO A CA 1
ATOM 3678 C C . PRO A 1 477 ? 4.874 6.383 5.008 1.00 62.19 477 PRO A C 1
ATOM 3680 O O . PRO A 1 477 ? 4.417 7.377 4.464 1.00 62.19 477 PRO A O 1
ATOM 3683 N N . GLU A 1 478 ? 5.465 5.414 4.306 1.00 84.12 478 GLU A N 1
ATOM 3684 C CA . GLU A 1 478 ? 5.712 5.513 2.863 1.00 84.12 478 GLU A CA 1
ATOM 3685 C C . GLU A 1 478 ? 4.408 5.702 2.065 1.00 84.12 478 GLU A C 1
ATOM 3687 O O . GLU A 1 478 ? 3.501 4.880 2.085 1.00 84.12 478 GLU A O 1
ATOM 3692 N N . LEU A 1 479 ? 4.310 6.847 1.395 1.00 88.06 479 LEU A N 1
ATOM 3693 C CA . LEU A 1 479 ? 3.154 7.274 0.619 1.00 88.06 479 LEU A CA 1
ATOM 3694 C C . LEU A 1 479 ? 3.322 6.954 -0.868 1.00 88.06 479 LEU A C 1
ATOM 3696 O O . LEU A 1 479 ? 2.351 6.620 -1.541 1.00 88.06 479 LEU A O 1
ATOM 3700 N N . LYS A 1 480 ? 4.540 7.127 -1.396 1.00 90.94 480 LYS A N 1
ATOM 3701 C CA . LYS A 1 480 ? 4.863 6.901 -2.809 1.00 90.94 480 LYS A CA 1
ATOM 3702 C C . LYS A 1 480 ? 6.368 6.734 -2.998 1.00 90.94 480 LYS A C 1
ATOM 3704 O O . LYS A 1 480 ? 7.153 7.377 -2.298 1.00 90.94 480 LYS A O 1
ATOM 3709 N N . ARG A 1 481 ? 6.751 5.926 -3.984 1.00 91.44 481 ARG A N 1
ATOM 3710 C CA . ARG A 1 481 ? 8.130 5.731 -4.434 1.00 91.44 481 ARG A CA 1
ATOM 3711 C C . ARG A 1 481 ? 8.223 6.049 -5.924 1.00 91.44 481 ARG A C 1
ATOM 3713 O O . ARG A 1 481 ? 7.317 5.702 -6.677 1.00 91.44 481 ARG A O 1
ATOM 3720 N N . PHE A 1 482 ? 9.293 6.727 -6.316 1.00 93.12 482 PHE A N 1
ATOM 3721 C CA . PHE A 1 482 ? 9.667 6.981 -7.701 1.00 93.12 482 PHE A CA 1
ATOM 3722 C C . PHE A 1 482 ? 11.041 6.360 -7.926 1.00 93.12 482 PHE A C 1
ATOM 3724 O O . PHE A 1 482 ? 12.020 6.788 -7.310 1.00 93.12 482 PHE A O 1
ATOM 3731 N N . ASP A 1 483 ? 11.085 5.331 -8.761 1.00 90.19 483 ASP A N 1
ATOM 3732 C CA . ASP A 1 483 ? 12.313 4.612 -9.082 1.00 90.19 483 ASP A CA 1
ATOM 3733 C C . ASP A 1 483 ? 13.090 5.306 -10.210 1.00 90.19 483 ASP A C 1
ATOM 3735 O O . ASP A 1 483 ? 12.623 6.272 -10.821 1.00 90.19 483 ASP A O 1
ATOM 3739 N N . GLU A 1 484 ? 14.298 4.818 -10.478 1.00 85.25 484 GLU A N 1
ATOM 3740 C CA . GLU A 1 484 ? 15.241 5.435 -11.413 1.00 85.25 484 GLU A CA 1
ATOM 3741 C C . GLU A 1 484 ? 14.673 5.598 -12.827 1.00 85.25 484 GLU A C 1
ATOM 3743 O O . GLU A 1 484 ? 14.840 6.658 -13.426 1.00 85.25 484 GLU A O 1
ATOM 3748 N N . ASP A 1 485 ? 13.914 4.616 -13.320 1.00 85.38 485 ASP A N 1
ATOM 3749 C CA . ASP A 1 485 ? 13.285 4.646 -14.651 1.00 85.38 485 ASP A CA 1
ATOM 3750 C C . ASP A 1 485 ? 12.312 5.823 -14.825 1.00 85.38 485 ASP A C 1
ATOM 3752 O O . ASP A 1 485 ? 12.065 6.314 -15.934 1.00 85.38 485 ASP A O 1
ATOM 3756 N N . PHE A 1 486 ? 11.735 6.283 -13.713 1.00 84.00 486 PHE A N 1
ATOM 3757 C CA . PHE A 1 486 ? 10.876 7.456 -13.696 1.00 84.00 486 PHE A CA 1
ATOM 3758 C C . PHE A 1 486 ? 11.678 8.755 -13.645 1.00 84.00 486 PHE A C 1
ATOM 3760 O O . PHE A 1 486 ? 11.212 9.757 -14.179 1.00 84.00 486 PHE A O 1
ATOM 3767 N N . LEU A 1 487 ? 12.845 8.747 -13.000 1.00 86.69 487 LEU A N 1
ATOM 3768 C CA . LEU A 1 487 ? 13.654 9.932 -12.716 1.00 86.69 487 LEU A CA 1
ATOM 3769 C C . LEU A 1 487 ? 14.658 10.254 -13.824 1.00 86.69 487 LEU A C 1
ATOM 3771 O O . LEU A 1 487 ? 14.935 11.424 -14.070 1.00 86.69 487 LEU A O 1
ATOM 3775 N N . LEU A 1 488 ? 15.199 9.240 -14.493 1.00 86.38 488 LEU A N 1
ATOM 3776 C CA . LEU A 1 488 ? 16.291 9.383 -15.447 1.00 86.38 488 LEU A CA 1
ATOM 3777 C C . LEU A 1 488 ? 15.857 9.045 -16.876 1.00 86.38 488 LEU A C 1
ATOM 3779 O O . LEU A 1 488 ? 14.861 8.362 -17.138 1.00 86.38 488 LEU A O 1
ATOM 3783 N N . LYS A 1 489 ? 16.605 9.573 -17.843 1.00 85.12 489 LYS A N 1
ATOM 3784 C CA . LYS A 1 489 ? 16.534 9.137 -19.243 1.00 85.12 489 LYS A CA 1
ATOM 3785 C C . LYS A 1 489 ? 17.461 7.935 -19.435 1.00 85.12 489 LYS A C 1
ATOM 3787 O O . LYS A 1 489 ? 18.443 7.789 -18.708 1.00 85.12 489 LYS A O 1
ATOM 3792 N N . GLU A 1 490 ? 17.145 7.075 -20.402 1.00 82.69 490 GLU A N 1
ATOM 3793 C CA . GLU A 1 490 ? 17.965 5.895 -20.703 1.00 82.69 490 GLU A CA 1
ATOM 3794 C C . GLU A 1 490 ? 19.436 6.296 -20.921 1.00 82.69 490 GLU A C 1
ATOM 3796 O O . GLU A 1 490 ? 19.740 7.144 -21.761 1.00 82.69 490 GLU A O 1
ATOM 3801 N N . GLY A 1 491 ? 20.345 5.686 -20.153 1.00 80.56 491 GLY A N 1
ATOM 3802 C CA . GLY A 1 491 ? 21.792 5.911 -20.245 1.00 80.56 491 GLY A CA 1
ATOM 3803 C C . GLY A 1 491 ? 22.377 6.949 -19.280 1.00 80.56 491 GLY A C 1
ATOM 3804 O O . GLY A 1 491 ? 23.599 7.084 -19.238 1.00 80.56 491 GLY A O 1
ATOM 3805 N N . GLU A 1 492 ? 21.564 7.658 -18.494 1.00 82.31 492 GLU A N 1
ATOM 3806 C CA . GLU A 1 492 ? 22.073 8.545 -17.439 1.00 82.31 492 GLU A CA 1
ATOM 3807 C C . GLU A 1 492 ? 22.465 7.767 -16.173 1.00 82.31 492 GLU A C 1
ATOM 3809 O O . GLU A 1 492 ? 21.817 6.790 -15.803 1.00 82.31 492 GLU A O 1
ATOM 3814 N N . VAL A 1 493 ? 23.522 8.214 -15.486 1.00 82.12 493 VAL A N 1
ATOM 3815 C CA . VAL A 1 493 ? 23.989 7.611 -14.229 1.00 82.12 493 VAL A CA 1
ATOM 3816 C C . VAL A 1 493 ? 23.418 8.392 -13.047 1.00 82.12 493 VAL A C 1
ATOM 3818 O O . VAL A 1 493 ? 23.721 9.573 -12.868 1.00 82.12 493 VAL A O 1
ATOM 3821 N N . GLY A 1 494 ? 22.629 7.730 -12.197 1.00 81.50 494 GLY A N 1
ATOM 3822 C CA . GLY A 1 494 ? 21.927 8.377 -11.085 1.00 81.50 494 GLY A CA 1
ATOM 3823 C C . GLY A 1 494 ? 22.819 9.113 -10.083 1.00 81.50 494 GLY A C 1
ATOM 3824 O O . GLY A 1 494 ? 22.403 10.118 -9.504 1.00 81.50 494 GLY A O 1
ATOM 3825 N N . LYS A 1 495 ? 24.072 8.677 -9.920 1.00 83.31 495 LYS A N 1
ATOM 3826 C CA . LYS A 1 495 ? 25.035 9.301 -9.004 1.00 83.31 495 LYS A CA 1
ATOM 3827 C C . LYS A 1 495 ? 25.342 10.761 -9.354 1.00 83.31 495 LYS A C 1
ATOM 3829 O O . LYS A 1 495 ? 25.414 11.584 -8.446 1.00 83.31 495 LYS A O 1
ATOM 3834 N N . ASP A 1 496 ? 25.474 11.087 -10.638 1.00 84.75 496 ASP A N 1
ATOM 3835 C CA . ASP A 1 496 ? 25.852 12.437 -11.085 1.00 84.75 496 ASP A CA 1
ATOM 3836 C C . ASP A 1 496 ? 24.680 13.425 -10.960 1.00 84.75 496 ASP A C 1
ATOM 3838 O O . ASP A 1 496 ? 24.864 14.633 -10.822 1.00 84.75 496 ASP A O 1
ATOM 3842 N N . ARG A 1 497 ? 23.451 12.899 -10.959 1.00 88.06 497 ARG A N 1
ATOM 3843 C CA . ARG A 1 497 ? 22.206 13.665 -10.834 1.00 88.06 497 ARG A CA 1
ATOM 3844 C C . ARG A 1 497 ? 21.728 13.818 -9.387 1.00 88.06 497 ARG A C 1
ATOM 3846 O O . ARG A 1 497 ? 20.842 14.638 -9.145 1.00 88.06 497 ARG A O 1
ATOM 3853 N N . LEU A 1 498 ? 22.289 13.068 -8.431 1.00 91.88 498 LEU A N 1
ATOM 3854 C CA . LEU A 1 498 ? 21.820 13.025 -7.041 1.00 91.88 498 LEU A CA 1
ATOM 3855 C C . LEU A 1 498 ? 21.767 14.416 -6.397 1.00 91.88 498 LEU A C 1
ATOM 3857 O O . LEU A 1 498 ? 20.729 14.793 -5.854 1.00 91.88 498 LEU A O 1
ATOM 3861 N N . ASP A 1 499 ? 22.861 15.176 -6.470 1.00 92.56 499 ASP A N 1
ATOM 3862 C CA . ASP A 1 499 ? 22.957 16.498 -5.838 1.00 92.56 499 ASP A CA 1
ATOM 3863 C C . ASP A 1 499 ? 21.990 17.499 -6.482 1.00 92.56 499 ASP A C 1
ATOM 3865 O O . ASP A 1 499 ? 21.308 18.249 -5.779 1.00 92.56 499 ASP A O 1
ATOM 3869 N N . SER A 1 500 ? 21.860 17.453 -7.813 1.00 93.25 500 SER A N 1
ATOM 3870 C CA . SER A 1 500 ? 20.906 18.276 -8.565 1.00 93.25 500 SER A CA 1
ATOM 3871 C C . SER A 1 500 ? 19.460 17.960 -8.177 1.00 93.25 500 SER A C 1
ATOM 3873 O O . SER A 1 500 ? 18.681 18.878 -7.919 1.00 93.25 500 SER A O 1
ATOM 3875 N N . LEU A 1 501 ? 19.107 16.676 -8.057 1.00 94.50 501 LEU A N 1
ATOM 3876 C CA . LEU A 1 501 ? 17.767 16.253 -7.652 1.00 94.50 501 LEU A CA 1
ATOM 3877 C C . LEU A 1 501 ? 17.477 16.594 -6.185 1.00 94.50 501 LEU A C 1
ATOM 3879 O O . LEU A 1 501 ? 16.376 17.034 -5.857 1.00 94.50 501 LEU A O 1
ATOM 3883 N N . CYS A 1 502 ? 18.458 16.431 -5.293 1.00 95.44 502 CYS A N 1
ATOM 3884 C CA . CYS A 1 502 ? 18.331 16.831 -3.892 1.00 95.44 502 CYS A CA 1
ATOM 3885 C C . CYS A 1 502 ? 18.062 18.331 -3.771 1.00 95.44 502 CYS A C 1
ATOM 3887 O O . CYS A 1 502 ? 17.136 18.726 -3.061 1.00 95.44 502 CYS A O 1
ATOM 3889 N N . PHE A 1 503 ? 18.840 19.147 -4.486 1.00 94.94 503 PHE A N 1
ATOM 3890 C CA . PHE A 1 503 ? 18.659 20.593 -4.533 1.00 94.94 503 PHE A CA 1
ATOM 3891 C C . PHE A 1 503 ? 17.282 20.962 -5.097 1.00 94.94 503 PHE A C 1
ATOM 3893 O O . PHE A 1 503 ? 16.547 21.728 -4.477 1.00 94.94 503 PHE A O 1
ATOM 3900 N N . PHE A 1 504 ? 16.881 20.344 -6.211 1.00 95.88 504 PHE A N 1
ATOM 3901 C CA . PHE A 1 504 ? 15.567 20.553 -6.814 1.00 95.88 504 PHE A CA 1
ATOM 3902 C C . PHE A 1 504 ? 14.421 20.247 -5.842 1.00 95.88 504 PHE A C 1
ATOM 3904 O O . PHE A 1 504 ? 13.537 21.077 -5.649 1.00 95.88 504 PHE A O 1
ATOM 3911 N N . VAL A 1 505 ? 14.440 19.083 -5.185 1.00 97.06 505 VAL A N 1
ATOM 3912 C CA . VAL A 1 505 ? 13.394 18.675 -4.231 1.00 97.06 505 VAL A CA 1
ATOM 3913 C C . VAL A 1 505 ? 13.329 19.624 -3.030 1.00 97.06 505 VAL A C 1
ATOM 3915 O O . VAL A 1 505 ? 12.241 19.924 -2.531 1.00 97.06 505 VAL A O 1
ATOM 3918 N N . GLN A 1 506 ? 14.476 20.117 -2.566 1.00 97.06 506 GLN A N 1
ATOM 3919 C CA . GLN A 1 506 ? 14.551 21.093 -1.482 1.00 97.06 506 GLN A CA 1
ATOM 3920 C C . GLN A 1 506 ? 13.955 22.446 -1.882 1.00 97.06 506 GLN A C 1
ATOM 3922 O O . GLN A 1 506 ? 13.092 22.966 -1.170 1.00 97.06 506 GLN A O 1
ATOM 3927 N N . GLU A 1 507 ? 14.345 22.983 -3.037 1.00 96.31 507 GLU A N 1
ATOM 3928 C CA . GLU A 1 507 ? 13.801 24.238 -3.562 1.00 96.31 507 GLU A CA 1
ATOM 3929 C C . GLU A 1 507 ? 12.306 24.120 -3.863 1.00 96.31 507 GLU A C 1
ATOM 3931 O O . GLU A 1 507 ? 11.520 24.984 -3.469 1.00 96.31 507 GLU A O 1
ATOM 3936 N N . TRP A 1 508 ? 11.875 23.003 -4.453 1.00 97.00 508 TRP A N 1
ATOM 3937 C CA . TRP A 1 508 ? 10.466 22.703 -4.689 1.00 97.00 508 TRP A CA 1
ATOM 3938 C C . TRP A 1 508 ? 9.657 22.686 -3.387 1.00 97.00 508 TRP A C 1
ATOM 3940 O O . TRP A 1 508 ? 8.594 23.305 -3.307 1.00 97.00 508 TRP A O 1
ATOM 3950 N N . GLY A 1 509 ? 10.148 22.016 -2.341 1.00 96.75 509 GLY A N 1
ATOM 3951 C CA . GLY A 1 509 ? 9.436 21.954 -1.065 1.00 96.75 509 GLY A CA 1
ATOM 3952 C C . GLY A 1 509 ? 9.407 23.305 -0.340 1.00 96.75 509 GLY A C 1
ATOM 3953 O O . GLY A 1 509 ? 8.392 23.651 0.269 1.00 96.75 509 GLY A O 1
ATOM 3954 N N . ASN A 1 510 ? 10.474 24.105 -0.451 1.00 96.94 510 ASN A N 1
ATOM 3955 C CA . ASN A 1 510 ? 10.525 25.481 0.053 1.00 96.94 510 ASN A CA 1
ATOM 3956 C C . ASN A 1 510 ? 9.542 26.394 -0.691 1.00 96.94 510 ASN A C 1
ATOM 3958 O O . ASN A 1 510 ? 8.792 27.150 -0.064 1.00 96.94 510 ASN A O 1
ATOM 3962 N N . TYR A 1 511 ? 9.486 26.287 -2.018 1.00 95.88 511 TYR A N 1
ATOM 3963 C CA . TYR A 1 511 ? 8.513 26.988 -2.848 1.00 95.88 511 TYR A CA 1
ATOM 3964 C C . TYR A 1 511 ? 7.080 26.603 -2.466 1.00 95.88 511 TYR A C 1
ATOM 3966 O O . TYR A 1 511 ? 6.226 27.467 -2.256 1.00 95.88 511 TYR A O 1
ATOM 3974 N N . LEU A 1 512 ? 6.816 25.305 -2.289 1.00 95.25 512 LEU A N 1
ATOM 3975 C CA . LEU A 1 512 ? 5.502 24.817 -1.889 1.00 95.25 512 LEU A CA 1
ATOM 3976 C C . LEU A 1 512 ? 5.091 25.345 -0.507 1.00 95.25 512 LEU A C 1
ATOM 3978 O O . LEU A 1 512 ? 3.918 25.655 -0.312 1.00 95.25 512 LEU A O 1
ATOM 3982 N N . ALA A 1 513 ? 6.027 25.473 0.438 1.00 95.25 513 ALA A N 1
ATOM 3983 C CA . ALA A 1 513 ? 5.740 25.976 1.780 1.00 95.25 513 ALA A CA 1
ATOM 3984 C C . ALA A 1 513 ? 5.558 27.498 1.861 1.00 95.25 513 ALA A C 1
ATOM 3986 O O . ALA A 1 513 ? 4.779 27.984 2.681 1.00 95.25 513 ALA A O 1
ATOM 3987 N N . THR A 1 514 ? 6.250 28.255 1.012 1.00 94.06 514 THR A N 1
ATOM 3988 C CA . THR A 1 514 ? 6.175 29.724 0.989 1.00 94.06 514 THR A CA 1
ATOM 3989 C C . THR A 1 514 ? 4.995 30.240 0.166 1.00 94.06 514 THR A C 1
ATOM 3991 O O . THR A 1 514 ? 4.421 31.284 0.494 1.00 94.06 514 THR A O 1
ATOM 3994 N N . ASN A 1 515 ? 4.580 29.507 -0.869 1.00 92.00 515 ASN A N 1
ATOM 3995 C CA . ASN A 1 515 ? 3.485 29.921 -1.733 1.00 92.00 515 ASN A CA 1
ATOM 3996 C C . ASN A 1 515 ? 2.111 29.701 -1.069 1.00 92.00 515 ASN A C 1
ATOM 3998 O O . ASN A 1 515 ? 1.652 28.574 -0.886 1.00 92.00 515 ASN A O 1
ATOM 4002 N N . LYS A 1 516 ? 1.406 30.799 -0.766 1.00 85.69 516 LYS A N 1
ATOM 4003 C CA . LYS A 1 516 ? 0.050 30.775 -0.183 1.00 85.69 516 LYS A CA 1
ATOM 4004 C C . LYS A 1 516 ? -1.007 30.183 -1.122 1.00 85.69 516 LYS A C 1
ATOM 4006 O O . LYS A 1 516 ? -2.008 29.662 -0.642 1.00 85.69 516 LYS A O 1
ATOM 4011 N N . ASN A 1 517 ? -0.776 30.229 -2.434 1.00 88.06 517 ASN A N 1
ATOM 4012 C CA . ASN A 1 517 ? -1.696 29.730 -3.460 1.00 88.06 517 ASN A CA 1
ATOM 4013 C C . ASN A 1 517 ? -1.327 28.309 -3.916 1.00 88.06 517 ASN A C 1
ATOM 4015 O O . ASN A 1 517 ? -1.633 27.888 -5.030 1.00 88.06 517 ASN A O 1
ATOM 4019 N N . ASN A 1 518 ? -0.676 27.533 -3.051 1.00 86.94 518 ASN A N 1
ATOM 4020 C CA . ASN A 1 518 ? -0.299 26.156 -3.341 1.00 86.94 518 ASN A CA 1
ATOM 4021 C C . ASN A 1 518 ? -1.494 25.177 -3.369 1.00 86.94 518 ASN A C 1
ATOM 4023 O O . ASN A 1 518 ? -1.269 23.984 -3.552 1.00 86.94 518 ASN A O 1
ATOM 4027 N N . GLY A 1 519 ? -2.741 25.623 -3.191 1.00 89.06 519 GLY A N 1
ATOM 4028 C CA . GLY A 1 519 ? -3.928 24.759 -3.223 1.00 89.06 519 GLY A CA 1
ATOM 4029 C C . GLY A 1 519 ? -3.964 23.683 -2.130 1.00 89.06 519 GLY A C 1
ATOM 4030 O O . GLY A 1 519 ? -4.770 22.761 -2.219 1.00 89.06 519 GLY A O 1
ATOM 4031 N N . LEU A 1 520 ? -3.098 23.763 -1.114 1.00 90.62 520 LEU A N 1
ATOM 4032 C CA . LEU A 1 520 ? -3.150 22.869 0.035 1.00 90.62 520 LEU A CA 1
ATOM 4033 C C . LEU A 1 520 ? -4.194 23.385 1.022 1.00 90.62 520 LEU A C 1
ATOM 4035 O O . LEU A 1 520 ? -4.216 24.558 1.388 1.00 90.62 520 LEU A O 1
ATOM 4039 N N . THR A 1 521 ? -5.039 22.484 1.515 1.00 88.12 521 THR A N 1
ATOM 4040 C CA . THR A 1 521 ? -6.040 22.812 2.544 1.00 88.12 521 THR A CA 1
ATOM 4041 C C . THR A 1 521 ? -5.407 23.083 3.911 1.00 88.12 521 THR A C 1
ATOM 4043 O O . THR A 1 521 ? -6.066 23.584 4.821 1.00 88.12 521 THR A O 1
ATOM 4046 N N . THR A 1 522 ? -4.127 22.743 4.071 1.00 90.12 522 THR A N 1
ATOM 4047 C CA . THR A 1 522 ? -3.358 22.910 5.297 1.00 90.12 522 THR A CA 1
ATOM 4048 C C . THR A 1 522 ? -2.054 23.665 5.027 1.00 90.12 522 THR A C 1
ATOM 4050 O O . THR A 1 522 ? -1.298 23.252 4.148 1.00 90.12 522 THR A O 1
ATOM 4053 N N . PRO A 1 523 ? -1.739 24.711 5.815 1.00 91.25 523 PRO A N 1
ATOM 4054 C CA . PRO A 1 523 ? -0.444 25.372 5.756 1.00 91.25 523 PRO A CA 1
ATOM 4055 C C . PRO A 1 523 ? 0.668 24.407 6.170 1.00 91.25 523 PRO A C 1
ATOM 4057 O O . PRO A 1 523 ? 0.521 23.651 7.130 1.00 91.25 523 PRO A O 1
ATOM 4060 N N . ILE A 1 524 ? 1.791 24.459 5.465 1.00 95.62 524 ILE A N 1
ATOM 4061 C CA . ILE A 1 524 ? 2.953 23.603 5.707 1.00 95.62 524 ILE A CA 1
ATOM 4062 C C . ILE A 1 524 ? 4.182 24.443 6.055 1.00 95.62 524 ILE A C 1
ATOM 4064 O O . ILE A 1 524 ? 4.297 25.593 5.638 1.00 95.62 524 ILE A O 1
ATOM 4068 N N . ARG A 1 525 ? 5.108 23.857 6.813 1.00 95.88 525 ARG A N 1
ATOM 4069 C CA . ARG A 1 525 ? 6.466 24.365 7.025 1.00 95.88 525 ARG A CA 1
ATOM 4070 C C . ARG A 1 525 ? 7.454 23.394 6.397 1.00 95.88 525 ARG A C 1
ATOM 4072 O O . ARG A 1 525 ? 7.361 22.199 6.665 1.00 95.88 525 ARG A O 1
ATOM 4079 N N . SER A 1 526 ? 8.398 23.896 5.608 1.00 96.44 526 SER A N 1
ATOM 4080 C CA . SER A 1 526 ? 9.517 23.093 5.121 1.00 96.44 526 SER A CA 1
ATOM 4081 C C . SER A 1 526 ? 10.670 23.063 6.130 1.00 96.44 526 SER A C 1
ATOM 4083 O O . SER A 1 526 ? 10.974 24.056 6.790 1.00 96.44 526 SER A O 1
ATOM 4085 N N . GLU A 1 527 ? 11.314 21.909 6.248 1.00 96.56 527 GLU A N 1
ATOM 4086 C CA . GLU A 1 527 ? 12.554 21.678 6.988 1.00 96.56 527 GLU A CA 1
ATOM 4087 C C . GLU A 1 527 ? 13.432 20.725 6.182 1.00 96.56 527 GLU A C 1
ATOM 4089 O O . GLU A 1 527 ? 12.925 19.788 5.577 1.00 96.56 527 GLU A O 1
ATOM 4094 N N . TYR A 1 528 ? 14.749 20.908 6.177 1.00 95.94 528 TYR A N 1
ATOM 4095 C CA . TYR A 1 528 ? 15.636 19.947 5.521 1.00 95.94 528 TYR A CA 1
ATOM 4096 C C . TYR A 1 528 ? 15.581 18.589 6.231 1.00 95.94 528 TYR A C 1
ATOM 4098 O O . TYR A 1 528 ? 15.599 18.517 7.463 1.00 95.94 528 TYR A O 1
ATOM 4106 N N . SER A 1 529 ? 15.508 17.504 5.457 1.00 93.00 529 SER A N 1
ATOM 4107 C CA . SER A 1 529 ? 15.618 16.155 6.018 1.00 93.00 529 SER A CA 1
ATOM 4108 C C . SER A 1 529 ? 17.056 15.885 6.467 1.00 93.00 529 SER A C 1
ATOM 4110 O O . SER A 1 529 ? 18.006 16.430 5.907 1.00 93.00 529 SER A O 1
ATOM 4112 N N . SER A 1 530 ? 17.222 14.989 7.444 1.00 87.31 530 SER A N 1
ATOM 4113 C CA . SER A 1 530 ? 18.542 14.445 7.774 1.00 87.31 530 SER A CA 1
ATOM 4114 C C . SER A 1 530 ? 19.157 13.760 6.552 1.00 87.31 530 SER A C 1
ATOM 4116 O O . SER A 1 530 ? 18.462 13.026 5.839 1.00 87.31 530 SER A O 1
ATOM 4118 N N . THR A 1 531 ? 20.452 13.992 6.354 1.00 85.88 531 THR A N 1
ATOM 4119 C CA . THR A 1 531 ? 21.283 13.346 5.334 1.00 85.88 531 THR A CA 1
ATOM 4120 C C . THR A 1 531 ? 21.798 11.976 5.773 1.00 85.88 531 THR A C 1
ATOM 4122 O O . THR A 1 531 ? 22.357 11.235 4.968 1.00 85.88 531 THR A O 1
ATOM 4125 N N . GLU A 1 532 ? 21.598 11.601 7.040 1.00 85.62 532 GLU A N 1
ATOM 4126 C CA . GLU A 1 532 ? 22.034 10.301 7.538 1.00 85.62 532 GLU A CA 1
ATOM 4127 C C . GLU A 1 532 ? 21.159 9.175 6.951 1.00 85.62 532 GLU A C 1
ATOM 4129 O O . GLU A 1 532 ? 19.916 9.250 7.010 1.00 85.62 532 GLU A O 1
ATOM 4134 N N . PRO A 1 533 ? 21.778 8.124 6.379 1.00 81.75 533 PRO A N 1
ATOM 4135 C CA . PRO A 1 533 ? 21.050 6.970 5.879 1.00 81.75 533 PRO A CA 1
ATOM 4136 C C . PRO A 1 533 ? 20.364 6.244 7.041 1.00 81.75 533 PRO A C 1
ATOM 4138 O O . PRO A 1 533 ? 20.912 6.107 8.132 1.00 81.75 533 PRO A O 1
ATOM 4141 N N . THR A 1 534 ? 19.127 5.807 6.809 1.00 74.38 534 THR A N 1
ATOM 4142 C CA . THR A 1 534 ? 18.326 5.089 7.825 1.00 74.38 534 THR A CA 1
ATOM 4143 C C . THR A 1 534 ? 18.493 3.579 7.760 1.00 74.38 534 THR A C 1
ATOM 4145 O O . THR A 1 534 ? 18.211 2.902 8.743 1.00 74.38 534 THR A O 1
ATOM 4148 N N . THR A 1 535 ? 18.950 3.070 6.620 1.00 78.62 535 THR A N 1
ATOM 4149 C CA . THR A 1 535 ? 19.160 1.650 6.338 1.00 78.62 535 THR A CA 1
ATOM 4150 C C . THR A 1 535 ? 20.548 1.464 5.735 1.00 78.62 535 THR A C 1
ATOM 4152 O O . THR A 1 535 ? 21.089 2.389 5.122 1.00 78.62 535 THR A O 1
ATOM 4155 N N . ASN A 1 536 ? 21.127 0.274 5.893 1.00 80.69 536 ASN A N 1
ATOM 4156 C CA . ASN A 1 536 ? 22.447 -0.036 5.336 1.00 80.69 536 ASN A CA 1
ATOM 4157 C C . ASN A 1 536 ? 22.443 -0.036 3.799 1.00 80.69 536 ASN A C 1
ATOM 4159 O O . ASN A 1 536 ? 23.463 0.305 3.194 1.00 80.69 536 ASN A O 1
ATOM 4163 N N . SER A 1 537 ? 21.283 -0.319 3.198 1.00 82.81 537 SER A N 1
ATOM 4164 C CA . SER A 1 537 ? 21.049 -0.298 1.752 1.00 82.81 537 SER A CA 1
ATOM 4165 C C . SER A 1 537 ? 21.175 1.088 1.111 1.00 82.81 537 SER A C 1
ATOM 4167 O O . SER A 1 537 ? 21.383 1.193 -0.096 1.00 82.81 537 SER A O 1
ATOM 4169 N N . VAL A 1 538 ? 21.089 2.177 1.885 1.00 87.62 538 VAL A N 1
ATOM 4170 C CA . VAL A 1 538 ? 21.189 3.545 1.354 1.00 87.62 538 VAL A CA 1
ATOM 4171 C C . VAL A 1 538 ? 22.608 4.076 1.535 1.00 87.62 538 VAL A C 1
ATOM 4173 O O . VAL A 1 538 ? 23.127 4.159 2.648 1.00 87.62 538 VAL A O 1
ATOM 4176 N N . GLN A 1 539 ? 23.248 4.456 0.429 1.00 90.69 539 GLN A N 1
ATOM 4177 C CA . GLN A 1 539 ? 24.587 5.041 0.445 1.00 90.69 539 GLN A CA 1
ATOM 4178 C C . GLN A 1 539 ? 24.547 6.531 0.790 1.00 90.69 539 GLN A C 1
ATOM 4180 O O . GLN A 1 539 ? 25.279 6.981 1.669 1.00 90.69 539 GLN A O 1
ATOM 4185 N N . LEU A 1 540 ? 23.704 7.288 0.087 1.00 91.25 540 LEU A N 1
ATOM 4186 C CA . LEU A 1 540 ? 23.539 8.728 0.266 1.00 91.25 540 LEU A CA 1
ATOM 4187 C C . LEU A 1 540 ? 22.057 9.072 0.334 1.00 91.25 540 LEU A C 1
ATOM 4189 O O . LEU A 1 540 ? 21.229 8.436 -0.321 1.00 91.25 540 LEU A O 1
ATOM 4193 N N . ARG A 1 541 ? 21.737 10.087 1.135 1.00 93.38 541 ARG A N 1
ATOM 4194 C CA . ARG A 1 541 ? 20.372 10.545 1.358 1.00 93.38 541 ARG A CA 1
ATOM 4195 C C . ARG A 1 541 ? 20.330 12.062 1.469 1.00 93.38 541 ARG A C 1
ATOM 4197 O O . ARG A 1 541 ? 21.130 12.665 2.176 1.00 93.38 541 ARG A O 1
ATOM 4204 N N . GLY A 1 542 ? 19.347 12.659 0.814 1.00 95.00 542 GLY A N 1
ATOM 4205 C CA . GLY A 1 542 ? 18.987 14.067 0.930 1.00 95.00 542 GLY A CA 1
ATOM 4206 C C . GLY A 1 542 ? 17.473 14.218 0.874 1.00 95.00 542 GLY A C 1
ATOM 4207 O O . GLY A 1 542 ? 16.756 13.254 0.625 1.00 95.00 542 GLY A O 1
ATOM 4208 N N . GLY A 1 543 ? 16.947 15.407 1.148 1.00 95.81 543 GLY A N 1
ATOM 4209 C CA . GLY A 1 543 ? 15.512 15.637 1.005 1.00 95.81 543 GLY A CA 1
ATOM 4210 C C . GLY A 1 543 ? 14.961 16.782 1.836 1.00 95.81 543 GLY A C 1
ATOM 4211 O O . GLY A 1 543 ? 15.704 17.573 2.423 1.00 95.81 543 GLY A O 1
ATOM 4212 N N . ILE A 1 544 ? 13.635 16.833 1.906 1.00 97.50 544 ILE A N 1
ATOM 4213 C CA . ILE A 1 544 ? 12.867 17.873 2.585 1.00 97.50 544 ILE A CA 1
ATOM 4214 C C . ILE A 1 544 ? 11.694 17.270 3.355 1.00 97.50 544 ILE A C 1
ATOM 4216 O O . ILE A 1 544 ? 11.077 16.292 2.944 1.00 97.50 544 ILE A O 1
ATOM 4220 N N . ARG A 1 545 ? 11.367 17.876 4.487 1.00 96.56 545 ARG A N 1
ATOM 4221 C CA . ARG A 1 545 ? 10.238 17.557 5.345 1.00 96.56 545 ARG A CA 1
ATOM 4222 C C . ARG A 1 545 ? 9.236 18.700 5.307 1.00 96.56 545 ARG A C 1
ATOM 4224 O O . ARG A 1 545 ? 9.581 19.843 5.563 1.00 96.56 545 ARG A O 1
ATOM 4231 N N . LEU A 1 546 ? 7.989 18.376 5.019 1.00 96.62 546 LEU A N 1
ATOM 4232 C CA . LEU A 1 546 ? 6.848 19.273 4.934 1.00 96.62 546 LEU A CA 1
ATOM 4233 C C . LEU A 1 546 ? 5.928 18.990 6.124 1.00 96.62 546 LEU A C 1
ATOM 4235 O O . LEU A 1 546 ? 5.133 18.052 6.109 1.00 96.62 546 LEU A O 1
ATOM 4239 N N . ILE A 1 547 ? 6.066 19.774 7.187 1.00 95.12 547 ILE A N 1
ATOM 4240 C CA . ILE A 1 547 ? 5.311 19.612 8.433 1.00 95.12 547 ILE A CA 1
ATOM 4241 C C . ILE A 1 547 ? 3.989 20.365 8.323 1.00 95.12 547 ILE A C 1
ATOM 4243 O O . ILE A 1 547 ? 3.976 21.552 7.995 1.00 95.12 547 ILE A O 1
ATOM 4247 N N . PHE A 1 548 ? 2.876 19.699 8.619 1.00 93.69 548 PHE A N 1
ATOM 4248 C CA . PHE A 1 548 ? 1.559 20.321 8.611 1.00 93.69 548 PHE A CA 1
ATOM 4249 C C . PHE A 1 548 ? 1.369 21.207 9.839 1.00 93.69 548 PHE A C 1
ATOM 4251 O O . PHE A 1 548 ? 1.249 20.718 10.958 1.00 93.69 548 PHE A O 1
ATOM 4258 N N . LEU A 1 549 ? 1.240 22.513 9.621 1.00 90.44 549 LEU A N 1
ATOM 4259 C CA . LEU A 1 549 ? 0.993 23.464 10.694 1.00 90.44 549 LEU A CA 1
ATOM 4260 C C . LEU A 1 549 ? -0.447 23.329 11.229 1.00 90.44 549 LEU A C 1
ATOM 4262 O O . LEU A 1 549 ? -1.379 22.948 10.498 1.00 90.44 549 LEU A O 1
ATOM 4266 N N . PRO A 1 550 ? -0.669 23.655 12.513 1.00 81.69 550 PRO A N 1
ATOM 4267 C CA . PRO A 1 550 ? -1.949 23.461 13.155 1.00 81.69 550 PRO A CA 1
ATOM 4268 C C . PRO A 1 550 ? -2.886 24.576 12.700 1.00 81.69 550 PRO A C 1
ATOM 4270 O O . PRO A 1 550 ? -2.680 25.760 12.976 1.00 81.69 550 PRO A O 1
ATOM 4273 N N . THR A 1 551 ? -3.961 24.207 12.018 1.00 73.19 551 THR A N 1
ATOM 4274 C CA . THR A 1 551 ? -5.038 25.143 11.717 1.00 73.19 551 THR A CA 1
ATOM 4275 C C . THR A 1 551 ? -5.942 25.230 12.942 1.00 73.19 551 THR A C 1
ATOM 4277 O O . THR A 1 551 ? -6.388 24.216 13.482 1.00 73.19 551 THR A O 1
ATOM 4280 N N . ASN A 1 552 ? -6.250 26.446 13.405 1.00 61.66 552 ASN A N 1
ATOM 4281 C CA . ASN A 1 552 ? -7.158 26.659 14.545 1.00 61.66 552 ASN A CA 1
ATOM 4282 C C . ASN A 1 552 ? -8.567 26.073 14.327 1.00 61.66 552 ASN A C 1
ATOM 4284 O O . ASN A 1 552 ? -9.347 25.990 15.272 1.00 61.66 552 ASN A O 1
ATOM 4288 N N . THR A 1 553 ? -8.881 25.630 13.111 1.00 59.41 553 THR A N 1
ATOM 4289 C CA . THR A 1 553 ? -10.093 24.885 12.783 1.00 59.41 553 THR A CA 1
ATOM 4290 C C . THR A 1 553 ? -10.174 23.532 13.503 1.00 59.41 553 THR A C 1
ATOM 4292 O O . THR A 1 553 ? -11.271 23.136 13.869 1.00 59.41 553 THR A O 1
ATOM 4295 N N . GLY A 1 554 ? -9.054 22.852 13.794 1.00 51.72 554 GLY A N 1
ATOM 4296 C CA . GLY A 1 554 ? -9.037 21.464 14.290 1.00 51.72 554 GLY A CA 1
ATOM 4297 C C . GLY A 1 554 ? -9.376 21.247 15.772 1.00 51.72 554 GLY A C 1
ATOM 4298 O O . GLY A 1 554 ? -9.746 20.142 16.150 1.00 51.72 554 GLY A O 1
ATOM 4299 N N . LYS A 1 555 ? -9.308 22.274 16.632 1.00 52.75 555 LYS A N 1
ATOM 4300 C CA . LYS A 1 555 ? -9.479 22.096 18.095 1.00 52.75 555 LYS A CA 1
ATOM 4301 C C . LYS A 1 555 ? -10.912 21.770 18.540 1.00 52.75 555 LYS A C 1
ATOM 4303 O O . LYS A 1 555 ? -11.126 21.490 19.715 1.00 52.75 555 LYS A O 1
ATOM 4308 N N . ARG A 1 556 ? -11.893 21.848 17.635 1.00 50.75 556 ARG A N 1
ATOM 4309 C CA . ARG A 1 556 ? -13.313 21.561 17.912 1.00 50.75 556 ARG A CA 1
ATOM 4310 C C . ARG A 1 556 ? -13.891 20.412 17.086 1.00 50.75 556 ARG A C 1
ATOM 4312 O O . ARG A 1 556 ? -15.037 20.047 17.328 1.00 50.75 556 ARG A O 1
ATOM 4319 N N . TYR A 1 557 ? -13.138 19.844 16.143 1.00 54.25 557 TYR A N 1
ATOM 4320 C CA . TYR A 1 557 ? -13.624 18.695 15.382 1.00 54.25 557 TYR A CA 1
ATOM 4321 C C . TYR A 1 557 ? -13.448 17.430 16.219 1.00 54.25 557 TYR A C 1
ATOM 4323 O O . TYR A 1 557 ? -12.345 16.913 16.378 1.00 54.25 557 TYR A O 1
ATOM 4331 N N . LEU A 1 558 ? -14.556 16.954 16.782 1.00 55.88 558 LEU A N 1
ATOM 4332 C CA . LEU A 1 558 ? -14.674 15.582 17.263 1.00 55.88 558 LEU A CA 1
ATOM 4333 C C . LEU A 1 558 ? -14.677 14.666 16.036 1.00 55.88 558 LEU A C 1
ATOM 4335 O O . LEU A 1 558 ? -15.300 14.990 15.024 1.00 55.88 558 LEU A O 1
ATOM 4339 N N . ASN A 1 559 ? -13.991 13.522 16.099 1.00 56.78 559 ASN A N 1
ATOM 4340 C CA . ASN A 1 559 ? -14.178 12.527 15.047 1.00 56.78 559 ASN A CA 1
ATOM 4341 C C . ASN A 1 559 ? -15.645 12.038 15.082 1.00 56.78 559 ASN A C 1
ATOM 4343 O O . ASN A 1 559 ? -16.286 12.033 16.137 1.00 56.78 559 ASN A O 1
ATOM 4347 N N . LYS A 1 560 ? -16.184 11.601 13.940 1.00 65.31 560 LYS A N 1
ATOM 4348 C CA . LYS A 1 560 ? -17.599 11.202 13.800 1.00 65.31 560 LYS A CA 1
ATOM 4349 C C . LYS A 1 560 ? -18.030 10.102 14.786 1.00 65.31 560 LYS A C 1
ATOM 4351 O O . LYS A 1 560 ? -19.192 10.042 15.185 1.00 65.31 560 LYS A O 1
ATOM 4356 N N . ALA A 1 561 ? -17.116 9.218 15.186 1.00 68.06 561 ALA A N 1
ATOM 4357 C CA . ALA A 1 561 ? -17.389 8.158 16.157 1.00 68.06 561 ALA A CA 1
ATOM 4358 C C . ALA A 1 561 ? -17.433 8.686 17.603 1.00 68.06 561 ALA A C 1
ATOM 4360 O O . ALA A 1 561 ? -18.230 8.221 18.417 1.00 68.06 561 ALA A O 1
ATOM 4361 N N . GLU A 1 562 ? -16.606 9.676 17.921 1.00 69.56 562 GLU A N 1
ATOM 4362 C CA . GLU A 1 562 ? -16.529 10.341 19.216 1.00 69.56 562 GLU A CA 1
ATOM 4363 C C . GLU A 1 562 ? -17.722 11.284 19.427 1.00 69.56 562 GLU A C 1
ATOM 4365 O O . GLU A 1 562 ? -18.308 11.316 20.510 1.00 69.56 562 GLU A O 1
ATOM 4370 N N . GLU A 1 563 ? -18.158 11.957 18.359 1.00 67.94 563 GLU A N 1
ATOM 4371 C CA . GLU A 1 563 ? -19.393 12.741 18.324 1.00 67.94 563 GLU A CA 1
ATOM 4372 C C . GLU A 1 563 ? -20.628 11.854 18.560 1.00 67.94 563 GLU A C 1
ATOM 4374 O O . GLU A 1 563 ? -21.437 12.155 19.438 1.00 67.94 563 GLU A O 1
ATOM 4379 N N . ARG A 1 564 ? -20.719 10.695 17.887 1.00 73.50 564 ARG A N 1
ATOM 4380 C CA . ARG A 1 564 ? -21.780 9.696 18.128 1.00 73.50 564 ARG A CA 1
ATOM 4381 C C . ARG A 1 564 ? -21.784 9.171 19.566 1.00 73.50 564 ARG A C 1
ATOM 4383 O O . ARG A 1 564 ? -22.846 9.075 20.176 1.00 73.50 564 ARG A O 1
ATOM 4390 N N . LYS A 1 565 ? -20.612 8.863 20.134 1.00 76.75 565 LYS A N 1
ATOM 4391 C CA . LYS A 1 565 ? -20.500 8.403 21.531 1.00 76.75 565 LYS A CA 1
ATOM 4392 C C . LYS A 1 565 ? -20.971 9.466 22.525 1.00 76.75 565 LYS A C 1
ATOM 4394 O O . LYS A 1 565 ? -21.655 9.124 23.486 1.00 76.75 565 LYS A O 1
ATOM 4399 N N . ARG A 1 566 ? -20.647 10.742 22.307 1.00 70.88 566 ARG A N 1
ATOM 4400 C CA . ARG A 1 566 ? -21.093 11.832 23.192 1.00 70.88 566 ARG A CA 1
ATOM 4401 C C . ARG A 1 566 ? -22.583 12.129 23.052 1.00 70.88 566 ARG A C 1
ATOM 4403 O O . ARG A 1 566 ? -23.252 12.271 24.070 1.00 70.88 566 ARG A O 1
ATOM 4410 N N . GLN A 1 567 ? -23.115 12.116 21.829 1.00 71.50 567 GLN A N 1
ATOM 4411 C CA . GLN A 1 567 ? -24.558 12.237 21.592 1.00 71.50 567 GLN A CA 1
ATOM 4412 C C . GLN A 1 567 ? -25.338 11.118 22.293 1.00 71.50 567 GLN A C 1
ATOM 4414 O O . GLN A 1 567 ? -26.332 11.397 22.954 1.00 71.50 567 GLN A O 1
ATOM 4419 N N . SER A 1 568 ? -24.837 9.877 22.250 1.00 78.62 568 SER A N 1
ATOM 4420 C CA . SER A 1 568 ? -25.472 8.752 22.954 1.00 78.62 568 SER A CA 1
ATOM 4421 C C . SER A 1 568 ? -25.440 8.863 24.485 1.00 78.62 568 SER A C 1
ATOM 4423 O O . SER A 1 568 ? -26.220 8.197 25.156 1.00 78.62 568 SER A O 1
ATOM 4425 N N . LYS A 1 569 ? -24.555 9.699 25.047 1.00 81.38 569 LYS A N 1
ATOM 4426 C CA . LYS A 1 569 ? -24.395 9.888 26.498 1.00 81.38 569 LYS A CA 1
ATOM 4427 C C . LYS A 1 569 ? -25.096 11.132 27.052 1.00 81.38 569 LYS A C 1
ATOM 4429 O O . LYS A 1 569 ? -25.095 11.314 28.263 1.00 81.38 569 LYS A O 1
ATOM 4434 N N . GLY A 1 570 ? -25.665 11.991 26.203 1.00 70.19 570 GLY A N 1
ATOM 4435 C CA . GLY A 1 570 ? -26.342 13.219 26.643 1.00 70.19 570 GLY A CA 1
ATOM 4436 C C . GLY A 1 570 ? -25.434 14.241 27.348 1.00 70.19 570 GLY A C 1
ATOM 4437 O O . GLY A 1 570 ? -25.934 15.146 28.012 1.00 70.19 570 GLY A O 1
ATOM 4438 N N . GLU A 1 571 ? -24.108 14.117 27.229 1.00 72.12 571 GLU A N 1
ATOM 4439 C CA . GLU A 1 571 ? -23.153 15.036 27.860 1.00 72.12 571 GLU A CA 1
ATOM 4440 C C . GLU A 1 571 ? -23.106 16.376 27.106 1.00 72.12 571 GLU A C 1
ATOM 4442 O O . GLU A 1 571 ? -22.936 16.419 25.883 1.00 72.12 571 GLU A O 1
ATOM 4447 N N . SER A 1 572 ? -23.230 17.491 27.836 1.00 55.72 572 SER A N 1
ATOM 4448 C CA . SER A 1 572 ? -23.129 18.836 27.265 1.00 55.72 572 SER A CA 1
ATOM 4449 C C . SER A 1 572 ? -21.718 19.110 26.723 1.00 55.72 572 SER A C 1
ATOM 4451 O O . SER A 1 572 ? -20.702 18.692 27.282 1.00 55.72 572 SER A O 1
ATOM 4453 N N . ILE A 1 573 ? -21.655 19.803 25.580 1.00 56.50 573 ILE A N 1
ATOM 4454 C CA . ILE A 1 573 ? -20.458 19.975 24.742 1.00 56.50 573 ILE A CA 1
ATOM 4455 C C . ILE A 1 573 ? -19.510 21.020 25.357 1.00 56.50 573 ILE A C 1
ATOM 4457 O O . ILE A 1 573 ? -19.284 22.093 24.805 1.00 56.50 573 ILE A O 1
ATOM 4461 N N . ILE A 1 574 ? -18.928 20.722 26.514 1.00 56.28 574 ILE A N 1
ATOM 4462 C CA . ILE A 1 574 ? -17.713 21.397 26.972 1.00 56.28 574 ILE A CA 1
ATOM 4463 C C . ILE A 1 574 ? -16.562 20.485 26.550 1.00 56.28 574 ILE A C 1
ATOM 4465 O O . ILE A 1 574 ? -16.269 19.474 27.184 1.00 56.28 574 ILE A O 1
ATOM 4469 N N . ILE A 1 575 ? -15.968 20.776 25.389 1.00 56.84 575 ILE A N 1
ATOM 4470 C CA . ILE A 1 575 ? -14.811 20.027 24.885 1.00 56.84 575 ILE A CA 1
ATOM 4471 C C . ILE A 1 575 ? -13.590 20.513 25.678 1.00 56.84 575 ILE A C 1
ATOM 4473 O O . ILE A 1 575 ? -13.222 21.683 25.531 1.00 56.84 575 ILE A O 1
ATOM 4477 N N . PRO A 1 576 ? -12.970 19.672 26.531 1.00 56.97 576 PRO A N 1
ATOM 4478 C CA . PRO A 1 576 ? -11.734 20.050 27.199 1.00 56.97 576 PRO A CA 1
ATOM 4479 C C . PRO A 1 576 ? -10.672 20.349 26.140 1.00 56.97 576 PRO A C 1
ATOM 4481 O O . PRO A 1 576 ? -10.583 19.661 25.120 1.00 56.97 576 PRO A O 1
ATOM 4484 N N . LEU A 1 577 ? -9.890 21.404 26.367 1.00 55.81 577 LEU A N 1
ATOM 4485 C CA . LEU A 1 577 ? -8.805 21.798 25.479 1.00 55.81 577 LEU A CA 1
ATOM 4486 C C . LEU A 1 577 ? -7.763 20.669 25.476 1.00 55.81 577 LEU A C 1
ATOM 4488 O O . LEU A 1 577 ? -6.967 20.569 26.405 1.00 55.81 577 LEU A O 1
ATOM 4492 N N . ARG A 1 578 ? -7.808 19.790 24.468 1.00 58.72 578 ARG A N 1
ATOM 4493 C CA . ARG A 1 578 ? -6.786 18.754 24.286 1.00 58.72 578 ARG A CA 1
ATOM 4494 C C . ARG A 1 578 ? -5.419 19.421 24.138 1.00 58.72 578 ARG A C 1
ATOM 4496 O O . ARG A 1 578 ? -5.309 20.499 23.537 1.00 58.72 578 ARG A O 1
ATOM 4503 N N . GLU A 1 579 ? -4.390 18.774 24.683 1.00 63.03 579 GLU A N 1
ATOM 4504 C CA . GLU A 1 579 ? -3.006 19.080 24.328 1.00 63.03 579 GLU A CA 1
ATOM 4505 C C . GLU A 1 579 ? -2.886 19.063 22.800 1.00 63.03 579 GLU A C 1
ATOM 4507 O O . GLU A 1 579 ? -3.620 18.344 22.119 1.00 63.03 579 GLU A O 1
ATOM 4512 N N . LYS A 1 580 ? -2.059 19.952 22.241 1.00 62.22 580 LYS A N 1
ATOM 4513 C CA . LYS A 1 580 ? -1.972 20.094 20.784 1.00 62.22 580 LYS A CA 1
ATOM 4514 C C . LYS A 1 580 ? -1.569 18.728 20.207 1.00 62.22 580 LYS A C 1
ATOM 4516 O O . LYS A 1 580 ? -0.480 18.279 20.560 1.00 62.22 580 LYS A O 1
ATOM 4521 N N . PRO A 1 581 ? -2.407 18.084 19.370 1.00 65.94 581 PRO A N 1
ATOM 4522 C CA . PRO A 1 581 ? -2.037 16.812 18.767 1.00 65.94 581 PRO A CA 1
ATOM 4523 C C . PRO A 1 581 ? -0.734 16.986 17.988 1.00 65.94 581 PRO A C 1
ATOM 4525 O O . PRO A 1 581 ? -0.458 18.081 17.480 1.00 65.94 581 PRO A O 1
ATOM 4528 N N . GLY A 1 582 ? 0.059 15.915 17.913 1.00 69.44 582 GLY A N 1
ATOM 4529 C CA . GLY A 1 582 ? 1.286 15.894 17.128 1.00 69.44 582 GLY A CA 1
ATOM 4530 C C . GLY A 1 582 ? 1.025 16.360 15.694 1.00 69.44 582 GLY A C 1
ATOM 4531 O O . GLY A 1 582 ? 0.066 15.940 15.042 1.00 69.44 582 GLY A O 1
ATOM 4532 N N . GLU A 1 583 ? 1.858 17.275 15.209 1.00 77.31 583 GLU A N 1
ATOM 4533 C CA . GLU A 1 583 ? 1.790 17.761 13.834 1.00 77.31 583 GLU A CA 1
ATOM 4534 C C . GLU A 1 583 ? 2.452 16.737 12.914 1.00 77.31 583 GLU A C 1
ATOM 4536 O O . GLU A 1 583 ? 3.681 16.640 12.862 1.00 77.31 583 GLU A O 1
ATOM 4541 N N . GLY A 1 584 ? 1.628 15.971 12.198 1.00 89.31 584 GLY A N 1
ATOM 4542 C CA . GLY A 1 584 ? 2.087 15.090 11.130 1.00 89.31 584 GLY A CA 1
ATOM 4543 C C . GLY A 1 584 ? 2.676 15.875 9.959 1.00 89.31 584 GLY A C 1
ATOM 4544 O O . GLY A 1 584 ? 2.583 17.101 9.881 1.00 89.31 584 GLY A O 1
ATOM 4545 N N . GLY A 1 585 ? 3.273 15.174 9.009 1.00 93.12 585 GLY A N 1
ATOM 4546 C CA . GLY A 1 585 ? 3.814 15.796 7.807 1.00 93.12 585 GLY A CA 1
ATOM 4547 C C . GLY A 1 585 ? 4.195 14.777 6.752 1.00 93.12 585 GLY A C 1
ATOM 4548 O O . GLY A 1 585 ? 3.969 13.582 6.928 1.00 93.12 585 GLY A O 1
ATOM 4549 N N . VAL A 1 586 ? 4.806 15.263 5.678 1.00 95.38 586 VAL A N 1
ATOM 4550 C CA . VAL A 1 586 ? 5.329 14.465 4.569 1.00 95.38 586 VAL A CA 1
ATOM 4551 C C . VAL A 1 586 ? 6.814 14.761 4.401 1.00 95.38 586 VAL A C 1
ATOM 4553 O O . VAL A 1 586 ? 7.208 15.906 4.259 1.00 95.38 586 VAL A O 1
ATOM 4556 N N . GLU A 1 587 ? 7.651 13.741 4.396 1.00 95.56 587 GLU A N 1
ATOM 4557 C CA . GLU A 1 587 ? 9.081 13.801 4.131 1.00 95.56 587 GLU A CA 1
ATOM 4558 C C . GLU A 1 587 ? 9.367 13.190 2.758 1.00 95.56 587 GLU A C 1
ATOM 4560 O O . GLU A 1 587 ? 9.026 12.038 2.497 1.00 95.56 587 GLU A O 1
ATOM 4565 N N . VAL A 1 588 ? 9.974 13.979 1.877 1.00 96.88 588 VAL A N 1
ATOM 4566 C CA . VAL A 1 588 ? 10.425 13.578 0.544 1.00 96.88 588 VAL A CA 1
ATOM 4567 C C . VAL A 1 588 ? 11.929 13.368 0.609 1.00 96.88 588 VAL A C 1
ATOM 4569 O O . VAL A 1 588 ? 12.674 14.285 0.953 1.00 96.88 588 VAL A O 1
ATOM 4572 N N . LEU A 1 589 ? 12.366 12.155 0.304 1.00 95.62 589 LEU A N 1
ATOM 4573 C CA . LEU A 1 589 ? 13.742 11.698 0.410 1.00 95.62 589 LEU A CA 1
ATOM 4574 C C . LEU A 1 589 ? 14.258 11.317 -0.961 1.00 95.62 589 LEU A C 1
ATOM 4576 O O . LEU A 1 589 ? 13.637 10.519 -1.647 1.00 95.62 589 LEU A O 1
ATOM 4580 N N . VAL A 1 590 ? 15.408 11.851 -1.329 1.00 96.38 590 VAL A N 1
ATOM 4581 C CA . VAL A 1 590 ? 16.191 11.418 -2.476 1.00 96.38 590 VAL A CA 1
ATOM 4582 C C . VAL A 1 590 ? 17.281 10.496 -1.943 1.00 96.38 590 VAL A C 1
ATOM 4584 O O . VAL A 1 590 ? 18.020 10.866 -1.029 1.00 96.38 590 VAL A O 1
ATOM 4587 N N . GLU A 1 591 ? 17.344 9.277 -2.459 1.00 94.56 591 GLU A N 1
ATOM 4588 C CA . GLU A 1 591 ? 18.227 8.225 -1.966 1.00 94.56 591 GLU A CA 1
ATOM 4589 C C . GLU A 1 591 ? 19.013 7.609 -3.124 1.00 94.56 591 GLU A C 1
ATOM 4591 O O . GLU A 1 591 ? 18.466 7.377 -4.202 1.00 94.56 591 GLU A O 1
ATOM 4596 N N . LEU A 1 592 ? 20.292 7.326 -2.878 1.00 93.25 592 LEU A N 1
ATOM 4597 C CA . LEU A 1 592 ? 21.135 6.515 -3.753 1.00 93.25 592 LEU A CA 1
ATOM 4598 C C . LEU A 1 592 ? 21.323 5.143 -3.107 1.00 93.25 592 LEU A C 1
ATOM 4600 O O . LEU A 1 592 ? 21.885 5.043 -2.008 1.00 93.25 592 LEU A O 1
ATOM 4604 N N . VAL A 1 593 ? 20.836 4.097 -3.770 1.00 89.62 593 VAL A N 1
ATOM 4605 C CA . VAL A 1 593 ? 20.914 2.718 -3.270 1.00 89.62 593 VAL A CA 1
ATOM 4606 C C . VAL A 1 593 ? 22.327 2.175 -3.475 1.00 89.62 593 VAL A C 1
ATOM 4608 O O . VAL A 1 593 ? 22.910 2.342 -4.543 1.00 89.62 593 VAL A O 1
ATOM 4611 N N . ARG A 1 594 ? 22.906 1.548 -2.447 1.00 85.06 594 ARG A N 1
ATOM 4612 C CA . ARG A 1 594 ? 24.316 1.133 -2.430 1.00 85.06 594 ARG A CA 1
ATOM 4613 C C . ARG A 1 594 ? 24.630 0.082 -3.491 1.00 85.06 594 ARG A C 1
ATOM 4615 O O . ARG A 1 594 ? 25.601 0.258 -4.224 1.00 85.06 594 ARG A O 1
ATOM 4622 N N . ASP A 1 595 ? 23.822 -0.967 -3.574 1.00 78.88 595 ASP A N 1
ATOM 4623 C CA . ASP A 1 595 ? 24.158 -2.149 -4.376 1.00 78.88 595 ASP A CA 1
ATOM 4624 C C . ASP A 1 595 ? 23.854 -1.942 -5.856 1.00 78.88 595 ASP A C 1
ATOM 4626 O O . ASP A 1 595 ? 24.639 -2.311 -6.726 1.00 78.88 595 ASP A O 1
ATOM 4630 N N . SER A 1 596 ? 22.745 -1.267 -6.139 1.00 77.19 596 SER A N 1
ATOM 4631 C CA . SER A 1 596 ? 22.280 -1.038 -7.500 1.00 77.19 596 SER A CA 1
ATOM 4632 C C . SER A 1 596 ? 22.747 0.303 -8.082 1.00 77.19 596 SER A C 1
ATOM 4634 O O . SER A 1 596 ? 22.603 0.522 -9.281 1.00 77.19 596 SER A O 1
ATOM 4636 N N . GLN A 1 597 ? 23.308 1.200 -7.253 1.00 84.12 597 GLN A N 1
ATOM 4637 C CA . GLN A 1 597 ? 23.649 2.591 -7.606 1.00 84.12 597 GLN A CA 1
ATOM 4638 C C . GLN A 1 597 ? 22.474 3.367 -8.228 1.00 84.12 597 GLN A C 1
ATOM 4640 O O . GLN A 1 597 ? 22.681 4.392 -8.876 1.00 84.12 597 GLN A O 1
ATOM 4645 N N . ARG A 1 598 ? 21.241 2.897 -8.003 1.00 88.12 598 ARG A N 1
ATOM 4646 C CA . ARG A 1 598 ? 20.034 3.488 -8.573 1.00 88.12 598 ARG A CA 1
ATOM 4647 C C . ARG A 1 598 ? 19.576 4.675 -7.747 1.00 88.12 598 ARG A C 1
ATOM 4649 O O . ARG A 1 598 ? 19.544 4.622 -6.510 1.00 88.12 598 ARG A O 1
ATOM 4656 N N . LEU A 1 599 ? 19.203 5.742 -8.444 1.00 92.44 599 LEU A N 1
ATOM 4657 C CA . LEU A 1 599 ? 18.587 6.921 -7.848 1.00 92.44 599 LEU A CA 1
ATOM 4658 C C . LEU A 1 599 ? 17.096 6.668 -7.605 1.00 92.44 599 LEU A C 1
ATOM 4660 O O . LEU A 1 599 ? 16.390 6.208 -8.498 1.00 92.44 599 LEU A O 1
ATOM 4664 N N . ARG A 1 600 ? 16.595 7.003 -6.414 1.00 93.31 600 ARG A N 1
ATOM 4665 C CA . ARG A 1 600 ? 15.160 6.920 -6.105 1.00 93.31 600 ARG A CA 1
ATOM 4666 C C . ARG A 1 600 ? 14.678 8.101 -5.278 1.00 93.31 600 ARG A C 1
ATOM 4668 O O . ARG A 1 600 ? 15.429 8.664 -4.480 1.00 93.31 600 ARG A O 1
ATOM 4675 N N . VAL A 1 601 ? 13.395 8.428 -5.408 1.00 95.38 601 VAL A N 1
ATOM 4676 C CA . VAL A 1 601 ? 12.706 9.389 -4.540 1.00 95.38 601 VAL A CA 1
ATOM 4677 C C . VAL A 1 601 ? 11.619 8.674 -3.751 1.00 95.38 601 VAL A C 1
ATOM 4679 O O . VAL A 1 601 ? 10.686 8.107 -4.313 1.00 95.38 601 VAL A O 1
ATOM 4682 N N . ARG A 1 602 ? 11.718 8.720 -2.425 1.00 93.44 602 ARG A N 1
ATOM 4683 C CA . ARG A 1 602 ? 10.777 8.114 -1.488 1.00 93.44 602 ARG A CA 1
ATOM 4684 C C . ARG A 1 602 ? 10.029 9.186 -0.714 1.00 93.44 602 ARG A C 1
ATOM 4686 O O . ARG A 1 602 ? 10.630 10.031 -0.059 1.00 93.44 602 ARG A O 1
ATOM 4693 N N . VAL A 1 603 ? 8.707 9.120 -0.739 1.00 94.69 603 VAL A N 1
ATOM 4694 C CA . VAL A 1 603 ? 7.831 10.008 0.023 1.00 94.69 603 VAL A CA 1
ATOM 4695 C C . VAL A 1 603 ? 7.262 9.237 1.195 1.00 94.69 603 VAL A C 1
ATOM 4697 O O . VAL A 1 603 ? 6.680 8.177 0.996 1.00 94.69 603 VAL A O 1
ATOM 4700 N N . ARG A 1 604 ? 7.385 9.761 2.414 1.00 92.31 604 ARG A N 1
ATOM 4701 C CA . ARG A 1 604 ? 6.875 9.113 3.624 1.00 92.31 604 ARG A CA 1
ATOM 4702 C C . ARG A 1 604 ? 6.269 10.112 4.607 1.00 92.31 604 ARG A C 1
ATOM 4704 O O . ARG A 1 604 ? 6.742 11.230 4.710 1.00 92.31 604 ARG A O 1
ATOM 4711 N N . ARG A 1 605 ? 5.252 9.742 5.376 1.00 91.75 605 ARG A N 1
ATOM 4712 C CA . ARG A 1 605 ? 4.760 10.503 6.525 1.00 91.75 605 ARG A CA 1
ATOM 4713 C C . ARG A 1 605 ? 5.868 10.705 7.567 1.00 91.75 605 ARG A C 1
ATOM 4715 O O . ARG A 1 605 ? 6.703 9.840 7.817 1.00 91.75 605 ARG A O 1
ATOM 4722 N N . CYS A 1 606 ? 5.880 11.853 8.217 1.00 90.50 606 CYS A N 1
ATOM 4723 C CA . CYS A 1 606 ? 6.786 12.138 9.327 1.00 90.50 606 CYS A CA 1
ATOM 4724 C C . CYS A 1 606 ? 5.996 12.606 10.549 1.00 90.50 606 CYS A C 1
ATOM 4726 O O . CYS A 1 606 ? 4.854 13.043 10.418 1.00 90.50 606 CYS A O 1
ATOM 4728 N N . ASN A 1 607 ? 6.621 12.545 11.730 1.00 85.94 607 ASN A N 1
ATOM 4729 C CA . ASN A 1 607 ? 6.018 12.955 13.006 1.00 85.94 607 ASN A CA 1
ATOM 4730 C C . ASN A 1 607 ? 4.703 12.212 13.331 1.00 85.94 607 ASN A C 1
ATOM 4732 O O . ASN A 1 607 ? 3.736 12.801 13.816 1.00 85.94 607 ASN A O 1
ATOM 4736 N N . MET A 1 608 ? 4.670 10.907 13.051 1.00 82.00 608 MET A N 1
ATOM 4737 C CA . MET A 1 608 ? 3.557 10.019 13.395 1.00 82.00 608 MET A CA 1
ATOM 4738 C C . MET A 1 608 ? 3.654 9.634 14.878 1.00 82.00 608 MET A C 1
ATOM 4740 O O . MET A 1 608 ? 4.299 8.648 15.220 1.00 82.00 608 MET A O 1
ATOM 4744 N N . ILE A 1 609 ? 3.088 10.461 15.754 1.00 79.75 609 ILE A N 1
ATOM 4745 C CA . ILE A 1 609 ? 2.928 10.191 17.188 1.00 79.75 609 ILE A CA 1
ATOM 4746 C C . ILE A 1 609 ? 1.511 9.632 17.390 1.00 79.75 609 ILE A C 1
ATOM 4748 O O . ILE A 1 609 ? 0.626 9.890 16.569 1.00 79.75 609 ILE A O 1
ATOM 4752 N N . ASP A 1 610 ? 1.285 8.882 18.467 1.00 67.00 610 ASP A N 1
ATOM 4753 C CA . ASP A 1 610 ? -0.063 8.526 18.916 1.00 67.00 610 ASP A CA 1
ATOM 4754 C C . ASP A 1 610 ? -0.879 9.832 19.063 1.00 67.00 610 ASP A C 1
ATOM 4756 O O . ASP A 1 610 ? -0.449 10.750 19.755 1.00 67.00 610 ASP A O 1
ATOM 4760 N N . ASP A 1 611 ? -1.997 9.957 18.339 1.00 73.88 611 ASP A N 1
ATOM 4761 C CA . ASP A 1 611 ? -2.833 11.169 18.148 1.00 73.88 611 ASP A CA 1
ATOM 4762 C C . ASP A 1 611 ? -2.457 12.132 17.003 1.00 73.88 611 ASP A C 1
ATOM 4764 O O . ASP A 1 611 ? -3.132 13.153 16.808 1.00 73.88 611 ASP A O 1
ATOM 4768 N N . THR A 1 612 ? -1.446 11.830 16.185 1.00 80.88 612 THR A N 1
ATOM 4769 C CA . THR A 1 612 ? -1.181 12.615 14.970 1.00 80.88 612 THR A CA 1
ATOM 4770 C C . THR A 1 612 ? -2.353 12.499 13.987 1.00 80.88 612 THR A C 1
ATOM 4772 O O . THR A 1 612 ? -2.725 11.414 13.538 1.00 80.88 612 THR A O 1
ATOM 4775 N N . VAL A 1 613 ? -2.922 13.644 13.596 1.00 79.81 613 VAL A N 1
ATOM 4776 C CA . VAL A 1 613 ? -4.001 13.704 12.599 1.00 79.81 613 VAL A CA 1
ATOM 4777 C C . VAL A 1 613 ? -3.414 13.598 11.191 1.00 79.81 613 VAL A C 1
ATOM 4779 O O . VAL A 1 613 ? -2.698 14.496 10.744 1.00 79.81 613 VAL A O 1
ATOM 4782 N N . VAL A 1 614 ? -3.763 12.525 10.479 1.00 84.88 614 VAL A N 1
ATOM 4783 C CA . VAL A 1 614 ? -3.401 12.306 9.069 1.00 84.88 614 VAL A CA 1
ATOM 4784 C C . VAL A 1 614 ? -4.216 13.237 8.169 1.00 84.88 614 VAL A C 1
ATOM 4786 O O . VAL A 1 614 ? -5.431 13.372 8.334 1.00 84.88 614 VAL A O 1
ATOM 4789 N N . LYS A 1 615 ? -3.558 13.896 7.208 1.00 89.19 615 LYS A N 1
ATOM 4790 C CA . LYS A 1 615 ? -4.183 14.893 6.321 1.00 89.19 615 LYS A CA 1
ATOM 4791 C C . LYS A 1 615 ? -4.164 14.420 4.873 1.00 89.19 615 LYS A C 1
ATOM 4793 O O . LYS A 1 615 ? -3.572 15.061 4.007 1.00 89.19 615 LYS A O 1
ATOM 4798 N N . GLU A 1 616 ? -4.869 13.324 4.609 1.00 88.25 616 GLU A N 1
ATOM 4799 C CA . GLU A 1 616 ? -4.869 12.588 3.331 1.00 88.25 616 GLU A CA 1
ATOM 4800 C C . GLU A 1 616 ? -5.091 13.478 2.090 1.00 88.25 616 GLU A C 1
ATOM 4802 O O . GLU A 1 616 ? -4.425 13.313 1.069 1.00 88.25 616 GLU A O 1
ATOM 4807 N N . MET A 1 617 ? -5.970 14.486 2.177 1.00 87.00 617 MET A N 1
ATOM 4808 C CA . MET A 1 617 ? -6.220 15.433 1.075 1.00 87.00 617 MET A CA 1
ATOM 4809 C C . MET A 1 617 ? -5.008 16.323 0.759 1.00 87.00 617 MET A C 1
ATOM 4811 O O . MET A 1 617 ? -4.735 16.633 -0.400 1.00 87.00 617 MET A O 1
ATOM 4815 N N . SER A 1 618 ? -4.275 16.757 1.788 1.00 91.81 618 SER A N 1
ATOM 4816 C CA . SER A 1 618 ? -3.039 17.520 1.593 1.00 91.81 618 SER A CA 1
ATOM 4817 C C . SER A 1 618 ? -1.904 16.603 1.134 1.00 91.81 618 SER A C 1
ATOM 4819 O O . SER A 1 618 ? -1.165 16.981 0.234 1.00 91.81 618 SER A O 1
ATOM 4821 N N . GLU A 1 619 ? -1.803 15.388 1.683 1.00 93.69 619 GLU A N 1
ATOM 4822 C CA . GLU A 1 619 ? -0.816 14.374 1.279 1.00 93.69 619 GLU A CA 1
ATOM 4823 C C . GLU A 1 619 ? -0.942 14.024 -0.211 1.00 93.69 619 GLU A C 1
ATOM 4825 O O . GLU A 1 619 ? 0.027 14.144 -0.956 1.00 93.69 619 GLU A O 1
ATOM 4830 N N . SER A 1 620 ? -2.148 13.692 -0.678 1.00 91.94 620 SER A N 1
ATOM 4831 C CA . SER A 1 620 ? -2.420 13.407 -2.097 1.00 91.94 620 SER A CA 1
ATOM 4832 C C . SER A 1 620 ? -2.128 14.601 -3.012 1.00 91.94 620 SER A C 1
ATOM 4834 O O . SER A 1 620 ? -1.537 14.436 -4.079 1.00 91.94 620 SER A O 1
ATOM 4836 N N . SER A 1 621 ? -2.469 15.820 -2.583 1.00 95.06 621 SER A N 1
ATOM 4837 C CA . SER A 1 621 ? -2.150 17.042 -3.332 1.00 95.06 621 SER A CA 1
ATOM 4838 C C . SER A 1 621 ? -0.639 17.272 -3.456 1.00 95.06 621 SER A C 1
ATOM 4840 O O . SER A 1 621 ? -0.169 17.657 -4.526 1.00 95.06 621 SER A O 1
ATOM 4842 N N . ILE A 1 622 ? 0.128 17.013 -2.388 1.00 96.06 622 ILE A N 1
ATOM 4843 C CA . ILE A 1 622 ? 1.598 17.087 -2.388 1.00 96.06 622 ILE A CA 1
ATOM 4844 C C . ILE A 1 622 ? 2.178 16.042 -3.346 1.00 96.06 622 ILE A C 1
ATOM 4846 O O . ILE A 1 622 ? 3.011 16.392 -4.177 1.00 96.06 622 ILE A O 1
ATOM 4850 N N . LEU A 1 623 ? 1.706 14.792 -3.283 1.00 95.94 623 LEU A N 1
ATOM 4851 C CA . LEU A 1 623 ? 2.168 13.707 -4.155 1.00 95.94 623 LEU A CA 1
ATOM 4852 C C . LEU A 1 623 ? 1.960 14.013 -5.641 1.00 95.94 623 LEU A C 1
ATOM 4854 O O . LEU A 1 623 ? 2.892 13.877 -6.427 1.00 95.94 623 LEU A O 1
ATOM 4858 N N . ASN A 1 624 ? 0.764 14.474 -6.015 1.00 95.88 624 ASN A N 1
ATOM 4859 C CA . ASN A 1 624 ? 0.439 14.797 -7.406 1.00 95.88 624 ASN A CA 1
ATOM 4860 C C . ASN A 1 624 ? 1.277 15.968 -7.939 1.00 95.88 624 ASN A C 1
ATOM 4862 O O . ASN A 1 624 ? 1.615 16.012 -9.120 1.00 95.88 624 ASN A O 1
ATOM 4866 N N . LYS A 1 625 ? 1.597 16.943 -7.080 1.00 96.19 625 LYS A N 1
ATOM 4867 C CA . LYS A 1 625 ? 2.461 18.075 -7.443 1.00 96.19 625 LYS A CA 1
ATOM 4868 C C . LYS A 1 625 ? 3.922 17.672 -7.556 1.00 96.19 625 LYS A C 1
ATOM 4870 O O . LYS A 1 625 ? 4.595 18.157 -8.456 1.00 96.19 625 LYS A O 1
ATOM 4875 N N . LEU A 1 626 ? 4.391 16.806 -6.660 1.00 97.06 626 LEU A N 1
ATOM 4876 C CA . LEU A 1 626 ? 5.748 16.276 -6.700 1.00 97.06 626 LEU A CA 1
ATOM 4877 C C . LEU A 1 626 ? 5.967 15.442 -7.960 1.00 97.06 626 LEU A C 1
ATOM 4879 O O . LEU A 1 626 ? 6.954 15.641 -8.645 1.00 97.06 626 LEU A O 1
ATOM 4883 N N . GLU A 1 627 ? 5.031 14.556 -8.295 1.00 96.69 627 GLU A N 1
ATOM 4884 C CA . GLU A 1 627 ? 5.108 13.725 -9.500 1.00 96.69 627 GLU A CA 1
ATOM 4885 C C . GLU A 1 627 ? 5.230 14.560 -10.777 1.00 96.69 627 GLU A C 1
ATOM 4887 O O . GLU A 1 627 ? 6.092 14.281 -11.603 1.00 96.69 627 GLU A O 1
ATOM 4892 N N . LYS A 1 628 ? 4.420 15.621 -10.909 1.00 95.44 628 LYS A N 1
ATOM 4893 C CA . LYS A 1 628 ? 4.532 16.565 -12.030 1.00 95.44 628 LYS A CA 1
ATOM 4894 C C . LYS A 1 628 ? 5.883 17.276 -12.039 1.00 95.44 628 LYS A C 1
ATOM 4896 O O . LYS A 1 628 ? 6.544 17.288 -13.063 1.00 95.44 628 LYS A O 1
ATOM 4901 N N . ALA A 1 629 ? 6.314 17.794 -10.890 1.00 95.62 629 ALA A N 1
ATOM 4902 C CA . ALA A 1 629 ? 7.585 18.500 -10.771 1.00 95.62 629 ALA A CA 1
ATOM 4903 C C . ALA A 1 629 ? 8.792 17.601 -11.100 1.00 95.62 629 ALA A C 1
ATOM 4905 O O . ALA A 1 629 ? 9.727 18.048 -11.749 1.00 95.62 629 ALA A O 1
ATOM 4906 N N . LEU A 1 630 ? 8.769 16.332 -10.684 1.00 95.88 630 LEU A N 1
ATOM 4907 C CA . LEU A 1 630 ? 9.811 15.359 -11.015 1.00 95.88 630 LEU A CA 1
ATOM 4908 C C . LEU A 1 630 ? 9.805 14.989 -12.504 1.00 95.88 630 LEU A C 1
ATOM 4910 O O . LEU A 1 630 ? 10.875 14.818 -13.081 1.00 95.88 630 LEU A O 1
ATOM 4914 N N . ALA A 1 631 ? 8.625 14.886 -13.126 1.00 93.56 631 ALA A N 1
ATOM 4915 C CA . ALA A 1 631 ? 8.514 14.678 -14.568 1.00 93.56 631 ALA A CA 1
ATOM 4916 C C . ALA A 1 631 ? 9.077 15.878 -15.351 1.00 93.56 631 ALA A C 1
ATOM 4918 O O . ALA A 1 631 ? 9.888 15.687 -16.253 1.00 93.56 631 ALA A O 1
ATOM 4919 N N . ASP A 1 632 ? 8.727 17.102 -14.943 1.00 93.06 632 ASP A N 1
ATOM 4920 C CA . ASP A 1 632 ? 9.255 18.334 -15.538 1.00 93.06 632 ASP A CA 1
ATOM 4921 C C . ASP A 1 632 ? 10.788 18.411 -15.373 1.00 93.06 632 ASP A C 1
ATOM 4923 O O . ASP A 1 632 ? 11.502 18.661 -16.341 1.00 93.06 632 ASP A O 1
ATOM 4927 N N . TRP A 1 633 ? 11.312 18.099 -14.179 1.00 93.31 633 TRP A N 1
ATOM 4928 C CA . TRP A 1 633 ? 12.755 18.060 -13.899 1.00 93.31 633 TRP A CA 1
ATOM 4929 C C . TRP A 1 633 ? 13.506 17.028 -14.749 1.00 93.31 633 TRP A C 1
ATOM 4931 O O . TRP A 1 633 ? 14.610 17.297 -15.222 1.00 93.31 633 TRP A O 1
ATOM 4941 N N . ARG A 1 634 ? 12.916 15.848 -14.972 1.00 92.00 634 ARG A N 1
ATOM 4942 C CA . ARG A 1 634 ? 13.482 14.828 -15.867 1.00 92.00 634 ARG A CA 1
ATOM 4943 C C . ARG A 1 634 ? 13.562 15.330 -17.309 1.00 92.00 634 ARG A C 1
ATOM 4945 O O . ARG A 1 634 ? 14.514 15.017 -18.039 1.00 92.00 634 ARG A O 1
ATOM 4952 N N . ASP A 1 635 ? 12.540 16.056 -17.751 1.00 89.06 635 ASP A N 1
ATOM 4953 C CA . ASP A 1 635 ? 12.438 16.538 -19.123 1.00 89.06 635 ASP A CA 1
ATOM 4954 C C . ASP A 1 635 ? 13.346 17.737 -19.392 1.00 89.06 635 ASP A C 1
ATOM 4956 O O . ASP A 1 635 ? 13.936 17.802 -20.481 1.00 89.06 635 ASP A O 1
ATOM 4960 N N . GLU A 1 636 ? 13.538 18.611 -18.399 1.00 84.62 636 GLU A N 1
ATOM 4961 C CA . GLU A 1 636 ? 14.498 19.709 -18.443 1.00 84.62 636 GLU A CA 1
ATOM 4962 C C . GLU A 1 636 ? 15.894 19.182 -18.804 1.00 84.62 636 GLU A C 1
ATOM 4964 O O . GLU A 1 636 ? 16.513 18.359 -18.122 1.00 84.62 636 GLU A O 1
ATOM 4969 N N . ARG A 1 637 ? 16.406 19.641 -19.954 1.00 58.81 637 ARG A N 1
ATOM 4970 C CA . ARG A 1 637 ? 17.811 19.409 -20.287 1.00 58.81 637 ARG A CA 1
ATOM 4971 C C . ARG A 1 637 ? 18.637 20.133 -19.229 1.00 58.81 637 ARG A C 1
ATOM 4973 O O . ARG A 1 637 ? 18.297 21.278 -18.925 1.00 58.81 637 ARG A O 1
ATOM 4980 N N . PRO A 1 638 ? 19.715 19.525 -18.703 1.00 55.38 638 PRO A N 1
ATOM 4981 C CA . PRO A 1 638 ? 20.689 20.306 -17.967 1.00 55.38 638 PRO A CA 1
ATOM 4982 C C . PRO A 1 638 ? 21.076 21.471 -18.877 1.00 55.38 638 PRO A C 1
ATOM 4984 O O . PRO A 1 638 ? 21.510 21.265 -20.012 1.00 55.38 638 PRO A O 1
ATOM 4987 N N . VAL A 1 639 ? 20.802 22.693 -18.426 1.00 47.41 639 VAL A N 1
ATOM 4988 C CA . VAL A 1 639 ? 21.374 23.878 -19.049 1.00 47.41 639 VAL A CA 1
ATOM 4989 C C . VAL A 1 639 ? 22.869 23.705 -18.828 1.00 47.41 639 VAL A C 1
ATOM 4991 O O . VAL A 1 639 ? 23.346 23.832 -17.700 1.00 47.41 639 VAL A O 1
ATOM 4994 N N . GLU A 1 640 ? 23.586 23.269 -19.862 1.00 43.84 640 GLU A N 1
ATOM 4995 C CA . GLU A 1 640 ? 25.042 23.308 -19.875 1.00 43.84 640 GLU A CA 1
ATOM 4996 C C . GLU A 1 640 ? 25.412 24.785 -19.783 1.00 43.84 640 GLU A C 1
ATOM 4998 O O . GLU A 1 640 ? 25.430 25.486 -20.790 1.00 43.84 640 GLU A O 1
ATOM 5003 N N . TRP A 1 641 ? 25.624 25.279 -18.563 1.00 41.47 641 TRP A N 1
ATOM 5004 C CA . TRP A 1 641 ? 26.264 26.567 -18.359 1.00 41.47 641 TRP A CA 1
ATOM 5005 C C . TRP A 1 641 ? 27.649 26.433 -18.974 1.00 41.47 641 TRP A C 1
ATOM 5007 O O . TRP A 1 641 ? 28.501 25.702 -18.461 1.00 41.47 641 TRP A O 1
ATOM 5017 N N . THR A 1 642 ? 27.843 27.055 -20.130 1.00 42.78 642 THR A N 1
ATOM 5018 C CA . THR A 1 642 ? 29.165 27.087 -20.752 1.00 42.78 642 THR A CA 1
ATOM 5019 C C . THR A 1 642 ? 30.118 27.845 -19.825 1.00 42.78 642 THR A C 1
ATOM 5021 O O . THR A 1 642 ? 29.697 28.757 -19.117 1.00 42.78 642 THR A O 1
ATOM 5024 N N . GLU A 1 643 ? 31.410 27.494 -19.804 1.00 45.19 643 GLU A N 1
ATOM 5025 C CA . GLU A 1 643 ? 32.420 28.247 -19.029 1.00 45.19 643 GLU A CA 1
ATOM 5026 C C . GLU A 1 643 ? 32.484 29.738 -19.422 1.00 45.19 643 GLU A C 1
ATOM 5028 O O . GLU A 1 643 ? 33.066 30.532 -18.697 1.00 45.19 643 GLU A O 1
ATOM 5033 N N . GLU A 1 644 ? 31.890 30.128 -20.555 1.00 44.81 644 GLU A N 1
ATOM 5034 C CA . GLU A 1 644 ? 31.744 31.527 -20.973 1.00 44.81 644 GLU A CA 1
ATOM 5035 C C . GLU A 1 644 ? 30.568 32.259 -20.289 1.00 44.81 644 GLU A C 1
ATOM 5037 O O . GLU A 1 644 ? 30.528 33.490 -20.310 1.00 44.81 644 GLU A O 1
ATOM 5042 N N . GLU A 1 645 ? 29.618 31.533 -19.687 1.00 39.97 645 GLU A N 1
ATOM 5043 C CA . GLU A 1 645 ? 28.443 32.071 -18.979 1.00 39.97 645 GLU A CA 1
ATOM 5044 C C . GLU A 1 645 ? 28.595 32.088 -17.442 1.00 39.97 645 GLU A C 1
ATOM 5046 O O . GLU A 1 645 ? 27.807 32.760 -16.770 1.00 39.97 645 GLU A O 1
ATOM 5051 N N . MET A 1 646 ? 29.599 31.388 -16.893 1.00 36.34 646 MET A N 1
ATOM 5052 C CA . MET A 1 646 ? 30.060 31.504 -15.493 1.00 36.34 646 MET A CA 1
ATOM 5053 C C . MET A 1 646 ? 31.145 32.572 -15.356 1.00 36.34 646 MET A C 1
ATOM 5055 O O . MET A 1 646 ? 31.098 33.317 -14.347 1.00 36.34 646 MET A O 1
#

Foldseek 3Di:
DEWEWFLFFDDDPDDDDDDDDDDDDDDDDDDDDDDDDDDDDDDDDDDDDDDDDDDDDDDDDDDPVPPPPPDPVPCPVVVCVVDDDDPPCPPPPPDPDPDDPDDPVRVVVCVVVVVVVVVVVVVVVVVVVVVVVVVVVVVVVVVVVVVVVVVVVVVVVVVVVVVVVVVVVVVVVCVVCVVVVVLVVVLVVQQVVCVPDDDDPQFSHDDPNHTSGDPCVVVPDPPPVPDDVCVVVVVVVVVPPPPVDLSQGEMEAEEALPPDVLCVVVVVVLVVVLCVLVDPSYHYHYHYDPDDFAQPDDPAYEYEAELLSDPAQCLVVVLCSQPVLDDPPDDRRDHRQEYEYEYAACLVVCVPPPNVVVCVVRVSSVRSNSNVVSVLCSQVVDPDPPRRWYAYEYFYAEDEPDPPPVPPPPQFDDKAKAFARDDHAHAYPVSSVVLVSCLRGPAPLRTNWYMYMTTYDPVVPQDPLNSNVRSVNTDAFWDDKDWQPLQADPPDQQVVCLVVVLVLQLVVLCCCQPDPPLPAPFHWDKDWDDQDDPGPQFDTKTWIKTWTDDDPVPQQDDDPVRVVVCVVVVDDPPRPRDDDFFTKTKIWMWTQGDPVRIIMITITMPRDDVRHDDDVRNVVSVVVVVSVSSNVNNVDDPPPCDPVND